Protein AF-0000000085080144 (afdb_homodimer)

Secondary structure (DSSP, 8-state):
----------------------------------GGGS--------------------S-HHHHHHHHHHHHHHHHTT-TT--EEEEEEEETTS-EEEEES-S-TTT--EE-GGGHHHHHHHHHHHHH-HHHHHTTB---PPPTTS-SS---TTS-BS-TTSHHHHHHHHHHSSTTS-HHHHHHHHHHHHHHHTTS---EE-HHHHHHHHHH-HHHHHHHHHHHHTT-SPTT--HHHHHHHHHHHHHEEE-HHHHHHHHHHHHTTTB-TTT--B-S-HHHHHHHHHHHHHHS-S-HHHHHHHHHH-EEEE-TTSEEEEEETTTEEEEEEEES--HHHHHHHHHHHHHHHHHHHHHHH-GGGGTSTTTS---------------------/----------------------------------GGGS--------------------S-HHHHHHHHHHHHHHHHTT-TT--EEEEEEEETTS-EEEEES-SSTTT--EE-GGGHHHHHHHHHHHHH-HHHHHTTB---PPPTTS-SS---TTS-BS-TTSHHHHHHHHHHSSTTS-HHHHHHHHHHHHHHHTTS---EE-HHHHHHHHHH-HHHHHHHHHHHHTT-SPTT--HHHHHHHHHHHHHEEE-HHHHHHHHHHHHTTTB-TTT--B-S-HHHHHHHHHHHHHHS-S-HHHHHHHHHH-EEEE-TTSEEEEEETTTEEEEEEEES--HHHHHHHHHHHHHHHHHHHHHHH-HHHHTTTTSS---------------------

Organism: Oikopleura dioica (NCBI:txid34765)

Radius of gyration: 38.63 Å; Cα contacts (8 Å, |Δi|>4): 1150; chains: 2; bounding box: 100×141×107 Å

Sequence (778 aa):
MKNLFSSRRQSLSIMRSPERRRSSTDTRSNGHLSEEDLPQPPRPPDQNQSEPPPRPLLNDMDEFAVSLEQSCRQILSRLESVSSWSLSVCTVDGKRVNVGELGDAQSNLFPLNELCYLLNYCLATETLGSEKIGKFFASKPIPRERDEFSLHADGRVWNPLCRSGGLMLTSLLFPDDSQEDKLANIHDFYTKMSGNSLVSCDNWSYNMKRLHSHGEIGLIHYLAFNDCFHKGANVQEILDLYFQMCSTAMSPEAASIVAAVFANNGKCPFTEDVIIPEDTSKVALKQILNACSADKVAQAECEKYGIWLANRSGAGLLIIPGVLGLSFSMDGVTNQQSARCLRLVVQKVRQLIKLADDPKNQRQSSSGGSSRRSSSKTRKLSRKTSSPTMKNLFSSRRQSLSIMRSPERRRSSTDTRSNGHLSEEDLPQPPRPPDQNQSEPPPRPLLNDMDEFAVSLEQSCRQILSRLESVSSWSLSVCTVDGKRVNVGELGDAQSNLFPLNELCYLLNYCLATETLGSEKIGKFFASKPIPRERDEFSLHADGRVWNPLCRSGGLMLTSLLFPDDSQEDKLANIHDFYTKMSGNSLVSCDNWSYNMKRLHSHGEIGLIHYLAFNDCFHKGANVQEILDLYFQMCSTAMSPEAASIVAAVFANNGKCPFTEDVIIPEDTSKVALKQILNACSADKVAQAECEKYGIWLANRSGAGLLIIPGVLGLSFSMDGVTNQQSARCLRLVVQKVRQLIKLADDPKNQRQSSSGGSSRRSSSKTRKLSRKTSSPT

Solvent-accessible surface area (backbone atoms only — not comparable to full-atom values): 43846 Å² total; per-residue (Å²): 142,87,78,76,87,80,81,77,86,83,79,86,76,81,80,80,79,82,80,82,79,78,77,77,76,78,77,75,69,77,75,69,74,70,82,65,73,58,73,66,67,71,69,71,70,81,67,74,70,62,68,75,69,83,67,70,64,74,79,53,55,66,59,51,41,52,52,49,39,52,49,47,51,60,62,47,67,71,38,82,52,50,78,44,39,36,37,12,37,17,28,42,86,46,51,75,42,78,35,60,73,40,64,55,48,81,61,57,57,39,57,39,39,63,55,42,28,61,56,48,49,45,51,41,34,72,74,64,31,64,72,61,50,54,72,48,36,65,59,32,35,74,53,88,91,50,61,86,71,61,57,38,94,87,67,20,35,32,20,54,81,42,72,63,15,36,53,50,50,42,57,64,50,58,73,86,52,52,70,68,55,41,51,48,54,50,48,50,51,52,14,57,44,21,62,66,40,86,65,49,65,36,62,67,55,32,54,50,43,75,74,62,40,31,57,61,54,10,41,55,22,44,38,52,58,67,64,65,56,63,89,83,65,53,67,67,59,36,48,51,52,44,41,44,52,24,12,24,26,40,21,36,52,32,44,2,32,36,23,8,12,52,13,37,45,14,27,26,42,78,72,67,43,72,76,43,55,46,68,53,34,53,52,51,55,48,48,51,60,33,46,38,54,89,40,64,62,55,53,50,43,31,74,71,64,29,47,64,50,70,31,72,70,22,34,37,36,34,24,32,73,73,48,27,4,27,12,38,38,33,39,68,41,50,51,70,51,34,54,55,49,48,51,53,51,44,53,47,52,47,51,50,49,52,52,56,51,35,68,73,66,64,61,64,74,74,66,6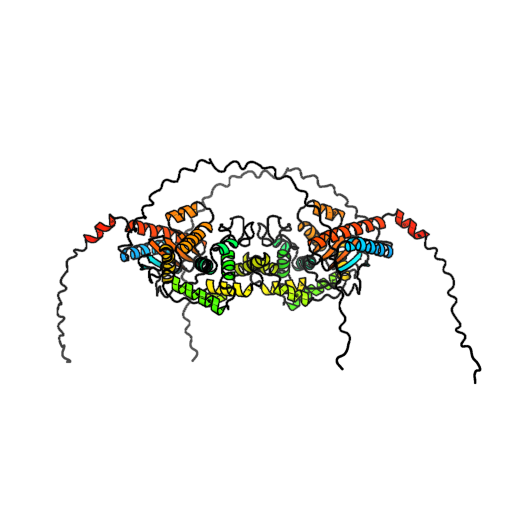7,78,71,72,79,81,74,75,80,72,78,79,79,80,76,74,81,68,78,67,85,122,143,82,86,75,93,68,88,83,83,82,73,86,72,85,81,81,78,81,76,82,82,76,77,73,78,79,75,74,70,75,75,70,73,67,80,68,70,58,78,67,72,74,71,74,73,81,70,74,72,67,71,76,71,83,70,75,67,73,80,54,57,65,61,50,41,53,53,50,39,53,51,47,50,61,60,48,67,71,38,81,53,50,79,45,41,37,38,12,37,16,29,41,85,45,52,74,44,75,36,60,73,37,68,56,49,82,61,59,57,41,59,38,39,64,55,42,24,60,56,48,49,46,53,40,35,72,74,64,29,62,71,59,50,53,70,49,35,65,60,32,34,75,51,88,91,49,62,87,70,59,56,39,95,84,66,21,34,32,20,54,80,43,72,62,17,38,52,52,48,42,56,65,49,58,73,86,52,54,72,68,54,40,52,50,54,50,49,50,50,51,14,58,45,22,62,65,39,86,64,48,66,36,64,67,54,30,54,51,44,74,74,62,40,32,54,60,54,9,41,55,22,44,39,51,57,67,63,64,56,63,90,84,66,54,66,67,59,36,49,51,52,42,42,43,53,24,13,25,26,40,20,37,52,32,44,2,31,36,24,8,12,52,12,38,45,14,27,28,42,77,72,68,43,73,77,44,55,45,67,52,34,53,53,52,54,47,47,53,59,32,46,39,56,89,40,66,61,54,53,50,42,32,72,71,64,28,48,64,50,70,31,72,70,20,34,34,37,35,25,32,74,74,48,27,4,27,13,36,38,33,38,66,41,51,51,69,52,34,53,53,50,48,51,54,50,43,55,46,52,48,51,51,50,53,54,56,54,36,67,77,60,62,61,62,66,73,69,63,71,77,69,82,75,82,82,84,82,83,77,84,81,77,78,86,78,80,72,80,136

Nearest PDB structures (foldseek):
  5hl1-assembly1_C  TM=8.966E-01  e=1.358E-20  Homo sapiens
  8jue-assembly1_D  TM=8.842E-01  e=2.325E-20  Homo sapiens
  8ec6-assembly1_E  TM=8.528E-01  e=4.415E-21  Mus musculus
  6uk6-assembly1_B  TM=8.944E-01  e=3.609E-20  Homo sapiens
  3uo9-assembly1_A  TM=8.592E-01  e=2.969E-20  Homo sapiens

Foldseek 3Di:
DPDDDPDDPDDPPPDDPDDPDPPPPDPPPPDPPDPPPPPPPPPPPPPPPPPPPLQDALPPVPVLQVLLQVLLCVLCVVPPQFPWKKKWKAWLLGDIHIHTPPPPLQPPKDFCALVCLLVLLQQLCVVPNPVVLCVAEPLAADDPVDDCLDDDPVLHRHFLSRLLNLLLSLLRQPVPDDLVVSLVVSQVLLCVLLLNDHKFFDPVQLVCCVVPVCVNLVNLVSSVVSVSHDPPGDSVSSVSSSSRNRRIIGRQSSVFQNLSCLLNQQARSNVRDRSGHSVSSVVSLSSQVRNPHVPPVSVVCCVVQNGKDDDQQQKIWGHDHSTMIMIMGTHRDGSVRSVVSVSSSSVSSVVSSVCSSPVVNVPPVPPPPPPDPPDPDDPDPDPPPPDDD/DDDDPPDDPDDPPPDDPDDPDPPPPDPPPPPPPPPPPPPPPPPPPPPPPPPPPLQDALPPVPVLQVLLQVLLCVLCVVPPQFPWKKKWKAWLLGDIHIYTPPPPLQPPKDFCALVCLLVLLLQLCVVPNPVVLCVAEPLAADDPVDDCLDDDPVLHRHFLSRLLNLLLSLLRQPVPDDLVVSLVVSQVLLCVLLLNDHKFFDPVQLVCCVVPVCVNLVNLVSSVVSVSHDPPGDSVSSVSSSSRNRRIIGRQSSVFQNLSCLLNQQARSNVRDRSGHSVSSVVSLSSQVRNPHPPPVSVVCCVVQNGKDDDQQQKIWGHDHSTMIMIMGTHRDGSVRSVVSVSSSSVSSVVSSVVSSPVVNVVPVVPPPPPDPDDPPDDDPPPDDDDDD

Structure (mmCIF, N/CA/C/O backbone):
data_AF-0000000085080144-model_v1
#
loop_
_entity.id
_entity.type
_entity.pdbx_description
1 polymer glutaminase
#
loop_
_atom_site.group_PDB
_atom_site.id
_atom_site.type_symbol
_atom_site.label_atom_id
_atom_site.label_alt_id
_atom_site.label_comp_id
_atom_site.label_asym_id
_atom_site.label_entity_id
_atom_site.label_seq_id
_atom_site.pdbx_PDB_ins_code
_atom_site.Cartn_x
_atom_site.Cartn_y
_atom_site.Cartn_z
_atom_site.occupancy
_atom_site.B_iso_or_equiv
_atom_site.auth_seq_id
_atom_site.auth_comp_id
_atom_site.auth_asym_id
_atom_site.auth_atom_id
_atom_site.pdbx_PDB_model_num
ATOM 1 N N . MET A 1 1 ? 42.281 -35.062 27.234 1 18.33 1 MET A N 1
ATOM 2 C CA . MET A 1 1 ? 42.719 -35.531 25.922 1 18.33 1 MET A CA 1
ATOM 3 C C . MET A 1 1 ? 41.938 -34.875 24.812 1 18.33 1 MET A C 1
ATOM 5 O O . MET A 1 1 ? 40.75 -35.156 24.625 1 18.33 1 MET A O 1
ATOM 9 N N . LYS A 1 2 ? 42.406 -33.531 24.469 1 20.94 2 LYS A N 1
ATOM 10 C CA . LYS A 1 2 ? 42.312 -32.219 23.859 1 20.94 2 LYS A CA 1
ATOM 11 C C . LYS A 1 2 ? 42.281 -32.312 22.344 1 20.94 2 LYS A C 1
ATOM 13 O O . LYS A 1 2 ? 42.5 -31.328 21.641 1 20.94 2 LYS A O 1
ATOM 18 N N . ASN A 1 3 ? 42.062 -33.5 21.812 1 16.89 3 ASN A N 1
ATOM 19 C CA . ASN A 1 3 ? 42.688 -33.875 20.531 1 16.89 3 ASN A CA 1
ATOM 20 C C . ASN A 1 3 ? 42.094 -33.062 19.391 1 16.89 3 ASN A C 1
ATOM 22 O O . ASN A 1 3 ? 41.094 -32.344 19.562 1 16.89 3 ASN A O 1
ATOM 26 N N . LEU A 1 4 ? 41.5 -33.625 18.344 1 18.36 4 LEU A N 1
ATOM 27 C CA . LEU A 1 4 ? 42 -33.875 17 1 18.36 4 LEU A CA 1
ATOM 28 C C . LEU A 1 4 ? 41.406 -32.844 16.016 1 18.36 4 LEU A C 1
ATOM 30 O O . LEU A 1 4 ? 42.125 -32.219 15.258 1 18.36 4 LEU A O 1
ATOM 34 N N . PHE A 1 5 ? 40.406 -33.125 15.133 1 19.47 5 PHE A N 1
ATOM 35 C CA . PHE A 1 5 ? 40.5 -33.125 13.68 1 19.47 5 PHE A CA 1
ATOM 36 C C . PHE A 1 5 ? 39.906 -31.844 13.094 1 19.47 5 PHE A C 1
ATOM 38 O O . PHE A 1 5 ? 38.688 -31.672 13.008 1 19.47 5 PHE A O 1
ATOM 45 N N . SER A 1 6 ? 40.469 -30.609 13.367 1 19.58 6 SER A N 1
ATOM 46 C CA . SER A 1 6 ? 39.969 -29.281 13.039 1 19.58 6 SER A CA 1
ATOM 47 C C . SER A 1 6 ? 40 -29.016 11.539 1 19.58 6 SER A C 1
ATOM 49 O O . SER A 1 6 ? 41.094 -28.781 10.977 1 19.58 6 SER A O 1
ATOM 51 N N . SER A 1 7 ? 39.312 -29.891 10.703 1 17.94 7 SER A N 1
ATOM 52 C CA . SER A 1 7 ? 39.438 -29.922 9.25 1 17.94 7 SER A CA 1
ATOM 53 C C . SER A 1 7 ? 39.25 -28.531 8.641 1 17.94 7 SER A C 1
ATOM 55 O O . SER A 1 7 ? 38.219 -27.875 8.906 1 17.94 7 SER A O 1
ATOM 57 N N . ARG A 1 8 ? 40.219 -27.812 8.023 1 18.02 8 ARG A N 1
ATOM 58 C CA . ARG A 1 8 ? 40.75 -26.594 7.418 1 18.02 8 ARG A CA 1
ATOM 59 C C . ARG A 1 8 ? 40.094 -26.328 6.07 1 18.02 8 ARG A C 1
ATOM 61 O O . ARG A 1 8 ? 40.375 -27.016 5.086 1 18.02 8 ARG A O 1
ATOM 68 N N . ARG A 1 9 ? 38.719 -26.078 5.996 1 18.28 9 ARG A N 1
ATOM 69 C CA . ARG A 1 9 ? 38.031 -25.938 4.719 1 18.28 9 ARG A CA 1
ATOM 70 C C . ARG A 1 9 ? 38.719 -24.922 3.824 1 18.28 9 ARG A C 1
ATOM 72 O O . ARG A 1 9 ? 39 -23.797 4.25 1 18.28 9 ARG A O 1
ATOM 79 N N . GLN A 1 10 ? 39.375 -25.281 2.672 1 16.91 10 GLN A N 1
ATOM 80 C CA . GLN A 1 10 ? 40.25 -24.812 1.603 1 16.91 10 GLN A CA 1
ATOM 81 C C . GLN A 1 10 ? 39.656 -23.609 0.871 1 16.91 10 GLN A C 1
ATOM 83 O O . GLN A 1 10 ? 38.438 -23.547 0.679 1 16.91 10 GLN A O 1
ATOM 88 N N . SER A 1 11 ? 40.375 -22.422 0.591 1 18.58 11 SER A N 1
ATOM 89 C CA . SER A 1 11 ? 40.5 -21.016 0.218 1 18.58 11 SER A CA 1
ATOM 90 C C . SER A 1 11 ? 40.344 -20.828 -1.286 1 18.58 11 SER A C 1
ATOM 92 O O . SER A 1 11 ? 40.781 -19.797 -1.833 1 18.58 11 SER A O 1
ATOM 94 N N . LEU A 1 12 ? 39.469 -21.641 -2.031 1 17.91 12 LEU A N 1
ATOM 95 C CA . LEU A 1 12 ? 39.719 -21.609 -3.465 1 17.91 12 LEU A CA 1
ATOM 96 C C . LEU A 1 12 ? 39.719 -20.172 -3.975 1 17.91 12 LEU A C 1
ATOM 98 O O . LEU A 1 12 ? 38.812 -19.406 -3.676 1 17.91 12 LEU A O 1
ATOM 102 N N . SER A 1 13 ? 40.844 -19.562 -4.578 1 18.31 13 SER A N 1
ATOM 103 C CA . SER A 1 13 ? 41.531 -18.375 -5.102 1 18.31 13 SER A CA 1
ATOM 104 C C . SER A 1 13 ? 40.906 -17.922 -6.418 1 18.31 13 SER A C 1
ATOM 106 O O . SER A 1 13 ? 41.062 -18.594 -7.445 1 18.31 13 SER A O 1
ATOM 108 N N . ILE A 1 14 ? 39.594 -17.578 -6.492 1 19 14 ILE A N 1
ATOM 109 C CA . ILE A 1 14 ? 38.938 -17.266 -7.754 1 19 14 ILE A CA 1
ATOM 110 C C . ILE A 1 14 ? 39.719 -16.203 -8.508 1 19 14 ILE A C 1
ATOM 112 O O . ILE A 1 14 ? 40.094 -15.172 -7.938 1 19 14 ILE A O 1
ATOM 116 N N . MET A 1 15 ? 40.281 -16.547 -9.695 1 18.5 15 MET A N 1
ATOM 117 C CA . MET A 1 15 ? 41.188 -15.977 -10.68 1 18.5 15 MET A CA 1
ATOM 118 C C . MET A 1 15 ? 40.719 -14.602 -11.133 1 18.5 15 MET A C 1
ATOM 120 O O . MET A 1 15 ? 39.531 -14.391 -11.328 1 18.5 15 MET A O 1
ATOM 124 N N . ARG A 1 16 ? 41.594 -13.578 -11.18 1 18.22 16 ARG A N 1
ATOM 125 C CA . ARG A 1 16 ? 41.812 -12.141 -11.305 1 18.22 16 ARG A CA 1
ATOM 126 C C . ARG A 1 16 ? 41.625 -11.688 -12.742 1 18.22 16 ARG A C 1
ATOM 128 O O . ARG A 1 16 ? 42.375 -12.086 -13.633 1 18.22 16 ARG A O 1
ATOM 135 N N . SER A 1 17 ? 40.375 -11.758 -13.312 1 18.81 17 SER A N 1
ATOM 136 C CA . SER A 1 17 ? 40.188 -11.453 -14.734 1 18.81 17 SER A CA 1
ATOM 137 C C . SER A 1 17 ? 40.906 -10.172 -15.109 1 18.81 17 SER A C 1
ATOM 139 O O . SER A 1 17 ? 41.031 -9.258 -14.297 1 18.81 17 SER A O 1
ATOM 141 N N . PRO A 1 18 ? 41.594 -10.133 -16.266 1 19 18 PRO A N 1
ATOM 142 C CA . PRO A 1 18 ? 42.625 -9.211 -16.766 1 19 18 PRO A CA 1
ATOM 143 C C . PRO A 1 18 ? 42.125 -7.777 -16.891 1 19 18 PRO A C 1
ATOM 145 O O . PRO A 1 18 ? 40.906 -7.551 -16.938 1 19 18 PRO A O 1
ATOM 148 N N . GLU A 1 19 ? 43.062 -6.766 -16.922 1 19.42 19 GLU A N 1
ATOM 149 C CA . GLU A 1 19 ? 43.312 -5.34 -16.766 1 19.42 19 GLU A CA 1
ATOM 150 C C . GLU A 1 19 ? 42.875 -4.555 -18 1 19.42 19 GLU A C 1
ATOM 152 O O . GLU A 1 19 ? 43.5 -4.664 -19.047 1 19.42 19 GLU A O 1
ATOM 157 N N . ARG A 1 20 ? 41.594 -4.664 -18.469 1 19.41 20 ARG A N 1
ATOM 158 C CA . ARG A 1 20 ? 41.375 -4.008 -19.766 1 19.41 20 ARG A CA 1
ATOM 159 C C . ARG A 1 20 ? 41.938 -2.596 -19.75 1 19.41 20 ARG A C 1
ATOM 161 O O . ARG A 1 20 ? 41.781 -1.858 -18.781 1 19.41 20 ARG A O 1
ATOM 168 N N . ARG A 1 21 ? 42.906 -2.293 -20.594 1 18.3 21 ARG A N 1
ATOM 169 C CA . ARG A 1 21 ? 43.75 -1.137 -20.906 1 18.3 21 ARG A CA 1
ATOM 170 C C . ARG A 1 21 ? 42.906 0.103 -21.156 1 18.3 21 ARG A C 1
ATOM 172 O O . ARG A 1 21 ? 41.875 0.029 -21.828 1 18.3 21 ARG A O 1
ATOM 179 N N . ARG A 1 22 ? 43.125 1.29 -20.422 1 20.81 22 ARG A N 1
ATOM 180 C CA . ARG A 1 22 ? 42.656 2.639 -20.125 1 20.81 22 ARG A CA 1
ATOM 181 C C . ARG A 1 22 ? 42.781 3.535 -21.359 1 20.81 22 ARG A C 1
ATOM 183 O O . ARG A 1 22 ? 43.875 4.02 -21.688 1 20.81 22 ARG A O 1
ATOM 190 N N . SER A 1 23 ? 42.344 2.973 -22.594 1 19.89 23 SER A N 1
ATOM 191 C CA . SER A 1 23 ? 42.812 3.885 -23.625 1 19.89 23 SER A CA 1
ATOM 192 C C . SER A 1 23 ? 42.438 5.328 -23.312 1 19.89 23 SER A C 1
ATOM 194 O O . SER A 1 23 ? 41.406 5.574 -22.672 1 19.89 23 SER A O 1
ATOM 196 N N . SER A 1 24 ? 43.375 6.289 -23.406 1 20.56 24 SER A N 1
ATOM 197 C CA . SER A 1 24 ? 43.625 7.695 -23.125 1 20.56 24 SER A CA 1
ATOM 198 C C . SER A 1 24 ? 42.719 8.602 -23.938 1 20.56 24 SER A C 1
ATOM 200 O O . SER A 1 24 ? 42.938 8.773 -25.141 1 20.56 24 SER A O 1
ATOM 202 N N . THR A 1 25 ? 41.406 8.297 -24.062 1 21.34 25 THR A N 1
ATOM 203 C CA . THR A 1 25 ? 40.75 9.148 -25.031 1 21.34 25 THR A CA 1
ATOM 204 C C . THR A 1 25 ? 41.031 10.625 -24.734 1 21.34 25 THR A C 1
ATOM 206 O O . THR A 1 25 ? 41 11.039 -23.578 1 21.34 25 THR A O 1
ATOM 209 N N . ASP A 1 26 ? 41.656 11.344 -25.672 1 20.67 26 ASP A N 1
ATOM 210 C CA . ASP A 1 26 ? 42.125 12.711 -25.891 1 20.67 26 ASP A CA 1
ATOM 211 C C . ASP A 1 26 ? 41.031 13.727 -25.547 1 20.67 26 ASP A C 1
ATOM 213 O O . ASP A 1 26 ? 39.844 13.531 -25.875 1 20.67 26 ASP A O 1
ATOM 217 N N . THR A 1 27 ? 41.25 14.602 -24.516 1 21.72 27 THR A N 1
ATOM 218 C CA . THR A 1 27 ? 40.625 15.641 -23.719 1 21.72 27 THR A CA 1
ATOM 219 C C . THR A 1 27 ? 40.188 16.797 -24.609 1 21.72 27 THR A C 1
ATOM 221 O O . THR A 1 27 ? 40.906 17.766 -24.781 1 21.72 27 THR A O 1
ATOM 224 N N . ARG A 1 28 ? 39.688 16.469 -25.938 1 20.97 28 ARG A N 1
ATOM 225 C CA . ARG A 1 28 ? 39.594 17.703 -26.688 1 20.97 28 ARG A CA 1
ATOM 226 C C . ARG A 1 28 ? 38.875 18.781 -25.875 1 20.97 28 ARG A C 1
ATOM 228 O O . ARG A 1 28 ? 37.906 18.5 -25.156 1 20.97 28 ARG A O 1
ATOM 235 N N . SER A 1 29 ? 39.5 19.969 -25.703 1 20.34 29 SER A N 1
ATOM 236 C CA . SER A 1 29 ? 39.375 21.203 -24.922 1 20.34 29 SER A CA 1
ATOM 237 C C . SER A 1 29 ? 38.062 21.891 -25.203 1 20.34 29 SER A C 1
ATOM 239 O O . SER A 1 29 ? 37.906 23.094 -24.938 1 20.34 29 SER A O 1
ATOM 241 N N . ASN A 1 30 ? 36.969 21.062 -25.453 1 22.94 30 ASN A N 1
ATOM 242 C CA . ASN A 1 30 ? 35.906 21.938 -26 1 22.94 30 ASN A CA 1
ATOM 243 C C . ASN A 1 30 ? 35.719 23.188 -25.141 1 22.94 30 ASN A C 1
ATOM 245 O O . ASN A 1 30 ? 35.75 23.109 -23.906 1 22.94 30 ASN A O 1
ATOM 249 N N . GLY A 1 31 ? 36.094 24.359 -25.656 1 21.62 31 GLY A N 1
ATOM 250 C CA . GLY A 1 31 ? 36.031 25.75 -25.25 1 21.62 31 GLY A CA 1
ATOM 251 C C . GLY A 1 31 ? 34.719 26.141 -24.578 1 21.62 31 GLY A C 1
ATOM 252 O O . GLY A 1 31 ? 33.656 25.844 -25.094 1 21.62 31 GLY A O 1
ATOM 253 N N . HIS A 1 32 ? 34.719 26.094 -23.297 1 23.89 32 HIS A N 1
ATOM 254 C CA . HIS A 1 32 ? 33.656 26.406 -22.359 1 23.89 32 HIS A CA 1
ATOM 255 C C . HIS A 1 32 ? 33.062 27.781 -22.625 1 23.89 32 HIS A C 1
ATOM 257 O O . HIS A 1 32 ? 33.75 28.797 -22.484 1 23.89 32 HIS A O 1
ATOM 263 N N . LEU A 1 33 ? 32.438 27.844 -23.859 1 23.23 33 LEU A N 1
ATOM 264 C CA . LEU A 1 33 ? 31.938 29.203 -24.016 1 23.23 33 LEU A CA 1
ATOM 265 C C . LEU A 1 33 ? 31.391 29.75 -22.703 1 23.23 33 LEU A C 1
ATOM 267 O O . LEU A 1 33 ? 30.812 28.984 -21.906 1 23.23 33 LEU A O 1
ATOM 271 N N . SER A 1 34 ? 32 30.75 -22.219 1 21.81 34 SER A N 1
ATOM 272 C CA . SER A 1 34 ? 31.859 31.516 -20.984 1 21.81 34 SER A CA 1
ATOM 273 C C . SER A 1 34 ? 30.391 31.906 -20.75 1 21.81 34 SER A C 1
ATOM 275 O O . SER A 1 34 ? 29.656 32.156 -21.703 1 21.81 34 SER A O 1
ATOM 277 N N . GLU A 1 35 ? 29.906 31.359 -19.703 1 27.14 35 GLU A N 1
ATOM 278 C CA . GLU A 1 35 ? 28.578 31.5 -19.141 1 27.14 35 GLU A CA 1
ATOM 279 C C . GLU A 1 35 ? 28.172 32.969 -19.047 1 27.14 35 GLU A C 1
ATOM 281 O O . GLU A 1 35 ? 27.172 33.312 -18.406 1 27.14 35 GLU A O 1
ATOM 286 N N . GLU A 1 36 ? 29.219 33.75 -19.641 1 25.88 36 GLU A N 1
ATOM 287 C CA . GLU A 1 36 ? 29.125 35.125 -19.172 1 25.88 36 GLU A CA 1
ATOM 288 C C . GLU A 1 36 ? 27.766 35.719 -19.5 1 25.88 36 GLU A C 1
ATOM 290 O O . GLU A 1 36 ? 27.188 36.438 -18.672 1 25.88 36 GLU A O 1
ATOM 295 N N . ASP A 1 37 ? 27.562 35.844 -20.875 1 26.31 37 ASP A N 1
ATOM 296 C CA . ASP A 1 37 ? 26.891 37.062 -21.297 1 26.31 37 ASP A CA 1
ATOM 297 C C . ASP A 1 37 ? 25.375 36.969 -21.094 1 26.31 37 ASP A C 1
ATOM 299 O O . ASP A 1 37 ? 24.594 37.281 -22 1 26.31 37 ASP A O 1
ATOM 303 N N . LEU A 1 38 ? 25.094 35.781 -20.703 1 25.14 38 LEU A N 1
ATOM 304 C CA . LEU A 1 38 ? 23.641 35.781 -20.797 1 25.14 38 LEU A CA 1
ATOM 305 C C . LEU A 1 38 ? 23.047 36.969 -20.078 1 25.14 38 LEU A C 1
ATOM 307 O O . LEU A 1 38 ? 23.5 37.344 -18.984 1 25.14 38 LEU A O 1
ATOM 311 N N . PRO A 1 39 ? 22.516 37.781 -20.891 1 25.09 39 PRO A N 1
ATOM 312 C CA . PRO A 1 39 ? 22.031 39 -20.281 1 25.09 39 PRO A CA 1
ATOM 313 C C . PRO A 1 39 ? 21.328 38.781 -18.938 1 25.09 39 PRO A C 1
ATOM 315 O O . PRO A 1 39 ? 20.656 37.75 -18.766 1 25.09 39 PRO A O 1
ATOM 318 N N . GLN A 1 40 ? 22.031 39.094 -17.906 1 26.67 40 GLN A N 1
ATOM 319 C CA . GLN A 1 40 ? 21.562 39 -16.516 1 26.67 40 GLN A CA 1
ATOM 320 C C . GLN A 1 40 ? 20.125 39.5 -16.391 1 26.67 40 GLN A C 1
ATOM 322 O O . GLN A 1 40 ? 19.797 40.594 -16.891 1 26.67 40 GLN A O 1
ATOM 327 N N . PRO A 1 41 ? 19.219 38.531 -16.625 1 28.62 41 PRO A N 1
ATOM 328 C CA . PRO A 1 41 ? 17.922 39.219 -16.594 1 28.62 41 PRO A CA 1
ATOM 329 C C . PRO A 1 41 ? 17.906 40.406 -15.609 1 28.62 41 PRO A C 1
ATOM 331 O O . PRO A 1 41 ? 18.672 40.438 -14.648 1 28.62 41 PRO A O 1
ATOM 334 N N . PRO A 1 42 ? 17.562 41.531 -16.094 1 27.11 42 PRO A N 1
ATOM 335 C CA . PRO A 1 42 ? 17.656 42.656 -15.203 1 27.11 42 PRO A CA 1
ATOM 336 C C . PRO A 1 42 ? 17.297 42.312 -13.758 1 27.11 42 PRO A C 1
ATOM 338 O O . PRO A 1 42 ? 16.531 41.375 -13.523 1 27.11 42 PRO A O 1
ATOM 341 N N . ARG A 1 43 ? 18.172 42.562 -12.898 1 28.09 43 ARG A N 1
ATOM 342 C CA . ARG A 1 43 ? 17.969 42.438 -11.461 1 28.09 43 ARG A CA 1
ATOM 343 C C . ARG A 1 43 ? 16.562 42.844 -11.055 1 28.09 43 ARG A C 1
ATOM 345 O O . ARG A 1 43 ? 16.094 43.938 -11.453 1 28.09 43 ARG A O 1
ATOM 352 N N . PRO A 1 44 ? 15.75 41.812 -10.984 1 28.91 44 PRO A N 1
ATOM 353 C CA . PRO A 1 44 ? 14.438 42.344 -10.633 1 28.91 44 PRO A CA 1
ATOM 354 C C . PRO A 1 44 ? 14.531 43.562 -9.703 1 28.91 44 PRO A C 1
ATOM 356 O O . PRO A 1 44 ? 15.492 43.688 -8.93 1 28.91 44 PRO A O 1
ATOM 359 N N . PRO A 1 45 ? 14.164 44.656 -10.156 1 28.27 45 PRO A N 1
ATOM 360 C CA . PRO A 1 45 ? 14.375 45.844 -9.32 1 28.27 45 PRO A CA 1
ATOM 361 C C . PRO A 1 45 ? 14.273 45.562 -7.828 1 28.27 45 PRO A C 1
ATOM 363 O O . PRO A 1 45 ? 13.656 44.562 -7.438 1 28.27 45 PRO A O 1
ATOM 366 N N . ASP A 1 46 ? 15.211 46.031 -7.066 1 31.02 46 ASP A N 1
ATOM 367 C CA . ASP A 1 46 ? 15.266 46.094 -5.609 1 31.02 46 ASP A CA 1
ATOM 368 C C . ASP A 1 46 ? 13.883 46.344 -5.016 1 31.02 46 ASP A C 1
ATOM 370 O O . ASP A 1 46 ? 13.453 47.469 -4.887 1 31.02 46 ASP A O 1
ATOM 374 N N . GLN A 1 47 ? 12.867 45.688 -5.641 1 29.86 47 GLN A N 1
ATOM 375 C CA . GLN A 1 47 ? 11.594 46.125 -5.059 1 29.86 47 GLN A CA 1
ATOM 376 C C . GLN A 1 47 ? 11.68 46.188 -3.537 1 29.86 47 GLN A C 1
ATOM 378 O O . GLN A 1 47 ? 12.047 45.188 -2.889 1 29.86 47 GLN A O 1
ATOM 383 N N . ASN A 1 48 ? 12.094 47.281 -3.025 1 30.19 48 ASN A N 1
ATOM 384 C CA . ASN A 1 48 ? 11.898 47.688 -1.642 1 30.19 48 ASN A CA 1
ATOM 385 C C . ASN A 1 48 ? 10.664 47.031 -1.026 1 30.19 48 ASN A C 1
ATOM 387 O O . ASN A 1 48 ? 9.531 47.438 -1.317 1 30.19 48 ASN A O 1
ATOM 391 N N . GLN A 1 49 ? 10.688 45.75 -1.08 1 31.58 49 GLN A N 1
ATOM 392 C CA . GLN A 1 49 ? 9.617 45 -0.409 1 31.58 49 GLN A CA 1
ATOM 393 C C . GLN A 1 49 ? 9.242 45.656 0.913 1 31.58 49 GLN A C 1
ATOM 395 O O . GLN A 1 49 ? 9.977 45.562 1.896 1 31.58 49 GLN A O 1
ATOM 400 N N . SER A 1 50 ? 8.797 46.938 0.82 1 33.12 50 SER A N 1
ATOM 401 C CA . SER A 1 50 ? 8.18 47.5 2.016 1 33.12 50 SER A CA 1
ATOM 402 C C . SER A 1 50 ? 7.52 46.438 2.861 1 33.12 50 SER A C 1
ATOM 404 O O . SER A 1 50 ? 6.918 45.5 2.326 1 33.12 50 SER A O 1
ATOM 406 N N . GLU A 1 51 ? 8.117 46.219 3.992 1 34.62 51 GLU A N 1
ATOM 407 C CA . GLU A 1 51 ? 7.566 45.312 4.984 1 34.62 51 GLU A CA 1
ATOM 408 C C . GLU A 1 51 ? 6.039 45.312 4.973 1 34.62 51 GLU A C 1
ATOM 410 O O . GLU A 1 51 ? 5.426 46.375 4.93 1 34.62 51 GLU A O 1
ATOM 415 N N . PRO A 1 52 ? 5.414 44.438 4.285 1 37.62 52 PRO A N 1
ATOM 416 C CA . PRO A 1 52 ? 3.953 44.562 4.332 1 37.62 52 PRO A CA 1
ATOM 417 C C . PRO A 1 52 ? 3.447 45.125 5.66 1 37.62 52 PRO A C 1
ATOM 419 O O . PRO A 1 52 ? 4.031 44.844 6.711 1 37.62 52 PRO A O 1
ATOM 422 N N . PRO A 1 53 ? 3.002 46.406 5.754 1 36.91 53 PRO A N 1
ATOM 423 C CA . PRO A 1 53 ? 2.516 47 7 1 36.91 53 PRO A CA 1
ATOM 424 C C . PRO A 1 53 ? 1.821 46 7.91 1 36.91 53 PRO A C 1
ATOM 426 O O . PRO A 1 53 ? 1.261 45 7.426 1 36.91 53 PRO A O 1
ATOM 429 N N . PRO A 1 54 ? 2.336 45.906 9.148 1 38.5 54 PRO A N 1
ATOM 430 C CA . PRO A 1 54 ? 1.647 45.062 10.117 1 38.5 54 PRO A CA 1
ATOM 431 C C . PRO A 1 54 ? 0.127 45.125 10 1 38.5 54 PRO A C 1
ATOM 433 O O . PRO A 1 54 ? -0.447 46.219 10.055 1 38.5 54 PRO A O 1
ATOM 436 N N . ARG A 1 55 ? -0.464 44.469 9.07 1 44.75 55 ARG A N 1
ATOM 437 C CA . ARG A 1 55 ? -1.893 44.531 8.773 1 44.75 55 ARG A CA 1
ATOM 438 C C . ARG A 1 55 ? -2.715 44.562 10.062 1 44.75 55 ARG A C 1
ATOM 440 O O . ARG A 1 55 ? -2.352 43.906 11.047 1 44.75 55 ARG A O 1
ATOM 447 N N . PRO A 1 56 ? -3.496 45.531 10.242 1 44.06 56 PRO A N 1
ATOM 448 C CA . PRO A 1 56 ? -4.363 45.719 11.406 1 44.06 56 PRO A CA 1
ATOM 449 C C . PRO A 1 56 ? -5.051 44.438 11.875 1 44.06 56 PRO A C 1
ATOM 451 O O . PRO A 1 56 ? -5.551 43.688 11.055 1 44.06 56 PRO A O 1
ATOM 454 N N . LEU A 1 57 ? -4.543 43.969 13.109 1 51.91 57 LEU A N 1
ATOM 455 C CA . LEU A 1 57 ? -5.184 43 14.008 1 51.91 57 LEU A CA 1
ATOM 456 C C . LEU A 1 57 ? -6.691 43.25 14.062 1 51.91 57 LEU A C 1
ATOM 458 O O . LEU A 1 57 ? -7.152 44.375 13.906 1 51.91 57 LEU A O 1
ATOM 462 N N . LEU A 1 58 ? -7.375 42.094 13.82 1 61.56 58 LEU A N 1
ATOM 463 C CA . LEU A 1 58 ? -8.812 42.094 14.086 1 61.56 58 LEU A CA 1
ATOM 464 C C . LEU A 1 58 ? -9.141 42.906 15.328 1 61.56 58 LEU A C 1
ATOM 466 O O . LEU A 1 58 ? -8.852 42.5 16.453 1 61.56 58 LEU A O 1
ATOM 470 N N . ASN A 1 59 ? -9.32 44.344 15.156 1 61.03 59 ASN A N 1
ATOM 471 C CA . ASN A 1 59 ? -9.555 45.25 16.266 1 61.03 59 ASN A CA 1
ATOM 472 C C . ASN A 1 59 ? -10.773 44.844 17.094 1 61.03 59 ASN A C 1
ATOM 474 O O . ASN A 1 59 ? -10.742 44.875 18.312 1 61.03 59 ASN A O 1
ATOM 478 N N . ASP A 1 60 ? -11.812 44.344 16.406 1 72.88 60 ASP A N 1
ATOM 479 C CA . ASP A 1 60 ? -13 43.938 17.141 1 72.88 60 ASP A CA 1
ATOM 480 C C . ASP A 1 60 ? -13.234 42.438 17 1 72.88 60 ASP A C 1
ATOM 482 O O . ASP A 1 60 ? -13.938 42 16.078 1 72.88 60 ASP A O 1
ATOM 486 N N . MET A 1 61 ? -12.703 41.719 17.906 1 77.44 61 MET A N 1
ATOM 487 C CA . MET A 1 61 ? -12.758 40.25 17.859 1 77.44 61 MET A CA 1
ATOM 488 C C . MET A 1 61 ? -14.18 39.75 18.078 1 77.44 61 MET A C 1
ATOM 490 O O . MET A 1 61 ? -14.57 38.719 17.547 1 77.44 61 MET A O 1
ATOM 494 N N . ASP A 1 62 ? -14.922 40.531 18.859 1 80.31 62 ASP A N 1
ATOM 495 C CA . ASP A 1 62 ? -16.297 40.125 19.125 1 80.31 62 ASP A CA 1
ATOM 496 C C . ASP A 1 62 ? -17.141 40.219 17.859 1 80.31 62 ASP A C 1
ATOM 498 O O . ASP A 1 62 ? -17.906 39.281 17.562 1 80.31 62 ASP A O 1
ATOM 502 N N . GLU A 1 63 ? -16.922 41.281 17.219 1 79.94 63 GLU A N 1
ATOM 503 C CA . GLU A 1 63 ? -17.672 41.438 15.984 1 79.94 63 GLU A CA 1
ATOM 504 C C . GLU A 1 63 ? -17.25 40.375 14.953 1 79.94 63 GLU A C 1
ATOM 506 O O . GLU A 1 63 ? -18.094 39.844 14.219 1 79.94 63 GLU A O 1
ATOM 511 N N . PHE A 1 64 ? -15.961 40.25 14.883 1 82.62 64 PHE A N 1
ATOM 512 C CA . PHE A 1 64 ? -15.445 39.219 13.984 1 82.62 64 PHE A CA 1
ATOM 513 C C . PHE A 1 64 ? -16.047 37.875 14.312 1 82.62 64 PHE A C 1
ATOM 515 O O . PHE A 1 64 ? -16.484 37.125 13.414 1 82.62 64 PHE A O 1
ATOM 522 N N . ALA A 1 65 ? -16.141 37.5 15.555 1 83.69 65 ALA A N 1
ATOM 523 C CA . ALA A 1 65 ? -16.672 36.219 16.016 1 83.69 65 ALA A CA 1
ATOM 524 C C . ALA A 1 65 ? -18.125 36.031 15.617 1 83.69 65 ALA A C 1
ATOM 526 O O . ALA A 1 65 ? -18.531 34.969 15.156 1 83.69 65 ALA A O 1
ATOM 527 N N . VAL A 1 66 ? -18.844 37.094 15.875 1 84.5 66 VAL A N 1
ATOM 528 C CA . VAL A 1 66 ? -20.266 37.062 15.57 1 84.5 66 VAL A CA 1
ATOM 529 C C . VAL A 1 66 ? -20.469 36.906 14.062 1 84.5 66 VAL A C 1
ATOM 531 O O . VAL A 1 66 ? -21.266 36.062 13.633 1 84.5 66 VAL A O 1
ATOM 534 N N . SER A 1 67 ? -19.719 37.656 13.32 1 83.19 67 SER A N 1
ATOM 535 C CA . SER A 1 67 ? -19.828 37.594 11.867 1 83.19 67 SER A CA 1
ATOM 536 C C . SER A 1 67 ? -19.406 36.219 11.344 1 83.19 67 SER A C 1
ATOM 538 O O . SER A 1 67 ? -20.031 35.688 10.43 1 83.19 67 SER A O 1
ATOM 540 N N . LEU A 1 68 ? -18.375 35.75 11.883 1 83.12 68 LEU A N 1
ATOM 541 C CA . LEU A 1 68 ? -17.875 34.438 11.484 1 83.12 68 LEU A CA 1
ATOM 542 C C . LEU A 1 68 ? -18.906 33.344 11.789 1 83.12 68 LEU A C 1
ATOM 544 O O . LEU A 1 68 ? -19.172 32.5 10.953 1 83.12 68 LEU A O 1
ATOM 548 N N . GLU A 1 69 ? -19.422 33.344 13 1 85.44 69 GLU A N 1
ATOM 549 C CA . GLU A 1 69 ? -20.406 32.344 13.414 1 85.44 69 GLU A CA 1
ATOM 550 C C . GLU A 1 69 ? -21.625 32.375 12.5 1 85.44 69 GLU A C 1
ATOM 552 O O . GLU A 1 69 ? -22.125 31.344 12.07 1 85.44 69 GLU A O 1
ATOM 557 N N . GLN A 1 70 ? -22.047 33.594 12.219 1 83.62 70 GLN A N 1
ATOM 558 C CA . GLN A 1 70 ? -23.219 33.781 11.359 1 83.62 70 GLN A CA 1
ATOM 559 C C . GLN A 1 70 ? -22.953 33.25 9.953 1 83.62 70 GLN A C 1
ATOM 561 O O . GLN A 1 70 ? -23.781 32.531 9.375 1 83.62 70 GLN A O 1
ATOM 566 N N . SER A 1 71 ? -21.875 33.562 9.547 1 79.75 71 SER A N 1
ATOM 567 C CA . SER A 1 71 ? -21.516 33.125 8.203 1 79.75 71 SER A CA 1
ATOM 568 C C . SER A 1 71 ? -21.391 31.609 8.141 1 79.75 71 SER A C 1
ATOM 570 O O . SER A 1 71 ? -21.891 30.984 7.199 1 79.75 71 SER A O 1
ATOM 572 N N . CYS A 1 72 ? -20.75 31.047 9.039 1 81 72 CYS A N 1
ATOM 573 C CA . CYS A 1 72 ? -20.562 29.594 9.078 1 81 72 CYS A CA 1
ATOM 574 C C . CYS A 1 72 ? -21.906 28.875 9.203 1 81 72 CYS A C 1
ATOM 576 O O . CYS A 1 72 ? -22.141 27.875 8.531 1 81 72 CYS A O 1
ATOM 578 N N . ARG A 1 73 ? -22.719 29.359 10.07 1 82.31 73 ARG A N 1
ATOM 579 C CA . ARG A 1 73 ? -24.031 28.766 10.227 1 82.31 73 ARG A CA 1
ATOM 580 C C . ARG A 1 73 ? -24.812 28.812 8.914 1 82.31 73 ARG A C 1
ATOM 582 O O . ARG A 1 73 ? -25.516 27.859 8.57 1 82.31 73 ARG A O 1
ATOM 589 N N . GLN A 1 74 ? -24.672 29.859 8.25 1 80 74 GLN A N 1
ATOM 590 C CA . GLN A 1 74 ? -25.375 30 6.973 1 80 74 GLN A CA 1
ATOM 591 C C . GLN A 1 74 ? -24.828 29.016 5.941 1 80 74 GLN A C 1
ATOM 593 O O . GLN A 1 74 ? -25.609 28.406 5.195 1 80 74 GLN A O 1
ATOM 598 N N . ILE A 1 75 ? -23.562 28.875 5.906 1 77.38 75 ILE A N 1
ATOM 599 C CA . ILE A 1 75 ? -22.906 28.016 4.93 1 77.38 75 ILE A CA 1
ATOM 600 C C . ILE A 1 75 ? -23.172 26.547 5.289 1 77.38 75 ILE A C 1
ATOM 602 O O . ILE A 1 75 ? -23.531 25.75 4.426 1 77.38 75 ILE A O 1
ATOM 606 N N . LEU A 1 76 ? -23.062 26.188 6.535 1 77.94 76 LEU A N 1
ATOM 607 C CA . LEU A 1 76 ? -23.047 24.797 6.965 1 77.94 76 LEU A CA 1
ATOM 608 C C . LEU A 1 76 ? -24.484 24.281 7.129 1 77.94 76 LEU A C 1
ATOM 610 O O . LEU A 1 76 ? -24.703 23.062 7.094 1 77.94 76 LEU A O 1
ATOM 614 N N . SER A 1 77 ? -25.422 25.203 7.398 1 76.25 77 SER A N 1
ATOM 615 C CA . SER A 1 77 ? -26.812 24.781 7.504 1 76.25 77 SER A CA 1
ATOM 616 C C . SER A 1 77 ? -27.328 24.219 6.188 1 76.25 77 SER A C 1
ATOM 618 O O . SER A 1 77 ? -28.297 23.453 6.164 1 76.25 77 SER A O 1
ATOM 620 N N . ARG A 1 78 ? -26.609 24.547 5.172 1 73.06 78 ARG A N 1
ATOM 621 C CA . ARG A 1 78 ? -27.016 24.078 3.85 1 73.06 78 ARG A CA 1
ATOM 622 C C . ARG A 1 78 ? -26.5 22.656 3.592 1 73.06 78 ARG A C 1
ATOM 624 O O . ARG A 1 78 ? -26.938 22 2.643 1 73.06 78 ARG A O 1
ATOM 631 N N . LEU A 1 79 ? -25.672 22.297 4.453 1 72.44 79 LEU A N 1
ATOM 632 C CA . LEU A 1 79 ? -25.109 20.953 4.312 1 72.44 79 LEU A CA 1
ATOM 633 C C . LEU A 1 79 ? -25.75 19.984 5.309 1 72.44 79 LEU A C 1
ATOM 635 O O . LEU A 1 79 ? -25.406 19.984 6.492 1 72.44 79 LEU A O 1
ATOM 639 N N . GLU A 1 80 ? -26.719 19.219 4.867 1 66.19 80 GLU A N 1
ATOM 640 C CA . GLU A 1 80 ? -27.516 18.344 5.715 1 66.19 80 GLU A CA 1
ATOM 641 C C . GLU A 1 80 ? -26.641 17.297 6.402 1 66.19 80 GLU A C 1
ATOM 643 O O . GLU A 1 80 ? -26.984 16.812 7.488 1 66.19 80 GLU A O 1
ATOM 648 N N . SER A 1 81 ? -25.578 17.031 5.879 1 71.81 81 SER A N 1
ATOM 649 C CA . SER A 1 81 ? -24.766 15.922 6.391 1 71.81 81 SER A CA 1
ATOM 650 C C . SER A 1 81 ? -23.938 16.344 7.598 1 71.81 81 SER A C 1
ATOM 652 O O . SER A 1 81 ? -23.484 15.508 8.375 1 71.81 81 SER A O 1
ATOM 654 N N . VAL A 1 82 ? -23.812 17.641 7.766 1 75.62 82 VAL A N 1
ATOM 655 C CA . VAL A 1 82 ? -22.969 18.109 8.852 1 75.62 82 VAL A CA 1
ATOM 656 C C . VAL A 1 82 ? -23.75 18.078 10.164 1 75.62 82 VAL A C 1
ATOM 658 O O . VAL A 1 82 ? -24.766 18.766 10.312 1 75.62 82 VAL A O 1
ATOM 661 N N . SER A 1 83 ? -23.312 17.266 11.109 1 76 83 SER A N 1
ATOM 662 C CA . SER A 1 83 ? -24 17.125 12.383 1 76 83 SER A CA 1
ATOM 663 C C . SER A 1 83 ? -23.453 18.109 13.422 1 76 83 SER A C 1
ATOM 665 O O . SER A 1 83 ? -24.188 18.562 14.289 1 76 83 SER A O 1
ATOM 667 N N . SER A 1 84 ? -22.188 18.344 13.305 1 81.06 84 SER A N 1
ATOM 668 C CA . SER A 1 84 ? -21.531 19.281 14.219 1 81.06 84 SER A CA 1
ATOM 669 C C . SER A 1 84 ? -20.312 19.906 13.57 1 81.06 84 SER A C 1
ATOM 671 O O . SER A 1 84 ? -19.719 19.344 12.641 1 81.06 84 SER A O 1
ATOM 673 N N . TRP A 1 85 ? -20.062 21.141 13.969 1 83.25 85 TRP A N 1
ATOM 674 C CA . TRP A 1 85 ? -18.891 21.828 13.422 1 83.25 85 TRP A CA 1
ATOM 675 C C . TRP A 1 85 ? -18.297 22.797 14.445 1 83.25 85 TRP A C 1
ATOM 677 O O . TRP A 1 85 ? -18.969 23.203 15.391 1 83.25 85 TRP A O 1
ATOM 687 N N . SER A 1 86 ? -17.016 23 14.297 1 86.44 86 SER A N 1
ATOM 688 C CA . SER A 1 86 ? -16.297 23.984 15.117 1 86.44 86 SER A CA 1
ATOM 689 C C . SER A 1 86 ? -15.25 24.719 14.297 1 86.44 86 SER A C 1
ATOM 691 O O . SER A 1 86 ? -14.625 24.141 13.406 1 86.44 86 SER A O 1
ATOM 693 N N . LEU A 1 87 ? -15.188 25.953 14.594 1 87.62 87 LEU A N 1
ATOM 694 C CA . LEU A 1 87 ? -14.156 26.797 14 1 87.62 87 LEU A CA 1
ATOM 695 C C . LEU A 1 87 ? -13.43 27.609 15.07 1 87.62 87 LEU A C 1
ATOM 697 O O . LEU A 1 87 ? -14.07 28.172 15.961 1 87.62 87 LEU A O 1
ATOM 701 N N . SER A 1 88 ? -12.148 27.547 14.992 1 90.38 88 SER A N 1
ATOM 702 C CA . SER A 1 88 ? -11.344 28.328 15.93 1 90.38 88 SER A CA 1
ATOM 703 C C . SER A 1 88 ? -10.328 29.188 15.188 1 90.38 88 SER A C 1
ATOM 705 O O . SER A 1 88 ? -9.734 28.75 14.203 1 90.38 88 SER A O 1
ATOM 707 N N . VAL A 1 89 ? -10.148 30.391 15.688 1 90.5 89 VAL A N 1
ATOM 708 C CA . VAL A 1 89 ? -9.219 31.344 15.102 1 90.5 89 VAL A CA 1
ATOM 709 C C . VAL A 1 89 ? -8.203 31.781 16.141 1 90.5 89 VAL A C 1
ATOM 711 O O . VAL A 1 89 ? -8.562 32.031 17.297 1 90.5 89 VAL A O 1
ATOM 714 N N . CYS A 1 90 ? -7.016 31.844 15.797 1 93.56 90 CYS A N 1
ATOM 715 C CA . CYS A 1 90 ? -5.941 32.406 16.594 1 93.56 90 CYS A CA 1
ATOM 716 C C . CYS A 1 90 ? -5.121 33.406 15.781 1 93.56 90 CYS A C 1
ATOM 718 O O . CYS A 1 90 ? -4.535 33.031 14.758 1 93.56 90 CYS A O 1
ATOM 720 N N . THR A 1 91 ? -5.098 34.625 16.188 1 92.31 91 THR A N 1
ATOM 721 C CA . THR A 1 91 ? -4.316 35.625 15.477 1 92.31 91 THR A CA 1
ATOM 722 C C . THR A 1 91 ? -2.855 35.594 15.914 1 92.31 91 THR A C 1
ATOM 724 O O . THR A 1 91 ? -2.529 35.031 16.953 1 92.31 91 THR A O 1
ATOM 727 N N . VAL A 1 92 ? -1.946 36.188 15.102 1 94.06 92 VAL A N 1
ATOM 728 C CA . VAL A 1 92 ? -0.515 36.156 15.375 1 94.06 92 VAL A CA 1
ATOM 729 C C . VAL A 1 92 ? -0.202 36.969 16.625 1 94.06 92 VAL A C 1
ATOM 731 O O . VAL A 1 92 ? 0.858 36.812 17.234 1 94.06 92 VAL A O 1
ATOM 734 N N . ASP A 1 93 ? -1.159 37.844 17.016 1 91.56 93 ASP A N 1
ATOM 735 C CA . ASP A 1 93 ? -0.952 38.625 18.234 1 91.56 93 ASP A CA 1
ATOM 736 C C . ASP A 1 93 ? -1.613 37.969 19.438 1 91.56 93 ASP A C 1
ATOM 738 O O . ASP A 1 93 ? -1.637 38.531 20.531 1 91.56 93 ASP A O 1
ATOM 742 N N . GLY A 1 94 ? -2.258 36.812 19.203 1 90.88 94 GLY A N 1
ATOM 743 C CA . GLY A 1 94 ? -2.654 35.969 20.344 1 90.88 94 GLY A CA 1
ATOM 744 C C . GLY A 1 94 ? -4.145 36.031 20.625 1 90.88 94 GLY A C 1
ATOM 745 O O . GLY A 1 94 ? -4.613 35.469 21.609 1 90.88 94 GLY A O 1
ATOM 746 N N . LYS A 1 95 ? -4.941 36.75 19.875 1 90.75 95 LYS A N 1
ATOM 747 C CA . LYS A 1 95 ? -6.391 36.781 20.047 1 90.75 95 LYS A CA 1
ATOM 748 C C . LYS A 1 95 ? -7.027 35.469 19.562 1 90.75 95 LYS A C 1
ATOM 750 O O . LYS A 1 95 ? -6.59 34.906 18.562 1 90.75 95 LYS A O 1
ATOM 755 N N . ARG A 1 96 ? -8.109 35.062 20.297 1 89.69 96 ARG A N 1
ATOM 756 C CA . ARG A 1 96 ? -8.742 33.781 19.984 1 89.69 96 ARG A CA 1
ATOM 757 C C . ARG A 1 96 ? -10.25 33.938 19.875 1 89.69 96 ARG A C 1
ATOM 759 O O . ARG A 1 96 ? -10.859 34.688 20.625 1 89.69 96 ARG A O 1
ATOM 766 N N . VAL A 1 97 ? -10.766 33.25 18.859 1 87.25 97 VAL A N 1
ATOM 767 C CA . VAL A 1 97 ? -12.211 33.188 18.656 1 87.25 97 VAL A CA 1
ATOM 768 C C . VAL A 1 97 ? -12.625 31.734 18.359 1 87.25 97 VAL A C 1
ATOM 770 O O . VAL A 1 97 ? -11.953 31.031 17.594 1 87.25 97 VAL A O 1
ATOM 773 N N . ASN A 1 98 ? -13.562 31.281 19.062 1 88.31 98 ASN A N 1
ATOM 774 C CA . ASN A 1 98 ? -14.148 29.953 18.828 1 88.31 98 ASN A CA 1
ATOM 775 C C . ASN A 1 98 ? -15.625 30.062 18.469 1 88.31 98 ASN A C 1
ATOM 777 O O . ASN A 1 98 ? -16.391 30.75 19.156 1 88.31 98 ASN A O 1
ATOM 781 N N . VAL A 1 99 ? -15.977 29.453 17.375 1 85.06 99 VAL A N 1
ATOM 782 C CA . VAL A 1 99 ? -17.375 29.453 16.984 1 85.06 99 VAL A CA 1
ATOM 783 C C . VAL A 1 99 ? -17.844 28.031 16.703 1 85.06 99 VAL A C 1
ATOM 785 O O . VAL A 1 99 ? -17.016 27.156 16.422 1 85.06 99 VAL A O 1
ATOM 788 N N . GLY A 1 100 ? -19.25 27.781 16.641 1 83.5 100 GLY A N 1
ATOM 789 C CA . GLY A 1 100 ? -19.844 26.469 16.422 1 83.5 100 GLY A CA 1
ATOM 790 C C . GLY A 1 100 ? -20.266 25.781 17.719 1 83.5 100 GLY A C 1
ATOM 791 O O . GLY A 1 100 ? -20.469 26.438 18.734 1 83.5 100 GLY A O 1
ATOM 792 N N . GLU A 1 101 ? -20.703 24.359 17.531 1 69.06 101 GLU A N 1
ATOM 793 C CA . GLU A 1 101 ? -21.219 23.625 18.672 1 69.06 101 GLU A CA 1
ATOM 794 C C . GLU A 1 101 ? -20.141 23.438 19.734 1 69.06 101 GLU A C 1
ATOM 796 O O . GLU A 1 101 ? -19.125 22.766 19.484 1 69.06 101 GLU A O 1
ATOM 801 N N . LEU A 1 102 ? -19.797 24.625 20.094 1 53.78 102 LEU A N 1
ATOM 802 C CA . LEU A 1 102 ? -18.734 24.703 21.094 1 53.78 102 LEU A CA 1
ATOM 803 C C . LEU A 1 102 ? -19.062 23.828 22.297 1 53.78 102 LEU A C 1
ATOM 805 O O . LEU A 1 102 ? -18.859 24.25 23.438 1 53.78 102 LEU A O 1
ATOM 809 N N . GLY A 1 103 ? -19.922 22.953 22.344 1 48.5 103 GLY A N 1
ATOM 810 C CA . GLY A 1 103 ? -19.672 22.719 23.75 1 48.5 103 GLY A CA 1
ATOM 811 C C . GLY A 1 103 ? -18.25 23.047 24.172 1 48.5 103 GLY A C 1
ATOM 812 O O . GLY A 1 103 ? -17.578 23.828 23.5 1 48.5 103 GLY A O 1
ATOM 813 N N . ASP A 1 104 ? -17.578 22.578 24.859 1 51.25 104 ASP A N 1
ATOM 814 C CA . ASP A 1 104 ? -16.25 22.875 25.406 1 51.25 104 ASP A CA 1
ATOM 815 C C . ASP A 1 104 ? -15.18 22.75 24.328 1 51.25 104 ASP A C 1
ATOM 817 O O . ASP A 1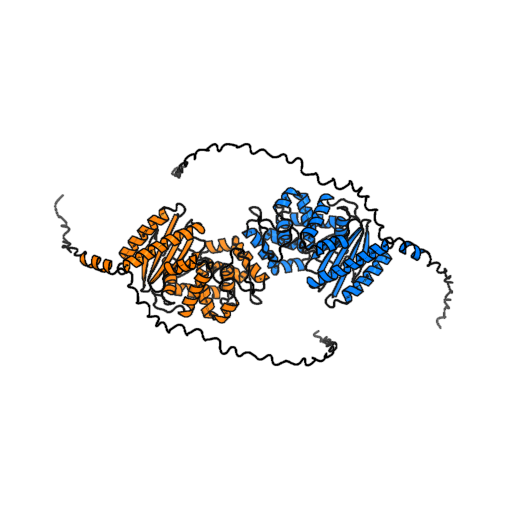 104 ? -14.836 21.641 23.922 1 51.25 104 ASP A O 1
ATOM 821 N N . ALA A 1 105 ? -15.18 23.875 23.312 1 50.72 105 ALA A N 1
ATOM 822 C CA . ALA A 1 105 ? -14.133 23.969 22.297 1 50.72 105 ALA A CA 1
ATOM 823 C C . ALA A 1 105 ? -12.883 23.203 22.75 1 50.72 105 ALA A C 1
ATOM 825 O O . ALA A 1 105 ? -12.109 22.719 21.906 1 50.72 105 ALA A O 1
ATOM 826 N N . GLN A 1 106 ? -12.734 23.203 23.953 1 53.47 106 GLN A N 1
ATOM 827 C CA . GLN A 1 106 ? -11.68 22.406 24.562 1 53.47 106 GLN A CA 1
ATOM 828 C C . GLN A 1 106 ? -12.031 20.922 24.562 1 53.47 106 GLN A C 1
ATOM 830 O O . GLN A 1 106 ? -11.148 20.062 24.672 1 53.47 106 GLN A O 1
ATOM 835 N N . SER A 1 107 ? -13.336 20.766 24.188 1 62.72 107 SER A N 1
ATOM 836 C CA . SER A 1 107 ? -13.75 19.406 24.484 1 62.72 107 SER A CA 1
ATOM 837 C C . SER A 1 107 ? -14.031 18.625 23.203 1 62.72 107 SER A C 1
ATOM 839 O O . SER A 1 107 ? -14.125 17.391 23.234 1 62.72 107 SER A O 1
ATOM 841 N N . ASN A 1 108 ? -14.07 19.359 22.078 1 79.38 108 ASN A N 1
ATOM 842 C CA . ASN A 1 108 ? -14.375 18.625 20.859 1 79.38 108 ASN A CA 1
ATOM 843 C C . ASN A 1 108 ? -13.109 18.188 20.141 1 79.38 108 ASN A C 1
ATOM 845 O O . ASN A 1 108 ? -12.82 18.656 19.031 1 79.38 108 ASN A O 1
ATOM 849 N N . LEU A 1 109 ? -12.539 17.281 20.75 1 88.69 109 LEU A N 1
ATOM 850 C CA . LEU A 1 109 ? -11.281 16.781 20.203 1 88.69 109 LEU A CA 1
ATOM 851 C C . LEU A 1 109 ? -11.508 16.016 18.906 1 88.69 109 LEU A C 1
ATOM 853 O O . LEU A 1 109 ? -12.531 15.352 18.75 1 88.69 109 LEU A O 1
ATOM 857 N N . PHE A 1 110 ? -10.672 16.266 17.984 1 89.38 110 PHE A N 1
ATOM 858 C CA . PHE A 1 110 ? -10.695 15.469 16.766 1 89.38 110 PHE A CA 1
ATOM 859 C C . PHE A 1 110 ? -9.305 14.906 16.453 1 89.38 110 PHE A C 1
ATOM 861 O O . PHE A 1 110 ? -8.297 15.562 16.719 1 89.38 110 PHE A O 1
ATOM 868 N N . PRO A 1 111 ? -9.242 13.719 15.914 1 93.69 111 PRO A N 1
ATOM 869 C CA . PRO A 1 111 ? -7.945 13.195 15.484 1 93.69 111 PRO A CA 1
ATOM 870 C C . PRO A 1 111 ? -7.32 14.016 14.359 1 93.69 111 PRO A C 1
ATOM 872 O O . PRO A 1 111 ? -8.031 14.484 13.469 1 93.69 111 PRO A O 1
ATOM 875 N N . LEU A 1 112 ? -6.062 14.18 14.414 1 95.69 112 LEU A N 1
ATOM 876 C CA . LEU A 1 112 ? -5.359 15.008 13.438 1 95.69 112 LEU A CA 1
ATOM 877 C C . LEU A 1 112 ? -5.363 14.352 12.062 1 95.69 112 LEU A C 1
ATOM 879 O O . LEU A 1 112 ? -5.391 15.039 11.039 1 95.69 112 LEU A O 1
ATOM 883 N N . ASN A 1 113 ? -5.277 12.992 12.07 1 94.44 113 ASN A N 1
ATOM 884 C CA . ASN A 1 113 ? -5.145 12.289 10.797 1 94.44 113 ASN A CA 1
ATOM 885 C C . ASN A 1 113 ? -4.035 12.891 9.938 1 94.44 113 ASN A C 1
ATOM 887 O O . ASN A 1 113 ? -2.906 13.062 10.406 1 94.44 113 ASN A O 1
ATOM 891 N N . GLU A 1 114 ? -4.27 13.297 8.727 1 94.06 114 GLU A N 1
ATOM 892 C CA . GLU A 1 114 ? -3.23 13.734 7.797 1 94.06 114 GLU A CA 1
ATOM 893 C C . GLU A 1 114 ? -2.688 15.109 8.188 1 94.06 114 GLU A C 1
ATOM 895 O O . GLU A 1 114 ? -1.632 15.523 7.703 1 94.06 114 GLU A O 1
ATOM 900 N N . LEU A 1 115 ? -3.307 15.805 9.023 1 94.88 115 LEU A N 1
ATOM 901 C CA . LEU A 1 115 ? -2.824 17.125 9.43 1 94.88 115 LEU A CA 1
ATOM 902 C C . LEU A 1 115 ? -1.497 17 10.172 1 94.88 115 LEU A C 1
ATOM 904 O O . LEU A 1 115 ? -0.697 17.938 10.172 1 94.88 115 LEU A O 1
ATOM 908 N N . CYS A 1 116 ? -1.298 15.859 10.781 1 97.88 116 CYS A N 1
ATOM 909 C CA . CYS A 1 116 ? -0.067 15.695 11.547 1 97.88 116 CYS A CA 1
ATOM 910 C C . CYS A 1 116 ? 1.145 15.633 10.625 1 97.88 116 CYS A C 1
ATOM 912 O O . CYS A 1 116 ? 2.279 15.812 11.07 1 97.88 116 CYS A O 1
ATOM 914 N N . TYR A 1 117 ? 0.896 15.375 9.305 1 97.94 117 TYR A N 1
ATOM 915 C CA . TYR A 1 117 ? 2.006 15.289 8.359 1 97.94 117 TYR A CA 1
ATOM 916 C C . TYR A 1 117 ? 2.818 16.578 8.359 1 97.94 117 TYR A C 1
ATOM 918 O O . TYR A 1 117 ? 4.051 16.547 8.281 1 97.94 117 TYR A O 1
ATOM 926 N N . LEU A 1 118 ? 2.098 17.656 8.43 1 97.44 118 LEU A N 1
ATOM 927 C CA . LEU A 1 118 ? 2.756 18.953 8.406 1 97.44 118 LEU A CA 1
ATOM 928 C C . LEU A 1 118 ? 3.672 19.125 9.609 1 97.44 118 LEU A C 1
ATOM 930 O O . LEU A 1 118 ? 4.816 19.562 9.469 1 97.44 118 LEU A O 1
ATOM 934 N N . LEU A 1 119 ? 3.174 18.75 10.719 1 98.31 119 LEU A N 1
ATOM 935 C CA . LEU A 1 119 ? 3.953 18.828 11.945 1 98.31 119 LEU A CA 1
ATOM 936 C C . LEU A 1 119 ? 5.141 17.875 11.906 1 98.31 119 LEU A C 1
ATOM 938 O O . LEU A 1 119 ? 6.258 18.25 12.266 1 98.31 119 LEU A O 1
ATOM 942 N N . ASN A 1 120 ? 4.879 16.734 11.43 1 98.44 120 ASN A N 1
ATOM 943 C CA . ASN A 1 120 ? 5.93 15.734 11.352 1 98.44 120 ASN A CA 1
ATOM 944 C C . ASN A 1 120 ? 7.027 16.141 10.375 1 98.44 120 ASN A C 1
ATOM 946 O O . ASN A 1 120 ? 8.203 15.852 10.602 1 98.44 120 ASN A O 1
ATOM 950 N N . TYR A 1 121 ? 6.598 16.75 9.32 1 98.25 121 TYR A N 1
ATOM 951 C CA . TYR A 1 121 ? 7.578 17.266 8.367 1 98.25 121 TYR A CA 1
ATOM 952 C C . TYR A 1 121 ? 8.5 18.281 9.023 1 98.25 121 TYR A C 1
ATOM 954 O O . TYR A 1 121 ? 9.719 18.234 8.828 1 98.25 121 TYR A O 1
ATOM 962 N N . CYS A 1 122 ? 7.984 19.188 9.773 1 98.12 122 CYS A N 1
ATOM 963 C CA . CYS A 1 122 ? 8.781 20.188 10.477 1 98.12 122 CYS A CA 1
ATOM 964 C C . CYS A 1 122 ? 9.75 19.516 11.445 1 98.12 122 CYS A C 1
ATOM 966 O O . CYS A 1 122 ? 10.938 19.844 11.469 1 98.12 122 CYS A O 1
ATOM 968 N N . LEU A 1 123 ? 9.195 18.609 12.203 1 98 123 LEU A N 1
ATOM 969 C CA . LEU A 1 123 ? 10.016 17.906 13.195 1 98 123 LEU A CA 1
ATOM 970 C C . LEU A 1 123 ? 11.156 17.156 12.523 1 98 123 LEU A C 1
ATOM 972 O O . LEU A 1 123 ? 12.297 17.203 12.984 1 98 123 LEU A O 1
ATOM 976 N N . ALA A 1 124 ? 10.859 16.469 11.461 1 97.44 124 ALA A N 1
ATOM 977 C CA . ALA A 1 124 ? 11.875 15.734 10.719 1 97.44 124 ALA A CA 1
ATOM 978 C C . ALA A 1 124 ? 12.93 16.672 10.141 1 97.44 124 ALA A C 1
ATOM 980 O O . ALA A 1 124 ? 14.125 16.375 10.164 1 97.44 124 ALA A O 1
ATOM 981 N N . THR A 1 125 ? 12.453 17.781 9.602 1 96.56 125 THR A N 1
ATOM 982 C CA . THR A 1 125 ? 13.359 18.766 9.031 1 96.56 125 THR A CA 1
ATOM 983 C C . THR A 1 125 ? 14.305 19.312 10.102 1 96.56 125 THR A C 1
ATOM 985 O O . THR A 1 125 ? 15.5 19.484 9.852 1 96.56 125 THR A O 1
ATOM 988 N N . GLU A 1 126 ? 13.805 19.516 11.227 1 95.06 126 GLU A N 1
ATOM 989 C CA . GLU A 1 126 ? 14.594 20.078 12.32 1 95.06 126 GLU A CA 1
ATOM 990 C C . GLU A 1 126 ? 15.562 19.031 12.883 1 95.06 126 GLU A C 1
ATOM 992 O O . GLU A 1 126 ? 16.656 19.359 13.312 1 95.06 126 GLU A O 1
ATOM 997 N N . THR A 1 127 ? 15.18 17.781 12.898 1 94.06 127 THR A N 1
ATOM 998 C CA . THR A 1 127 ? 15.984 16.719 13.516 1 94.06 127 THR A CA 1
ATOM 999 C C . THR A 1 127 ? 17.031 16.203 12.523 1 94.06 127 THR A C 1
ATOM 1001 O O . THR A 1 127 ? 18.156 15.891 12.914 1 94.06 127 THR A O 1
ATOM 1004 N N . LEU A 1 128 ? 16.703 16.156 11.25 1 94.5 128 LEU A N 1
ATOM 1005 C CA . LEU A 1 128 ? 17.562 15.492 10.281 1 94.5 128 LEU A CA 1
ATOM 1006 C C . LEU A 1 128 ? 18.234 16.516 9.359 1 94.5 128 LEU A C 1
ATOM 1008 O O . LEU A 1 128 ? 19.25 16.219 8.742 1 94.5 128 LEU A O 1
ATOM 1012 N N . GLY A 1 129 ? 17.625 17.656 9.227 1 93.5 129 GLY A N 1
ATOM 1013 C CA . GLY A 1 129 ? 18.109 18.656 8.297 1 93.5 129 GLY A CA 1
ATOM 1014 C C . GLY A 1 129 ? 17.422 18.609 6.945 1 93.5 129 GLY A C 1
ATOM 1015 O O . GLY A 1 129 ? 16.984 17.547 6.504 1 93.5 129 GLY A O 1
ATOM 1016 N N . SER A 1 130 ? 17.391 19.719 6.25 1 90.69 130 SER A N 1
ATOM 1017 C CA . SER A 1 130 ? 16.672 19.875 4.992 1 90.69 130 SER A CA 1
ATOM 1018 C C . SER A 1 130 ? 17.312 19.047 3.879 1 90.69 130 SER A C 1
ATOM 1020 O O . SER A 1 130 ? 16.609 18.516 3.02 1 90.69 130 SER A O 1
ATOM 1022 N N . GLU A 1 131 ? 18.578 18.891 3.889 1 91.5 131 GLU A N 1
ATOM 1023 C CA . GLU A 1 131 ? 19.297 18.156 2.852 1 91.5 131 GLU A CA 1
ATOM 1024 C C . GLU A 1 131 ? 18.938 16.672 2.895 1 91.5 131 GLU A C 1
ATOM 1026 O O . GLU A 1 131 ? 18.625 16.062 1.862 1 91.5 131 GLU A O 1
ATOM 1031 N N . LYS A 1 132 ? 18.906 16.172 4.051 1 93.62 132 LYS A N 1
ATOM 1032 C CA . LYS A 1 132 ? 18.578 14.758 4.199 1 93.62 132 LYS A CA 1
ATOM 1033 C C . LYS A 1 132 ? 17.109 14.492 3.842 1 93.62 132 LYS A C 1
ATOM 1035 O O . LYS A 1 132 ? 16.797 13.508 3.166 1 93.62 132 LYS A O 1
ATOM 1040 N N . ILE A 1 133 ? 16.297 15.352 4.227 1 94.25 133 ILE A N 1
ATOM 1041 C CA . ILE A 1 133 ? 14.867 15.211 3.961 1 94.25 133 ILE A CA 1
ATOM 1042 C C . ILE A 1 133 ? 14.617 15.266 2.455 1 94.25 133 ILE A C 1
ATOM 1044 O O . ILE A 1 133 ? 13.766 14.531 1.936 1 94.25 133 ILE A O 1
ATOM 1048 N N . GLY A 1 134 ? 15.312 16.094 1.789 1 93.12 134 GLY A N 1
ATOM 1049 C CA . GLY A 1 134 ? 15.156 16.266 0.354 1 93.12 134 GLY A CA 1
ATOM 1050 C C . GLY A 1 134 ? 15.453 15.016 -0.442 1 93.12 134 GLY A C 1
ATOM 1051 O O . GLY A 1 134 ? 15.031 14.891 -1.594 1 93.12 134 GLY A O 1
ATOM 1052 N N . LYS A 1 135 ? 16.125 14.016 0.13 1 95.06 135 LYS A N 1
ATOM 1053 C CA . LYS A 1 135 ? 16.484 12.766 -0.538 1 95.06 135 LYS A CA 1
ATOM 1054 C C . LYS A 1 135 ? 15.297 11.82 -0.621 1 95.06 135 LYS A C 1
ATOM 1056 O O . LYS A 1 135 ? 15.312 10.859 -1.396 1 95.06 135 LYS A O 1
ATOM 1061 N N . PHE A 1 136 ? 14.273 12.172 0.153 1 96.62 136 PHE A N 1
ATOM 1062 C CA . PHE A 1 136 ? 13.18 11.203 0.258 1 96.62 136 PHE A CA 1
ATOM 1063 C C . PHE A 1 136 ? 11.93 11.719 -0.447 1 96.62 136 PHE A C 1
ATOM 1065 O O . PHE A 1 136 ? 11.016 10.953 -0.738 1 96.62 136 PHE A O 1
ATOM 1072 N N . PHE A 1 137 ? 11.891 13.016 -0.73 1 96.94 137 PHE A N 1
ATOM 1073 C CA . PHE A 1 137 ? 10.672 13.609 -1.265 1 96.94 137 PHE A CA 1
ATOM 1074 C C . PHE A 1 137 ? 10.961 14.391 -2.541 1 96.94 137 PHE A C 1
ATOM 1076 O O . PHE A 1 137 ? 11.914 15.18 -2.59 1 96.94 137 PHE A O 1
ATOM 1083 N N . ALA A 1 138 ? 10.109 14.242 -3.545 1 95.19 138 ALA A N 1
ATOM 1084 C CA . ALA A 1 138 ? 10.266 14.945 -4.816 1 95.19 138 ALA A CA 1
ATOM 1085 C C . ALA A 1 138 ? 9.609 16.328 -4.766 1 95.19 138 ALA A C 1
ATOM 1087 O O . ALA A 1 138 ? 9.859 17.172 -5.625 1 95.19 138 ALA A O 1
ATOM 1088 N N . SER A 1 139 ? 8.742 16.547 -3.777 1 92.88 139 SER A N 1
ATOM 1089 C CA . SER A 1 139 ? 8.031 17.812 -3.592 1 92.88 139 SER A CA 1
ATOM 1090 C C . SER A 1 139 ? 7.172 18.156 -4.805 1 92.88 139 SER A C 1
ATOM 1092 O O . SER A 1 139 ? 7.215 19.281 -5.312 1 92.88 139 SER A O 1
ATOM 1094 N N . LYS A 1 140 ? 6.414 17.188 -5.281 1 92.25 140 LYS A N 1
ATOM 1095 C CA . LYS A 1 140 ? 5.488 17.312 -6.406 1 92.25 140 LYS A CA 1
ATOM 1096 C C . LYS A 1 140 ? 4.16 16.625 -6.094 1 92.25 140 LYS A C 1
ATOM 1098 O O . LYS A 1 140 ? 4.105 15.695 -5.285 1 92.25 140 LYS A O 1
ATOM 1103 N N . PRO A 1 141 ? 3.139 17.141 -6.703 1 90.69 141 PRO A N 1
ATOM 1104 C CA . PRO A 1 141 ? 1.861 16.453 -6.523 1 90.69 141 PRO A CA 1
ATOM 1105 C C . PRO A 1 141 ? 1.823 15.086 -7.219 1 90.69 141 PRO A C 1
ATOM 1107 O O . PRO A 1 141 ? 2.576 14.852 -8.164 1 90.69 141 PRO A O 1
ATOM 1110 N N . ILE A 1 142 ? 1.055 14.242 -6.664 1 90.31 142 ILE A N 1
ATOM 1111 C CA . ILE A 1 142 ? 0.809 12.992 -7.371 1 90.31 142 ILE A CA 1
ATOM 1112 C C . ILE A 1 142 ? 0.045 13.266 -8.664 1 90.31 142 ILE A C 1
ATOM 1114 O O . ILE A 1 142 ? -1.041 13.852 -8.641 1 90.31 142 ILE A O 1
ATOM 1118 N N . PRO A 1 143 ? 0.609 12.859 -9.789 1 87 143 PRO A N 1
ATOM 1119 C CA . PRO A 1 143 ? -0.095 13.102 -11.055 1 87 143 PRO A CA 1
ATOM 1120 C C . PRO A 1 143 ? -1.474 12.445 -11.094 1 87 143 PRO A C 1
ATOM 1122 O O . PRO A 1 143 ? -1.666 11.367 -10.531 1 87 143 PRO A O 1
ATOM 1125 N N . ARG A 1 144 ? -2.395 13.047 -11.781 1 81.38 144 ARG A N 1
ATOM 1126 C CA . ARG A 1 144 ? -3.779 12.594 -11.852 1 81.38 144 ARG A CA 1
ATOM 1127 C C . ARG A 1 144 ? -3.867 11.188 -12.445 1 81.38 144 ARG A C 1
ATOM 1129 O O . ARG A 1 144 ? -4.762 10.422 -12.102 1 81.38 144 ARG A O 1
ATOM 1136 N N . GLU A 1 145 ? -2.879 10.891 -13.305 1 80.88 145 GLU A N 1
ATOM 1137 C CA . GLU A 1 145 ? -2.916 9.617 -14.008 1 80.88 145 GLU A CA 1
ATOM 1138 C C . GLU A 1 145 ? -2.318 8.5 -13.148 1 80.88 145 GLU A C 1
ATOM 1140 O O . GLU A 1 145 ? -2.35 7.328 -13.539 1 80.88 145 GLU A O 1
ATOM 1145 N N . ARG A 1 146 ? -1.782 8.922 -12.062 1 82.94 146 ARG A N 1
ATOM 1146 C CA . ARG A 1 146 ? -1.149 7.938 -11.188 1 82.94 146 ARG A CA 1
ATOM 1147 C C . ARG A 1 146 ? -1.964 7.73 -9.914 1 82.94 146 ARG A C 1
ATOM 1149 O O . ARG A 1 146 ? -2.732 8.602 -9.516 1 82.94 146 ARG A O 1
ATOM 1156 N N . ASP A 1 147 ? -1.738 6.57 -9.469 1 85.06 147 ASP A N 1
ATOM 1157 C CA . ASP A 1 147 ? -2.402 6.242 -8.211 1 85.06 147 ASP A CA 1
ATOM 1158 C C . ASP A 1 147 ? -1.476 6.484 -7.02 1 85.06 147 ASP A C 1
ATOM 1160 O O . ASP A 1 147 ? -0.291 6.773 -7.199 1 85.06 147 ASP A O 1
ATOM 1164 N N . GLU A 1 148 ? -2.049 6.449 -5.832 1 90.69 148 GLU A N 1
ATOM 1165 C CA . GLU A 1 148 ? -1.278 6.684 -4.613 1 90.69 148 GLU A CA 1
ATOM 1166 C C . GLU A 1 148 ? -0.165 5.652 -4.461 1 90.69 148 GLU A C 1
ATOM 1168 O O . GLU A 1 148 ? 0.835 5.906 -3.785 1 90.69 148 GLU A O 1
ATOM 1173 N N . PHE A 1 149 ? -0.364 4.531 -5.105 1 93.88 149 PHE A N 1
ATOM 1174 C CA . PHE A 1 149 ? 0.652 3.488 -5.066 1 93.88 149 PHE A CA 1
ATOM 1175 C C . PHE A 1 149 ? 1.664 3.674 -6.191 1 93.88 149 PHE A C 1
ATOM 1177 O O . PHE A 1 149 ? 1.764 2.834 -7.09 1 93.88 149 PHE A O 1
ATOM 1184 N N . SER A 1 150 ? 2.365 4.766 -6.176 1 93.44 150 SER A N 1
ATOM 1185 C CA . SER A 1 150 ? 3.379 5.105 -7.172 1 93.44 150 SER A CA 1
ATOM 1186 C C . SER A 1 150 ? 4.473 5.98 -6.566 1 93.44 150 SER A C 1
ATOM 1188 O O . SER A 1 150 ? 4.277 6.582 -5.508 1 93.44 150 SER A O 1
ATOM 1190 N N . LEU A 1 151 ? 5.582 5.977 -7.199 1 94.75 151 LEU A N 1
ATOM 1191 C CA . LEU A 1 151 ? 6.734 6.793 -6.82 1 94.75 151 LEU A CA 1
ATOM 1192 C C . LEU A 1 151 ? 7.133 7.73 -7.953 1 94.75 151 LEU A C 1
ATOM 1194 O O . LEU A 1 151 ? 6.785 7.496 -9.117 1 94.75 151 LEU A O 1
ATOM 1198 N N . HIS A 1 152 ? 7.715 8.766 -7.59 1 94.19 152 HIS A N 1
ATOM 1199 C CA . HIS A 1 152 ? 8.352 9.594 -8.602 1 94.19 152 HIS A CA 1
ATOM 1200 C C . HIS A 1 152 ? 9.391 8.805 -9.391 1 94.19 152 HIS A C 1
ATOM 1202 O O . HIS A 1 152 ? 9.891 7.781 -8.914 1 94.19 152 HIS A O 1
ATOM 1208 N N . ALA A 1 153 ? 9.688 9.234 -10.547 1 90.81 153 ALA A N 1
ATOM 1209 C CA . ALA A 1 153 ? 10.57 8.531 -11.477 1 90.81 153 ALA A CA 1
ATOM 1210 C C . ALA A 1 153 ? 11.938 8.281 -10.844 1 90.81 153 ALA A C 1
ATOM 1212 O O . ALA A 1 153 ? 12.602 7.293 -11.156 1 90.81 153 ALA A O 1
ATOM 1213 N N . ASP A 1 154 ? 12.312 9.133 -9.914 1 93.06 154 ASP A N 1
ATOM 1214 C CA . ASP A 1 154 ? 13.625 9 -9.297 1 93.06 154 ASP A CA 1
ATOM 1215 C C . ASP A 1 154 ? 13.57 8.102 -8.062 1 93.06 154 ASP A C 1
ATOM 1217 O O . ASP A 1 154 ? 14.547 8 -7.316 1 93.06 154 ASP A O 1
ATOM 1221 N N . GLY A 1 155 ? 12.469 7.543 -7.797 1 93.19 155 GLY A N 1
ATOM 1222 C CA . GLY A 1 155 ? 12.336 6.582 -6.715 1 93.19 155 GLY A CA 1
ATOM 1223 C C . GLY A 1 155 ? 11.875 7.207 -5.41 1 93.19 155 GLY A C 1
ATOM 1224 O O . GLY A 1 155 ? 11.586 6.496 -4.445 1 93.19 155 GLY A O 1
ATOM 1225 N N . ARG A 1 156 ? 11.773 8.562 -5.398 1 95.75 156 ARG A N 1
ATOM 1226 C CA . ARG A 1 156 ? 11.344 9.266 -4.195 1 95.75 156 ARG A CA 1
ATOM 1227 C C . ARG A 1 156 ? 9.82 9.297 -4.09 1 95.75 156 ARG A C 1
ATOM 1229 O O . ARG A 1 156 ? 9.125 9.172 -5.094 1 95.75 156 ARG A O 1
ATOM 1236 N N . VAL A 1 157 ? 9.336 9.43 -2.828 1 97 157 VAL A N 1
ATOM 1237 C CA . VAL A 1 157 ? 7.914 9.672 -2.609 1 97 157 VAL A CA 1
ATOM 1238 C C . VAL A 1 157 ? 7.535 11.047 -3.172 1 97 157 VAL A C 1
ATOM 1240 O O . VAL A 1 157 ? 8.359 11.961 -3.201 1 97 157 VAL A O 1
ATOM 1243 N N . TRP A 1 158 ? 6.332 11.266 -3.635 1 95.38 158 TRP A N 1
ATOM 1244 C CA . TRP A 1 158 ? 5.91 12.461 -4.348 1 95.38 158 TRP A CA 1
ATOM 1245 C C . TRP A 1 158 ? 6.051 13.695 -3.463 1 95.38 158 TRP A C 1
ATOM 1247 O O . TRP A 1 158 ? 6.574 14.727 -3.898 1 95.38 158 TRP A O 1
ATOM 1257 N N . ASN A 1 159 ? 5.559 13.68 -2.279 1 95.25 159 ASN A N 1
ATOM 1258 C CA . ASN A 1 159 ? 5.633 14.789 -1.331 1 95.25 159 ASN A CA 1
ATOM 1259 C C . ASN A 1 159 ? 5.305 14.336 0.088 1 95.25 159 ASN A C 1
ATOM 1261 O O . ASN A 1 159 ? 4.773 13.242 0.287 1 95.25 159 ASN A O 1
ATOM 1265 N N . PRO A 1 160 ? 5.672 15.086 1.069 1 96.88 160 PRO A N 1
ATOM 1266 C CA . PRO A 1 160 ? 5.523 14.648 2.459 1 96.88 160 PRO A CA 1
ATOM 1267 C C . PRO A 1 160 ? 4.082 14.734 2.953 1 96.88 160 PRO A C 1
ATOM 1269 O O . PRO A 1 160 ? 3.773 14.273 4.055 1 96.88 160 PRO A O 1
ATOM 1272 N N . LEU A 1 161 ? 3.166 15.266 2.191 1 95.19 161 LEU A N 1
ATOM 1273 C CA . LEU A 1 161 ? 1.818 15.516 2.689 1 95.19 161 LEU A CA 1
ATOM 1274 C C . LEU A 1 161 ? 0.822 14.547 2.066 1 95.19 161 LEU A C 1
ATOM 1276 O O . LEU A 1 161 ? -0.39 14.688 2.246 1 95.19 161 LEU A O 1
ATOM 1280 N N . CYS A 1 162 ? 1.332 13.602 1.276 1 94.31 162 CYS A N 1
ATOM 1281 C CA . CYS A 1 162 ? 0.498 12.492 0.829 1 94.31 162 CYS A CA 1
ATOM 1282 C C . CYS A 1 162 ? 0.645 11.289 1.757 1 94.31 162 CYS A C 1
ATOM 1284 O O . CYS A 1 162 ? 1.462 11.305 2.68 1 94.31 162 CYS A O 1
ATOM 1286 N N . ARG A 1 163 ? -0.119 10.266 1.564 1 94.94 163 ARG A N 1
ATOM 1287 C CA . ARG A 1 163 ? -0.134 9.125 2.473 1 94.94 163 ARG A CA 1
ATOM 1288 C C . ARG A 1 163 ? 1.233 8.445 2.527 1 94.94 163 ARG A C 1
ATOM 1290 O O . ARG A 1 163 ? 1.75 8.172 3.611 1 94.94 163 ARG A O 1
ATOM 1297 N N . SER A 1 164 ? 1.816 8.195 1.319 1 97.19 164 SER A N 1
ATOM 1298 C CA . SER A 1 164 ? 3.156 7.613 1.287 1 97.19 164 SER A CA 1
ATOM 1299 C C . SER A 1 164 ? 4.172 8.531 1.961 1 97.19 164 SER A C 1
ATOM 1301 O O . SER A 1 164 ? 5.117 8.062 2.594 1 97.19 164 SER A O 1
ATOM 1303 N N . GLY A 1 165 ? 3.955 9.812 1.817 1 97.44 165 GLY A N 1
ATOM 1304 C CA . GLY A 1 165 ? 4.82 10.773 2.482 1 97.44 165 GLY A CA 1
ATOM 1305 C C . GLY A 1 165 ? 4.75 10.695 3.996 1 97.44 165 GLY A C 1
ATOM 1306 O O . GLY A 1 165 ? 5.777 10.727 4.672 1 97.44 165 GLY A O 1
ATOM 1307 N N . GLY A 1 166 ? 3.484 10.625 4.5 1 97.75 166 GLY A N 1
ATOM 1308 C CA . GLY A 1 166 ? 3.311 10.469 5.938 1 97.75 166 GLY A CA 1
ATOM 1309 C C . GLY A 1 166 ? 4.016 9.242 6.488 1 97.75 166 GLY A C 1
ATOM 1310 O O . GLY A 1 166 ? 4.641 9.305 7.547 1 97.75 166 GLY A O 1
ATOM 1311 N N . LEU A 1 167 ? 3.902 8.148 5.785 1 98.19 167 LEU A N 1
ATOM 1312 C CA . LEU A 1 167 ? 4.559 6.902 6.18 1 98.19 167 LEU A CA 1
ATOM 1313 C C . LEU A 1 167 ? 6.074 7.051 6.137 1 98.19 167 LEU A C 1
ATOM 1315 O O . LEU A 1 167 ? 6.77 6.617 7.055 1 98.19 167 LEU A O 1
ATOM 1319 N N . MET A 1 168 ? 6.602 7.664 5.133 1 97.81 168 MET A N 1
ATOM 1320 C CA . MET A 1 168 ? 8.039 7.887 4.992 1 97.81 168 MET A CA 1
ATOM 1321 C C . MET A 1 168 ? 8.562 8.781 6.109 1 97.81 168 MET A C 1
ATOM 1323 O O . MET A 1 168 ? 9.586 8.477 6.723 1 97.81 168 MET A O 1
ATOM 1327 N N . LEU A 1 169 ? 7.816 9.859 6.367 1 97.69 169 LEU A N 1
ATOM 1328 C CA . LEU A 1 169 ? 8.203 10.742 7.465 1 97.69 169 LEU A CA 1
ATOM 1329 C C . LEU A 1 169 ? 8.305 9.969 8.773 1 97.69 169 LEU A C 1
ATOM 1331 O O . LEU A 1 169 ? 9.266 10.141 9.523 1 97.69 169 LEU A O 1
ATOM 1335 N N . THR A 1 170 ? 7.312 9.156 9.023 1 97.75 170 THR A N 1
ATOM 1336 C CA . THR A 1 170 ? 7.281 8.359 10.25 1 97.75 170 THR A CA 1
ATOM 1337 C C . THR A 1 170 ? 8.531 7.492 10.367 1 97.75 170 THR A C 1
ATOM 1339 O O . THR A 1 170 ? 9.102 7.363 11.453 1 97.75 170 THR A O 1
ATOM 1342 N N . SER A 1 171 ? 8.953 6.914 9.242 1 96.88 171 SER A N 1
ATOM 1343 C CA . SER A 1 171 ? 10.125 6.039 9.234 1 96.88 171 SER A CA 1
ATOM 1344 C C . SER A 1 171 ? 11.398 6.816 9.547 1 96.88 171 SER A C 1
ATOM 1346 O O . SER A 1 171 ? 12.391 6.238 9.992 1 96.88 171 SER A O 1
ATOM 1348 N N . LEU A 1 172 ? 11.398 8.117 9.352 1 96.12 172 LEU A N 1
ATOM 1349 C CA . LEU A 1 172 ? 12.594 8.945 9.484 1 96.12 172 LEU A CA 1
ATOM 1350 C C . LEU A 1 172 ? 12.703 9.531 10.883 1 96.12 172 LEU A C 1
ATOM 1352 O O . LEU A 1 172 ? 13.781 9.969 11.297 1 96.12 172 LEU A O 1
ATOM 1356 N N . LEU A 1 173 ? 11.609 9.562 11.602 1 96 173 LEU A N 1
ATOM 1357 C CA . LEU A 1 173 ? 11.586 10.234 12.898 1 96 173 LEU A CA 1
ATOM 1358 C C . LEU A 1 173 ? 12.164 9.328 13.977 1 96 173 LEU A C 1
ATOM 1360 O O . LEU A 1 173 ? 11.648 8.234 14.219 1 96 173 LEU A O 1
ATOM 1364 N N . PHE A 1 174 ? 13.266 9.648 14.602 1 93.19 174 PHE A N 1
ATOM 1365 C CA . PHE A 1 174 ? 13.914 9.039 15.758 1 93.19 174 PHE A CA 1
ATOM 1366 C C . PHE A 1 174 ? 14.125 7.543 15.531 1 93.19 174 PHE A C 1
ATOM 1368 O O . PHE A 1 174 ? 13.758 6.723 16.375 1 93.19 174 PHE A O 1
ATOM 1375 N N . PRO A 1 175 ? 14.758 7.137 14.461 1 86.44 175 PRO A N 1
ATOM 1376 C CA . PRO A 1 175 ? 14.844 5.723 14.086 1 86.44 175 PRO A CA 1
ATOM 1377 C C . PRO A 1 175 ? 15.5 4.867 15.164 1 86.44 175 PRO A C 1
ATOM 1379 O O . PRO A 1 175 ? 15.227 3.664 15.25 1 86.44 175 PRO A O 1
ATOM 1382 N N . ASP A 1 176 ? 16.234 5.473 16.062 1 88.62 176 ASP A N 1
ATOM 1383 C CA . ASP A 1 176 ? 17 4.691 17.016 1 88.62 176 ASP A CA 1
ATOM 1384 C C . ASP A 1 176 ? 16.312 4.66 18.391 1 88.62 176 ASP A C 1
ATOM 1386 O O . ASP A 1 176 ? 16.75 3.945 19.297 1 88.62 176 ASP A O 1
ATOM 1390 N N . ASP A 1 177 ? 15.242 5.355 18.547 1 92.56 177 ASP A N 1
ATOM 1391 C CA . ASP A 1 177 ? 14.539 5.422 19.812 1 92.56 177 ASP A CA 1
ATOM 1392 C C . ASP A 1 177 ? 13.523 4.289 19.953 1 92.56 177 ASP A C 1
ATOM 1394 O O . ASP A 1 177 ? 13.148 3.672 18.953 1 92.56 177 ASP A O 1
ATOM 1398 N N . SER A 1 178 ? 13.156 4.027 21.188 1 93.44 178 SER A N 1
ATOM 1399 C CA . SER A 1 178 ? 12.047 3.111 21.406 1 93.44 178 SER A CA 1
ATOM 1400 C C . SER A 1 178 ? 10.727 3.713 20.938 1 93.44 178 SER A C 1
ATOM 1402 O O . SER A 1 178 ? 10.609 4.934 20.797 1 93.44 178 SER A O 1
ATOM 1404 N N . GLN A 1 179 ? 9.781 2.896 20.688 1 92.75 179 GLN A N 1
ATOM 1405 C CA . GLN A 1 179 ? 8.477 3.359 20.234 1 92.75 179 GLN A CA 1
ATOM 1406 C C . GLN A 1 179 ? 7.867 4.348 21.219 1 92.75 179 GLN A C 1
ATOM 1408 O O . GLN A 1 179 ? 7.285 5.355 20.812 1 92.75 179 GLN A O 1
ATOM 1413 N N . GLU A 1 180 ? 8.023 4.008 22.484 1 92.56 180 GLU A N 1
ATOM 1414 C CA . GLU A 1 180 ? 7.48 4.867 23.531 1 92.56 180 GLU A CA 1
ATOM 1415 C C . GLU A 1 180 ? 8.156 6.234 23.531 1 92.56 180 GLU A C 1
ATOM 1417 O O . GLU A 1 180 ? 7.492 7.262 23.656 1 92.56 180 GLU A O 1
ATOM 1422 N N . ASP A 1 181 ? 9.422 6.223 23.359 1 95.75 181 ASP A N 1
ATOM 1423 C CA . ASP A 1 181 ? 10.18 7.473 23.344 1 95.75 181 ASP A CA 1
ATOM 1424 C C . ASP A 1 181 ? 9.852 8.297 22.094 1 95.75 181 ASP A C 1
ATOM 1426 O O . ASP A 1 181 ? 9.773 9.523 22.156 1 95.75 181 ASP A O 1
ATOM 1430 N N . LYS A 1 182 ? 9.68 7.617 20.969 1 96.38 182 LYS A N 1
ATOM 1431 C CA . LYS A 1 182 ? 9.305 8.297 19.734 1 96.38 182 LYS A CA 1
ATOM 1432 C C . LYS A 1 182 ? 8 9.078 19.906 1 96.38 182 LYS A C 1
ATOM 1434 O O . LYS A 1 182 ? 7.949 10.273 19.625 1 96.38 182 LYS A O 1
ATOM 1439 N N . LEU A 1 183 ? 7.027 8.375 20.422 1 95.94 183 LEU A N 1
ATOM 1440 C CA . LEU A 1 183 ? 5.715 8.992 20.578 1 95.94 183 LEU A CA 1
ATOM 1441 C C . LEU A 1 183 ? 5.77 10.141 21.578 1 95.94 183 LEU A C 1
ATOM 1443 O O . LEU A 1 183 ? 5.152 11.188 21.359 1 95.94 183 LEU A O 1
ATOM 1447 N N . ALA A 1 184 ? 6.516 9.938 22.625 1 96 184 ALA A N 1
ATOM 1448 C CA . ALA A 1 184 ? 6.652 10.984 23.625 1 96 184 ALA A CA 1
ATOM 1449 C C . ALA A 1 184 ? 7.281 12.242 23.031 1 96 184 ALA A C 1
ATOM 1451 O O . ALA A 1 184 ? 6.805 13.352 23.266 1 96 184 ALA A O 1
ATOM 1452 N N . ASN A 1 185 ? 8.328 12.055 22.281 1 96.69 185 ASN A N 1
ATOM 1453 C CA . ASN A 1 185 ? 9 13.172 21.641 1 96.69 185 ASN A CA 1
ATOM 1454 C C . ASN A 1 185 ? 8.086 13.891 20.656 1 96.69 185 ASN A C 1
ATOM 1456 O O . ASN A 1 185 ? 8.07 15.117 20.578 1 96.69 185 ASN A O 1
ATOM 1460 N N . ILE A 1 186 ? 7.348 13.156 19.953 1 97.75 186 ILE A N 1
ATOM 1461 C CA . ILE A 1 186 ? 6.43 13.711 18.953 1 97.75 186 ILE A CA 1
ATOM 1462 C C . ILE A 1 186 ? 5.305 14.469 19.656 1 97.75 186 ILE A C 1
ATOM 1464 O O . ILE A 1 186 ? 4.973 15.594 19.281 1 97.75 186 ILE A O 1
ATOM 1468 N N . HIS A 1 187 ? 4.758 13.906 20.734 1 97.62 187 HIS A N 1
ATOM 1469 C CA . HIS A 1 187 ? 3.699 14.555 21.5 1 97.62 187 HIS A CA 1
ATOM 1470 C C . HIS A 1 187 ? 4.207 15.828 22.172 1 97.62 187 HIS A C 1
ATOM 1472 O O . HIS A 1 187 ? 3.469 16.812 22.281 1 97.62 187 HIS A O 1
ATOM 1478 N N . ASP A 1 188 ? 5.43 15.75 22.562 1 97 188 ASP A N 1
ATOM 1479 C CA . ASP A 1 188 ? 6.031 16.953 23.125 1 97 188 ASP A CA 1
ATOM 1480 C C . ASP A 1 188 ? 6.066 18.078 22.094 1 97 188 ASP A C 1
ATOM 1482 O O . ASP A 1 188 ? 5.723 19.234 22.406 1 97 188 ASP A O 1
ATOM 1486 N N . PHE A 1 189 ? 6.438 17.766 20.969 1 97.81 189 PHE A N 1
ATOM 1487 C CA . PHE A 1 189 ? 6.48 18.75 19.891 1 97.81 189 PHE A CA 1
ATOM 1488 C C . PHE A 1 189 ? 5.082 19.266 19.578 1 97.81 189 PHE A C 1
ATOM 1490 O O . PHE A 1 189 ? 4.887 20.469 19.422 1 97.81 189 PHE A O 1
ATOM 1497 N N . TYR A 1 190 ? 4.078 18.328 19.484 1 98.25 190 TYR A N 1
ATOM 1498 C CA . TYR A 1 190 ? 2.695 18.734 19.234 1 98.25 190 TYR A CA 1
ATOM 1499 C C . TYR A 1 190 ? 2.201 19.672 20.328 1 98.25 190 TYR A C 1
ATOM 1501 O O . TYR A 1 190 ? 1.518 20.656 20.047 1 98.25 190 TYR A O 1
ATOM 1509 N N . THR A 1 191 ? 2.58 19.375 21.5 1 97.31 191 THR A N 1
ATOM 1510 C CA . THR A 1 191 ? 2.172 20.172 22.641 1 97.31 191 THR A CA 1
ATOM 1511 C C . THR A 1 191 ? 2.758 21.578 22.562 1 97.31 191 THR A C 1
ATOM 1513 O O . THR A 1 191 ? 2.047 22.562 22.766 1 97.31 191 THR A O 1
ATOM 1516 N N . LYS A 1 192 ? 3.955 21.688 22.203 1 97.25 192 LYS A N 1
ATOM 1517 C CA . LYS A 1 192 ? 4.594 22.984 22.047 1 97.25 192 LYS A CA 1
ATOM 1518 C C . LYS A 1 192 ? 3.953 23.781 20.906 1 97.25 192 LYS A C 1
ATOM 1520 O O . LYS A 1 192 ? 3.68 24.969 21.047 1 97.25 192 LYS A O 1
ATOM 1525 N N . MET A 1 193 ? 3.648 23.062 19.844 1 97.69 193 MET A N 1
ATOM 1526 C CA . MET A 1 193 ? 3.059 23.688 18.672 1 97.69 193 MET A CA 1
ATOM 1527 C C . MET A 1 193 ? 1.655 24.203 18.969 1 97.69 193 MET A C 1
ATOM 1529 O O . MET A 1 193 ? 1.205 25.172 18.375 1 97.69 193 MET A O 1
ATOM 1533 N N . SER A 1 194 ? 0.981 23.594 19.906 1 96.31 194 SER A N 1
ATOM 1534 C CA . SER A 1 194 ? -0.412 23.906 20.203 1 96.31 194 SER A CA 1
ATOM 1535 C C . SER A 1 194 ? -0.522 24.844 21.391 1 96.31 194 SER A C 1
ATOM 1537 O O . SER A 1 194 ? -1.594 24.984 22 1 96.31 194 SER A O 1
ATOM 1539 N N . GLY A 1 195 ? 0.565 25.516 21.781 1 94.81 195 GLY A N 1
ATOM 1540 C CA . GLY A 1 195 ? 0.538 26.438 22.906 1 94.81 195 GLY A CA 1
ATOM 1541 C C . GLY A 1 195 ? 0.452 25.734 24.25 1 94.81 195 GLY A C 1
ATOM 1542 O O . GLY A 1 195 ? -0.231 26.219 25.156 1 94.81 195 GLY A O 1
ATOM 1543 N N . ASN A 1 196 ? 1.006 24.562 24.312 1 93.38 196 ASN A N 1
ATOM 1544 C CA . ASN A 1 196 ? 1.128 23.734 25.516 1 93.38 196 ASN A CA 1
ATOM 1545 C C . ASN A 1 196 ? -0.208 23.109 25.906 1 93.38 196 ASN A C 1
ATOM 1547 O O . ASN A 1 196 ? -0.495 22.938 27.094 1 93.38 196 ASN A O 1
ATOM 1551 N N . SER A 1 197 ? -1.045 22.922 24.875 1 89.5 197 SER A N 1
ATOM 1552 C CA . SER A 1 197 ? -2.234 22.109 25.094 1 89.5 197 SER A CA 1
ATOM 1553 C C . SER A 1 197 ? -1.896 20.609 25.078 1 89.5 197 SER A C 1
ATOM 1555 O O . SER A 1 197 ? -1.161 20.156 24.203 1 89.5 197 SER A O 1
ATOM 1557 N N . LEU A 1 198 ? -2.346 19.953 26.016 1 83.12 198 LEU A N 1
ATOM 1558 C CA . LEU A 1 198 ? -2.031 18.531 26.078 1 83.12 198 LEU A CA 1
ATOM 1559 C C . LEU A 1 198 ? -2.727 17.766 24.969 1 83.12 198 LEU A C 1
ATOM 1561 O O . LEU A 1 198 ? -3.891 18.031 24.656 1 83.12 198 LEU A O 1
ATOM 1565 N N . VAL A 1 199 ? -1.922 16.875 24.344 1 92.19 199 VAL A N 1
ATOM 1566 C CA . VAL A 1 199 ? -2.439 16.031 23.281 1 92.19 199 VAL A CA 1
ATOM 1567 C C . VAL A 1 199 ? -2.412 14.57 23.703 1 92.19 199 VAL A C 1
ATOM 1569 O O . VAL A 1 199 ? -1.585 14.172 24.531 1 92.19 199 VAL A O 1
ATOM 1572 N N . SER A 1 200 ? -3.357 13.789 23.25 1 91.25 200 SER A N 1
ATOM 1573 C CA . SER A 1 200 ? -3.406 12.352 23.516 1 91.25 200 SER A CA 1
ATOM 1574 C C . SER A 1 200 ? -3.959 11.586 22.328 1 91.25 200 SER A C 1
ATOM 1576 O O . SER A 1 200 ? -4.645 12.156 21.469 1 91.25 200 SER A O 1
ATOM 1578 N N . CYS A 1 201 ? -3.586 10.367 22.328 1 93.81 201 CYS A N 1
ATOM 1579 C CA . CYS A 1 201 ? -4.051 9.492 21.25 1 93.81 201 CYS A CA 1
ATOM 1580 C C . CYS A 1 201 ? -5.504 9.094 21.469 1 93.81 201 CYS A C 1
ATOM 1582 O O . CYS A 1 201 ? -5.887 8.688 22.562 1 93.81 201 CYS A O 1
ATOM 1584 N N . ASP A 1 202 ? -6.254 9.312 20.5 1 92.94 202 ASP A N 1
ATOM 1585 C CA . ASP A 1 202 ? -7.621 8.797 20.5 1 92.94 202 ASP A CA 1
ATOM 1586 C C . ASP A 1 202 ? -7.641 7.293 20.25 1 92.94 202 ASP A C 1
ATOM 1588 O O . ASP A 1 202 ? -7.371 6.836 19.141 1 92.94 202 ASP A O 1
ATOM 1592 N N . ASN A 1 203 ? -8.039 6.465 21.266 1 92.19 203 ASN A N 1
ATOM 1593 C CA . ASN A 1 203 ? -7.945 5.008 21.234 1 92.19 203 ASN A CA 1
ATOM 1594 C C . ASN A 1 203 ? -8.883 4.414 20.188 1 92.19 203 ASN A C 1
ATOM 1596 O O . ASN A 1 203 ? -8.531 3.449 19.5 1 92.19 203 ASN A O 1
ATOM 1600 N N . TRP A 1 204 ? -10.031 4.953 20.156 1 92.06 204 TRP A N 1
ATOM 1601 C CA . TRP A 1 204 ? -10.977 4.449 19.172 1 92.06 204 TRP A CA 1
ATOM 1602 C C . TRP A 1 204 ? -10.445 4.641 17.75 1 92.06 204 TRP A C 1
ATOM 1604 O O . TRP A 1 204 ? -10.453 3.709 16.938 1 92.06 204 TRP A O 1
ATOM 1614 N N . SER A 1 205 ? -9.977 5.867 17.5 1 92.75 205 SER A N 1
ATOM 1615 C CA . SER A 1 205 ? -9.406 6.172 16.188 1 92.75 205 SER A CA 1
ATOM 1616 C C . SER A 1 205 ? -8.234 5.25 15.875 1 92.75 205 SER A C 1
ATOM 1618 O O . SER A 1 205 ? -8.133 4.73 14.758 1 92.75 205 SER A O 1
ATOM 1620 N N . TYR A 1 206 ? -7.441 5.023 16.812 1 95.69 206 TYR A N 1
ATOM 1621 C CA . TYR A 1 206 ? -6.277 4.164 16.641 1 95.69 206 TYR A CA 1
ATOM 1622 C C . TYR A 1 206 ? -6.699 2.74 16.297 1 95.69 206 TYR A C 1
ATOM 1624 O O . TYR A 1 206 ? -6.176 2.141 15.352 1 95.69 206 TYR A O 1
ATOM 1632 N N . ASN A 1 207 ? -7.598 2.186 17 1 93.44 207 ASN A N 1
ATOM 1633 C CA . ASN A 1 207 ? -8.055 0.814 16.781 1 93.44 207 ASN A CA 1
ATOM 1634 C C . ASN A 1 207 ? -8.75 0.654 15.438 1 93.44 207 ASN A C 1
ATOM 1636 O O . ASN A 1 207 ? -8.562 -0.353 14.75 1 93.44 207 ASN A O 1
ATOM 1640 N N . MET A 1 208 ? -9.469 1.632 15.07 1 91.25 208 MET A N 1
ATOM 1641 C CA . MET A 1 208 ? -10.156 1.608 13.781 1 91.25 208 MET A CA 1
ATOM 1642 C C . MET A 1 208 ? -9.164 1.615 12.633 1 91.25 208 MET A C 1
ATOM 1644 O O . MET A 1 208 ? -9.328 0.876 11.656 1 91.25 208 MET A O 1
ATOM 1648 N N . LYS A 1 209 ? -8.156 2.344 12.805 1 93.44 209 LYS A N 1
ATOM 1649 C CA . LYS A 1 209 ? -7.141 2.43 11.758 1 93.44 209 LYS A CA 1
ATOM 1650 C C . LYS A 1 209 ? -6.355 1.127 11.641 1 93.44 209 LYS A C 1
ATOM 1652 O O . LYS A 1 209 ? -6.09 0.653 10.531 1 93.44 209 LYS A O 1
ATOM 1657 N N . ARG A 1 210 ? -6.055 0.544 12.688 1 91.38 210 ARG A N 1
ATOM 1658 C CA . ARG A 1 210 ? -5.293 -0.7 12.695 1 91.38 210 ARG A CA 1
ATOM 1659 C C . ARG A 1 210 ? -6.039 -1.807 11.961 1 91.38 210 ARG A C 1
ATOM 1661 O O . ARG A 1 210 ? -5.422 -2.645 11.297 1 91.38 210 ARG A O 1
ATOM 1668 N N . LEU A 1 211 ? -7.277 -1.729 11.969 1 85.5 211 LEU A N 1
ATOM 1669 C CA . LEU A 1 211 ? -8.078 -2.832 11.453 1 85.5 211 LEU A CA 1
ATOM 1670 C C . LEU A 1 211 ? -8.547 -2.545 10.031 1 85.5 211 LEU A C 1
ATOM 1672 O O . LEU A 1 211 ? -8.734 -3.471 9.234 1 85.5 211 LEU A O 1
ATOM 1676 N N . HIS A 1 212 ? -8.625 -1.256 9.664 1 87.62 212 HIS A N 1
ATOM 1677 C CA . HIS A 1 212 ? -9.375 -0.975 8.445 1 87.62 212 HIS A CA 1
ATOM 1678 C C . HIS A 1 212 ? -8.547 -0.144 7.465 1 87.62 212 HIS A C 1
ATOM 1680 O O . HIS A 1 212 ? -9 0.131 6.348 1 87.62 212 HIS A O 1
ATOM 1686 N N . SER A 1 213 ? -7.383 0.193 7.82 1 93.88 213 SER A N 1
ATOM 1687 C CA . SER A 1 213 ? -6.609 1.107 6.984 1 93.88 213 SER A CA 1
ATOM 1688 C C . SER A 1 213 ? -5.812 0.35 5.93 1 93.88 213 SER A C 1
ATOM 1690 O O . SER A 1 213 ? -4.582 0.425 5.902 1 93.88 213 SER A O 1
ATOM 1692 N N . HIS A 1 214 ? -6.516 -0.266 4.957 1 93.88 214 HIS A N 1
ATOM 1693 C CA . HIS A 1 214 ? -5.902 -1.065 3.9 1 93.88 214 HIS A CA 1
ATOM 1694 C C . HIS A 1 214 ? -4.984 -0.216 3.029 1 93.88 214 HIS A C 1
ATOM 1696 O O . HIS A 1 214 ? -3.959 -0.701 2.543 1 93.88 214 HIS A O 1
ATOM 1702 N N . GLY A 1 215 ? -5.367 1.032 2.863 1 95.12 215 GLY A N 1
ATOM 1703 C CA . GLY A 1 215 ? -4.539 1.925 2.068 1 95.12 215 GLY A CA 1
ATOM 1704 C C . GLY A 1 215 ? -3.154 2.129 2.65 1 95.12 215 GLY A C 1
ATOM 1705 O O . GLY A 1 215 ? -2.152 1.94 1.958 1 95.12 215 GLY A O 1
ATOM 1706 N N . GLU A 1 216 ? -3.115 2.434 3.914 1 96.88 216 GLU A N 1
ATOM 1707 C CA . GLU A 1 216 ? -1.846 2.688 4.59 1 96.88 216 GLU A CA 1
ATOM 1708 C C . GLU A 1 216 ? -1.025 1.407 4.723 1 96.88 216 GLU A C 1
ATOM 1710 O O . GLU A 1 216 ? 0.191 1.42 4.52 1 96.88 216 GLU A O 1
ATOM 1715 N N . ILE A 1 217 ? -1.72 0.315 5.023 1 96.56 217 ILE A N 1
ATOM 1716 C CA . ILE A 1 217 ? -1.023 -0.959 5.16 1 96.56 217 ILE A CA 1
ATOM 1717 C C . ILE A 1 217 ? -0.438 -1.375 3.812 1 96.56 217 ILE A C 1
ATOM 1719 O O . ILE A 1 217 ? 0.727 -1.771 3.73 1 96.56 217 ILE A O 1
ATOM 1723 N N . GLY A 1 218 ? -1.229 -1.259 2.76 1 96.88 218 GLY A N 1
ATOM 1724 C CA . GLY A 1 218 ? -0.731 -1.556 1.426 1 96.88 218 GLY A CA 1
ATOM 1725 C C . GLY A 1 218 ? 0.432 -0.673 1.014 1 96.88 218 GLY A C 1
ATOM 1726 O O . GLY A 1 218 ? 1.412 -1.155 0.442 1 96.88 218 GLY A O 1
ATOM 1727 N N . LEU A 1 219 ? 0.342 0.559 1.342 1 97.38 219 LEU A N 1
ATOM 1728 C CA . LEU A 1 219 ? 1.333 1.539 0.912 1 97.38 219 LEU A CA 1
ATOM 1729 C C . LEU A 1 219 ? 2.668 1.304 1.61 1 97.38 219 LEU A C 1
ATOM 1731 O O . LEU A 1 219 ? 3.729 1.461 1.001 1 97.38 219 LEU A O 1
ATOM 1735 N N . ILE A 1 220 ? 2.654 1.028 2.9 1 97.56 220 ILE A N 1
ATOM 1736 C CA . ILE A 1 220 ? 3.926 0.875 3.598 1 97.56 220 ILE A CA 1
ATOM 1737 C C . ILE A 1 220 ? 4.66 -0.357 3.072 1 97.56 220 ILE A C 1
ATOM 1739 O O . ILE A 1 220 ? 5.887 -0.356 2.961 1 97.56 220 ILE A O 1
ATOM 1743 N N . HIS A 1 221 ? 3.912 -1.372 2.748 1 96.44 221 HIS A N 1
ATOM 1744 C CA . HIS A 1 221 ? 4.535 -2.551 2.156 1 96.44 221 HIS A CA 1
ATOM 1745 C C . HIS A 1 221 ? 4.973 -2.281 0.72 1 96.44 221 HIS A C 1
ATOM 1747 O O . HIS A 1 221 ? 5.98 -2.82 0.261 1 96.44 221 HIS A O 1
ATOM 1753 N N . TYR A 1 222 ? 4.219 -1.498 -0.004 1 97 222 TYR A N 1
ATOM 1754 C CA . TYR A 1 222 ? 4.625 -1.031 -1.324 1 97 222 TYR A CA 1
ATOM 1755 C C . TYR A 1 222 ? 5.957 -0.294 -1.255 1 97 222 TYR A C 1
ATOM 1757 O O . TYR A 1 222 ? 6.848 -0.531 -2.072 1 97 222 TYR A O 1
ATOM 1765 N N . LEU A 1 223 ? 6.082 0.556 -0.295 1 97.19 223 LEU A N 1
ATOM 1766 C CA . LEU A 1 223 ? 7.324 1.299 -0.114 1 97.19 223 LEU A CA 1
ATOM 1767 C C . LEU A 1 223 ? 8.469 0.361 0.242 1 97.19 223 LEU A C 1
ATOM 1769 O O . LEU A 1 223 ? 9.586 0.523 -0.254 1 97.19 223 LEU A O 1
ATOM 1773 N N . ALA A 1 224 ? 8.188 -0.551 1.131 1 95.81 224 ALA A N 1
ATOM 1774 C CA . ALA A 1 224 ? 9.195 -1.538 1.501 1 95.81 224 ALA A CA 1
ATOM 1775 C C . ALA A 1 224 ? 9.609 -2.377 0.296 1 95.81 224 ALA A C 1
ATOM 1777 O O . ALA A 1 224 ? 10.797 -2.652 0.103 1 95.81 224 ALA A O 1
ATOM 1778 N N . PHE A 1 225 ? 8.625 -2.764 -0.497 1 93.69 225 PHE A N 1
ATOM 1779 C CA . PHE A 1 225 ? 8.844 -3.557 -1.701 1 93.69 225 PHE A CA 1
ATOM 1780 C C . PHE A 1 225 ? 9.758 -2.82 -2.674 1 93.69 225 PHE A C 1
ATOM 1782 O O . PHE A 1 225 ? 10.555 -3.443 -3.377 1 93.69 225 PHE A O 1
ATOM 1789 N N . ASN A 1 226 ? 9.703 -1.506 -2.66 1 93.62 226 ASN A N 1
ATOM 1790 C CA . ASN A 1 226 ? 10.5 -0.678 -3.559 1 93.62 226 ASN A CA 1
ATOM 1791 C C . ASN A 1 226 ? 11.758 -0.158 -2.873 1 93.62 226 ASN A C 1
ATOM 1793 O O . ASN A 1 226 ? 12.383 0.793 -3.348 1 93.62 226 ASN A O 1
ATOM 1797 N N . ASP A 1 227 ? 12.109 -0.691 -1.703 1 93.06 227 ASP A N 1
ATOM 1798 C CA . ASP A 1 227 ? 13.344 -0.433 -0.973 1 93.06 227 ASP A CA 1
ATOM 1799 C C . ASP A 1 227 ? 13.461 1.043 -0.604 1 93.06 227 ASP A C 1
ATOM 1801 O O . ASP A 1 227 ? 14.539 1.632 -0.721 1 93.06 227 ASP A O 1
ATOM 1805 N N . CYS A 1 228 ? 12.328 1.613 -0.205 1 94.38 228 CYS A N 1
ATOM 1806 C CA . CYS A 1 228 ? 12.32 3.035 0.119 1 94.38 228 CYS A CA 1
ATOM 1807 C C . CYS A 1 228 ? 12.852 3.277 1.528 1 94.38 228 CYS A C 1
ATOM 1809 O O . CYS A 1 228 ? 13.242 4.395 1.865 1 94.38 228 CYS A O 1
ATOM 1811 N N . PHE A 1 229 ? 12.805 2.318 2.377 1 93.62 229 PHE A N 1
ATOM 1812 C CA . PHE A 1 229 ? 13.188 2.498 3.771 1 93.62 229 PHE A CA 1
ATOM 1813 C C . PHE A 1 229 ? 14.648 2.119 3.982 1 93.62 229 PHE A C 1
ATOM 1815 O O . PHE A 1 229 ? 15.242 1.433 3.15 1 93.62 229 PHE A O 1
ATOM 1822 N N . HIS A 1 230 ? 15.18 2.611 5.012 1 86.69 230 HIS A N 1
ATOM 1823 C CA . HIS A 1 230 ? 16.531 2.207 5.387 1 86.69 230 HIS A CA 1
ATOM 1824 C C . HIS A 1 230 ? 16.578 0.722 5.73 1 86.69 230 HIS A C 1
ATOM 1826 O O . HIS A 1 230 ? 15.562 0.12 6.07 1 86.69 230 HIS A O 1
ATOM 1832 N N . LYS A 1 231 ? 17.75 0.234 5.613 1 83.94 231 LYS A N 1
ATOM 1833 C CA . LYS A 1 231 ? 17.938 -1.182 5.918 1 83.94 231 LYS A CA 1
ATOM 1834 C C . LYS A 1 231 ? 17.594 -1.483 7.371 1 83.94 231 LYS A C 1
ATOM 1836 O O . LYS A 1 231 ? 17.984 -0.748 8.281 1 83.94 231 LYS A O 1
ATOM 1841 N N . GLY A 1 232 ? 16.766 -2.424 7.562 1 82.38 232 GLY A N 1
ATOM 1842 C CA . GLY A 1 232 ? 16.406 -2.854 8.898 1 82.38 232 GLY A CA 1
ATOM 1843 C C . GLY A 1 232 ? 15.141 -2.191 9.422 1 82.38 232 GLY A C 1
ATOM 1844 O O . GLY A 1 232 ? 14.727 -2.438 10.555 1 82.38 232 GLY A O 1
ATOM 1845 N N . ALA A 1 233 ? 14.586 -1.381 8.602 1 89.25 233 ALA A N 1
ATOM 1846 C CA . ALA A 1 233 ? 13.344 -0.734 9.023 1 89.25 233 ALA A CA 1
ATOM 1847 C C . ALA A 1 233 ? 12.258 -1.767 9.312 1 89.25 233 ALA A C 1
ATOM 1849 O O . ALA A 1 233 ? 12.086 -2.729 8.562 1 89.25 233 ALA A O 1
ATOM 1850 N N . ASN A 1 234 ? 11.648 -1.627 10.438 1 92.69 234 ASN A N 1
ATOM 1851 C CA . ASN A 1 234 ? 10.531 -2.477 10.82 1 92.69 234 ASN A CA 1
ATOM 1852 C C . ASN A 1 234 ? 9.195 -1.87 10.398 1 92.69 234 ASN A C 1
ATOM 1854 O O . ASN A 1 234 ? 8.703 -0.938 11.031 1 92.69 234 ASN A O 1
ATOM 1858 N N . VAL A 1 235 ? 8.602 -2.42 9.398 1 94.31 235 VAL A N 1
ATOM 1859 C CA . VAL A 1 235 ? 7.406 -1.878 8.758 1 94.31 235 VAL A CA 1
ATOM 1860 C C . VAL A 1 235 ? 6.262 -1.804 9.758 1 94.31 235 VAL A C 1
ATOM 1862 O O . VAL A 1 235 ? 5.508 -0.83 9.781 1 94.31 235 VAL A O 1
ATOM 1865 N N . GLN A 1 236 ? 6.164 -2.824 10.594 1 93.88 236 GLN A N 1
ATOM 1866 C CA . GLN A 1 236 ? 5.078 -2.865 11.57 1 93.88 236 GLN A CA 1
ATOM 1867 C C . GLN A 1 236 ? 5.23 -1.757 12.609 1 93.88 236 GLN A C 1
ATOM 1869 O O . GLN A 1 236 ? 4.246 -1.109 12.977 1 93.88 236 GLN A O 1
ATOM 1874 N N . GLU A 1 237 ? 6.402 -1.539 13.039 1 95.19 237 GLU A N 1
ATOM 1875 C CA . GLU A 1 237 ? 6.656 -0.48 14.008 1 95.19 237 GLU A CA 1
ATOM 1876 C C . GLU A 1 237 ? 6.352 0.894 13.422 1 95.19 237 GLU A C 1
ATOM 1878 O O . GLU A 1 237 ? 5.777 1.751 14.094 1 95.19 237 GLU A O 1
ATOM 1883 N N . ILE A 1 238 ? 6.777 1.08 12.211 1 96.75 238 ILE A N 1
ATOM 1884 C CA . ILE A 1 238 ? 6.512 2.344 11.539 1 96.75 238 ILE A CA 1
ATOM 1885 C C . ILE A 1 238 ? 5.004 2.561 11.422 1 96.75 238 ILE A C 1
ATOM 1887 O O . ILE A 1 238 ? 4.504 3.65 11.703 1 96.75 238 ILE A O 1
ATOM 1891 N N . LEU A 1 239 ? 4.328 1.541 11.055 1 97.12 239 LEU A N 1
ATOM 1892 C CA . LEU A 1 239 ? 2.881 1.612 10.875 1 97.12 239 LEU A CA 1
ATOM 1893 C C . LEU A 1 239 ? 2.184 1.933 12.195 1 97.12 239 LEU A C 1
ATOM 1895 O O . LEU A 1 239 ? 1.274 2.766 12.234 1 97.12 239 LEU A O 1
ATOM 1899 N N . ASP A 1 240 ? 2.611 1.313 13.234 1 96.69 240 ASP A N 1
ATOM 1900 C CA . ASP A 1 240 ? 2.016 1.553 14.547 1 96.69 240 ASP A CA 1
ATOM 1901 C C . ASP A 1 240 ? 2.205 3.006 14.977 1 96.69 240 ASP A C 1
ATOM 1903 O O . ASP A 1 240 ? 1.259 3.65 15.438 1 96.69 240 ASP A O 1
ATOM 1907 N N . LEU A 1 241 ? 3.379 3.473 14.875 1 97.62 241 LEU A N 1
ATOM 1908 C CA . LEU A 1 241 ? 3.656 4.859 15.219 1 97.62 241 LEU A CA 1
ATOM 1909 C C . LEU A 1 241 ? 2.848 5.812 14.344 1 97.62 241 LEU A C 1
ATOM 1911 O O . LEU A 1 241 ? 2.299 6.801 14.836 1 97.62 241 LEU A O 1
ATOM 1915 N N . TYR A 1 242 ? 2.771 5.469 13.039 1 98.31 242 TYR A N 1
ATOM 1916 C CA . TYR A 1 242 ? 1.99 6.25 12.086 1 98.31 242 TYR A CA 1
ATOM 1917 C C . TYR A 1 242 ? 0.538 6.363 12.539 1 98.31 242 TYR A C 1
ATOM 1919 O O . TYR A 1 242 ? -0.028 7.461 12.562 1 98.31 242 TYR A O 1
ATOM 1927 N N . PHE A 1 243 ? -0.024 5.27 12.93 1 98.06 243 PHE A N 1
ATOM 1928 C CA . PHE A 1 243 ? -1.421 5.27 13.344 1 98.06 243 PHE A CA 1
ATOM 1929 C C . PHE A 1 243 ? -1.593 6.02 14.656 1 98.06 243 PHE A C 1
ATOM 1931 O O . PHE A 1 243 ? -2.615 6.676 14.875 1 98.06 243 PHE A O 1
ATOM 1938 N N . GLN A 1 244 ? -0.619 5.902 15.477 1 97.38 244 GLN A N 1
ATOM 1939 C CA . GLN A 1 244 ? -0.678 6.645 16.734 1 97.38 244 GLN A CA 1
ATOM 1940 C C . GLN A 1 244 ? -0.641 8.148 16.484 1 97.38 244 GLN A C 1
ATOM 1942 O O . GLN A 1 244 ? -1.441 8.898 17.047 1 97.38 244 GLN A O 1
ATOM 1947 N N . MET A 1 245 ? 0.203 8.586 15.633 1 97.69 245 MET A N 1
ATOM 1948 C CA . MET A 1 245 ? 0.316 10.008 15.32 1 97.69 245 MET A CA 1
ATOM 1949 C C . MET A 1 245 ? -0.964 10.523 14.672 1 97.69 245 MET A C 1
ATOM 1951 O O . MET A 1 245 ? -1.486 11.57 15.062 1 97.69 245 MET A O 1
ATOM 1955 N N . CYS A 1 246 ? -1.434 9.742 13.719 1 97.5 246 CYS A N 1
ATOM 1956 C CA . CYS A 1 246 ? -2.65 10.141 13.023 1 97.5 246 CYS A CA 1
ATOM 1957 C C . CYS A 1 246 ? -3.836 10.195 13.984 1 97.5 246 CYS A C 1
ATOM 1959 O O . CYS A 1 246 ? -4.746 11.008 13.812 1 97.5 246 CYS A O 1
ATOM 1961 N N . SER A 1 247 ? -3.787 9.398 15.008 1 96.88 247 SER A N 1
ATOM 1962 C CA . SER A 1 247 ? -4.898 9.281 15.945 1 96.88 247 SER A CA 1
ATOM 1963 C C . SER A 1 247 ? -4.758 10.281 17.094 1 96.88 247 SER A C 1
ATOM 1965 O O . SER A 1 247 ? -5.633 10.375 17.953 1 96.88 247 SER A O 1
ATOM 1967 N N . THR A 1 248 ? -3.715 10.984 17.156 1 97.19 248 THR A N 1
ATOM 1968 C CA . THR A 1 248 ? -3.57 12.016 18.188 1 97.19 248 THR A CA 1
ATOM 1969 C C . THR A 1 248 ? -4.617 13.109 18 1 97.19 248 THR A C 1
ATOM 1971 O O . THR A 1 248 ? -4.832 13.594 16.891 1 97.19 248 THR A O 1
ATOM 1974 N N . ALA A 1 249 ? -5.242 13.5 19.094 1 94.62 249 ALA A N 1
ATOM 1975 C CA . ALA A 1 249 ? -6.371 14.422 19.016 1 94.62 249 ALA A CA 1
ATOM 1976 C C . ALA A 1 249 ? -5.988 15.805 19.531 1 94.62 249 ALA A C 1
ATOM 1978 O O . ALA A 1 249 ? -5.152 15.93 20.422 1 94.62 249 ALA A O 1
ATOM 1979 N N . MET A 1 250 ? -6.609 16.766 18.891 1 93.31 250 MET A N 1
ATOM 1980 C CA . MET A 1 250 ? -6.488 18.156 19.312 1 93.31 250 MET A CA 1
ATOM 1981 C C . MET A 1 250 ? -7.852 18.844 19.328 1 93.31 250 MET A C 1
ATOM 1983 O O . MET A 1 250 ? -8.766 18.438 18.594 1 93.31 250 MET A O 1
ATOM 1987 N N . SER A 1 251 ? -7.895 19.781 20.188 1 90.94 251 SER A N 1
ATOM 1988 C CA . SER A 1 251 ? -9.07 20.656 20.109 1 90.94 251 SER A CA 1
ATOM 1989 C C . SER A 1 251 ? -8.953 21.641 18.953 1 90.94 251 SER A C 1
ATOM 1991 O O . SER A 1 251 ? -7.852 21.938 18.5 1 90.94 251 SER A O 1
ATOM 1993 N N . PRO A 1 252 ? -10.148 22.078 18.469 1 90.31 252 PRO A N 1
ATOM 1994 C CA . PRO A 1 252 ? -10.094 23.109 17.422 1 90.31 252 PRO A CA 1
ATOM 1995 C C . PRO A 1 252 ? -9.25 24.312 17.828 1 90.31 252 PRO A C 1
ATOM 1997 O O . PRO A 1 252 ? -8.547 24.891 17 1 90.31 252 PRO A O 1
ATOM 2000 N N . GLU A 1 253 ? -9.305 24.656 19.094 1 91.56 253 GLU A N 1
ATOM 2001 C CA . GLU A 1 253 ? -8.508 25.766 19.578 1 91.56 253 GLU A CA 1
ATOM 2002 C C . GLU A 1 253 ? -7.016 25.469 19.484 1 91.56 253 GLU A C 1
ATOM 2004 O O . GLU A 1 253 ? -6.246 26.297 19 1 91.56 253 GLU A O 1
ATOM 2009 N N . ALA A 1 254 ? -6.672 24.344 19.984 1 94.38 254 ALA A N 1
ATOM 2010 C CA . ALA A 1 254 ? -5.266 23.938 19.906 1 94.38 254 ALA A CA 1
ATOM 2011 C C . ALA A 1 254 ? -4.773 23.906 18.469 1 94.38 254 ALA A C 1
ATOM 2013 O O . ALA A 1 254 ? -3.678 24.391 18.172 1 94.38 254 ALA A O 1
ATOM 2014 N N . ALA A 1 255 ? -5.59 23.406 17.609 1 95.19 255 ALA A N 1
ATOM 2015 C CA . ALA A 1 255 ? -5.238 23.312 16.203 1 95.19 255 ALA A CA 1
ATOM 2016 C C . ALA A 1 255 ? -5.102 24.703 15.578 1 95.19 255 ALA A C 1
ATOM 2018 O O . ALA A 1 255 ? -4.254 24.922 14.703 1 95.19 255 ALA A O 1
ATOM 2019 N N . SER A 1 256 ? -5.918 25.625 15.992 1 94.19 256 SER A N 1
ATOM 2020 C CA . SER A 1 256 ? -5.82 26.984 15.484 1 94.19 256 SER A CA 1
ATOM 2021 C C . SER A 1 256 ? -4.52 27.656 15.922 1 94.19 256 SER A C 1
ATOM 2023 O O . SER A 1 256 ? -3.951 28.469 15.18 1 94.19 256 SER A O 1
ATOM 2025 N N . ILE A 1 257 ? -4.125 27.281 17.078 1 96.56 257 ILE A N 1
ATOM 2026 C CA . ILE A 1 257 ? -2.848 27.797 17.578 1 96.56 257 ILE A CA 1
ATOM 2027 C C . ILE A 1 257 ? -1.709 27.25 16.719 1 96.56 257 ILE A C 1
ATOM 2029 O O . ILE A 1 257 ? -0.789 27.984 16.344 1 96.56 257 ILE A O 1
ATOM 2033 N N . VAL A 1 258 ? -1.759 25.984 16.375 1 97.75 258 VAL A N 1
ATOM 2034 C CA . VAL A 1 258 ? -0.776 25.375 15.484 1 97.75 258 VAL A CA 1
ATOM 2035 C C . VAL A 1 258 ? -0.722 26.156 14.172 1 97.75 258 VAL A C 1
ATOM 2037 O O . VAL A 1 258 ? 0.36 26.516 13.703 1 97.75 258 VAL A O 1
ATOM 2040 N N . ALA A 1 259 ? -1.882 26.406 13.641 1 96.5 259 ALA A N 1
ATOM 2041 C CA . ALA A 1 259 ? -1.958 27.172 12.398 1 96.5 259 A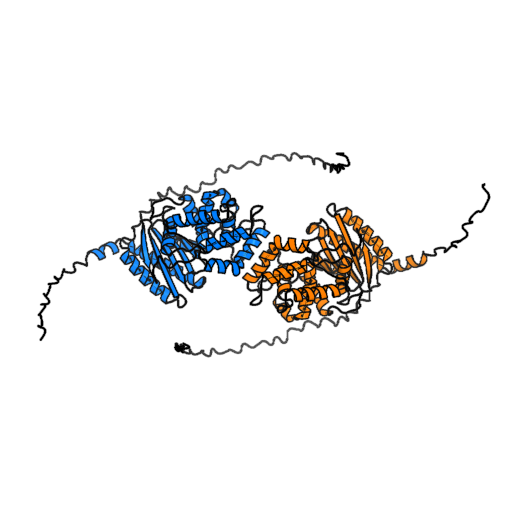LA A CA 1
ATOM 2042 C C . ALA A 1 259 ? -1.348 28.562 12.578 1 96.5 259 ALA A C 1
ATOM 2044 O O . ALA A 1 259 ? -0.654 29.062 11.688 1 96.5 259 ALA A O 1
ATOM 2045 N N . ALA A 1 260 ? -1.558 29.156 13.672 1 97 260 ALA A N 1
ATOM 2046 C CA . ALA A 1 260 ? -1.062 30.516 13.953 1 97 260 ALA A CA 1
ATOM 2047 C C . ALA A 1 260 ? 0.458 30.516 14.094 1 97 260 ALA A C 1
ATOM 2049 O O . ALA A 1 260 ? 1.113 31.5 13.766 1 97 260 ALA A O 1
ATOM 2050 N N . VAL A 1 261 ? 0.982 29.438 14.602 1 98.12 261 VAL A N 1
ATOM 2051 C CA . VAL A 1 261 ? 2.434 29.328 14.68 1 98.12 261 VAL A CA 1
ATOM 2052 C C . VAL A 1 261 ? 3.037 29.422 13.281 1 98.12 261 VAL A C 1
ATOM 2054 O O . VAL A 1 261 ? 4.027 30.141 13.078 1 98.12 261 VAL A O 1
ATOM 2057 N N . PHE A 1 262 ? 2.439 28.781 12.328 1 97.44 262 PHE A N 1
ATOM 2058 C CA . PHE A 1 262 ? 2.904 28.875 10.953 1 97.44 262 PHE A CA 1
ATOM 2059 C C . PHE A 1 262 ? 2.691 30.281 10.398 1 97.44 262 PHE A C 1
ATOM 2061 O O . PHE A 1 262 ? 3.545 30.797 9.68 1 97.44 262 PHE A O 1
ATOM 2068 N N . ALA A 1 263 ? 1.542 30.859 10.758 1 95 263 ALA A N 1
ATOM 2069 C CA . ALA A 1 263 ? 1.247 32.219 10.312 1 95 263 ALA A CA 1
ATOM 2070 C C . ALA A 1 263 ? 2.25 33.219 10.883 1 95 263 ALA A C 1
ATOM 2072 O O . ALA A 1 263 ? 2.508 34.25 10.281 1 95 263 ALA A O 1
ATOM 2073 N N . ASN A 1 264 ? 2.797 32.844 11.984 1 96.94 264 ASN A N 1
ATOM 2074 C CA . ASN A 1 264 ? 3.709 33.719 12.719 1 96.94 264 ASN A CA 1
ATOM 2075 C C . ASN A 1 264 ? 5.16 33.281 12.562 1 96.94 264 ASN A C 1
ATOM 2077 O O . ASN A 1 264 ? 5.957 33.406 13.492 1 96.94 264 ASN A O 1
ATOM 2081 N N . ASN A 1 265 ? 5.453 32.656 11.531 1 96.44 265 ASN A N 1
ATOM 2082 C CA . ASN A 1 265 ? 6.812 32.281 11.133 1 96.44 265 ASN A CA 1
ATOM 2083 C C . ASN A 1 265 ? 7.484 31.406 12.164 1 96.44 265 ASN A C 1
ATOM 2085 O O . ASN A 1 265 ? 8.672 31.547 12.445 1 96.44 265 ASN A O 1
ATOM 2089 N N . GLY A 1 266 ? 6.703 30.609 12.852 1 98 266 GLY A N 1
ATOM 2090 C CA . GLY A 1 266 ? 7.262 29.578 13.727 1 98 266 GLY A CA 1
ATOM 2091 C C . GLY A 1 266 ? 7.188 29.938 15.195 1 98 266 GLY A C 1
ATOM 2092 O O . GLY A 1 266 ? 7.543 29.141 16.062 1 98 266 GLY A O 1
ATOM 2093 N N . LYS A 1 267 ? 6.668 31.188 15.492 1 97.69 267 LYS A N 1
ATOM 2094 C CA . LYS A 1 267 ? 6.531 31.656 16.875 1 97.69 267 LYS A CA 1
ATOM 2095 C C . LYS A 1 267 ? 5.105 31.469 17.375 1 97.69 267 LYS A C 1
ATOM 2097 O O . LYS A 1 267 ? 4.145 31.859 16.719 1 97.69 267 LYS A O 1
ATOM 2102 N N . CYS A 1 268 ? 5.008 30.812 18.562 1 97.44 268 CYS A N 1
ATOM 2103 C CA . CYS A 1 268 ? 3.691 30.609 19.156 1 97.44 268 CYS A CA 1
ATOM 2104 C C . CYS A 1 268 ? 3.146 31.922 19.719 1 97.44 268 CYS A C 1
ATOM 2106 O O . CYS A 1 268 ? 3.779 32.531 20.594 1 97.44 268 CYS A O 1
ATOM 2108 N N . PRO A 1 269 ? 2.039 32.344 19.203 1 94.75 269 PRO A N 1
ATOM 2109 C CA . PRO A 1 269 ? 1.488 33.625 19.688 1 94.75 269 PRO A CA 1
ATOM 2110 C C . PRO A 1 269 ? 1.133 33.562 21.172 1 94.75 269 PRO A C 1
ATOM 2112 O O . PRO A 1 269 ? 1.114 34.625 21.844 1 94.75 269 PRO A O 1
ATOM 2115 N N . PHE A 1 270 ? 0.861 32.406 21.703 1 87.69 270 PHE A N 1
ATOM 2116 C CA . PHE A 1 270 ? 0.392 32.25 23.078 1 87.69 270 PHE A CA 1
ATOM 2117 C C . PHE A 1 270 ? 1.564 32.219 24.047 1 87.69 270 PHE A C 1
ATOM 2119 O O . PHE A 1 270 ? 1.545 32.875 25.078 1 87.69 270 PHE A O 1
ATOM 2126 N N . THR A 1 271 ? 2.596 31.531 23.672 1 91.62 271 THR A N 1
ATOM 2127 C CA . THR A 1 271 ? 3.727 31.344 24.578 1 91.62 271 THR A CA 1
ATOM 2128 C C . THR A 1 271 ? 4.863 32.312 24.203 1 91.62 271 THR A C 1
ATOM 2130 O O . THR A 1 271 ? 5.781 32.531 25 1 91.62 271 THR A O 1
ATOM 2133 N N . GLU A 1 272 ? 4.906 32.781 23.078 1 92.62 272 GLU A N 1
ATOM 2134 C CA . GLU A 1 272 ? 5.918 33.688 22.516 1 92.62 272 GLU A CA 1
ATOM 2135 C C . GLU A 1 272 ? 7.242 32.938 22.297 1 92.62 272 GLU A C 1
ATOM 2137 O O . GLU A 1 272 ? 8.258 33.594 22.016 1 92.62 272 GLU A O 1
ATOM 2142 N N . ASP A 1 273 ? 7.199 31.656 22.328 1 95.81 273 ASP A N 1
ATOM 2143 C CA . ASP A 1 273 ? 8.375 30.844 22.031 1 95.81 273 ASP A CA 1
ATOM 2144 C C . ASP A 1 273 ? 8.5 30.578 20.531 1 95.81 273 ASP A C 1
ATOM 2146 O O . ASP A 1 273 ? 7.5 30.375 19.844 1 95.81 273 ASP A O 1
ATOM 2150 N N . VAL A 1 274 ? 9.703 30.625 20.125 1 97.56 274 VAL A N 1
ATOM 2151 C CA . VAL A 1 274 ? 9.961 30.141 18.766 1 97.56 274 VAL A CA 1
ATOM 2152 C C . VAL A 1 274 ? 10.008 28.609 18.766 1 97.56 274 VAL A C 1
ATOM 2154 O O . VAL A 1 274 ? 10.953 28 19.281 1 97.56 274 VAL A O 1
ATOM 2157 N N . ILE A 1 275 ? 9.031 28 18.266 1 97.56 275 ILE A N 1
ATOM 2158 C CA . ILE A 1 275 ? 8.914 26.547 18.297 1 97.56 275 ILE A CA 1
ATOM 2159 C C . ILE A 1 275 ? 9.695 25.938 17.141 1 97.56 275 ILE A C 1
ATOM 2161 O O . ILE A 1 275 ? 10.352 24.906 17.281 1 97.56 275 ILE A O 1
ATOM 2165 N N . ILE A 1 276 ? 9.547 26.5 15.898 1 97.44 276 ILE A N 1
ATOM 2166 C CA . ILE A 1 276 ? 10.32 26.094 14.727 1 97.44 276 ILE A CA 1
ATOM 2167 C C . ILE A 1 276 ? 10.961 27.312 14.078 1 97.44 276 ILE A C 1
ATOM 2169 O O . ILE A 1 276 ? 10.414 28.422 14.141 1 97.44 276 ILE A O 1
ATOM 2173 N N . PRO A 1 277 ? 12.109 27.141 13.5 1 97.44 277 PRO A N 1
ATOM 2174 C CA . PRO A 1 277 ? 12.734 28.25 12.781 1 97.44 277 PRO A CA 1
ATOM 2175 C C . PRO A 1 277 ? 11.875 28.766 11.633 1 97.44 277 PRO A C 1
ATOM 2177 O O . PRO A 1 277 ? 11.086 28.016 11.055 1 97.44 277 PRO A O 1
ATOM 2180 N N . GLU A 1 278 ? 12.062 29.984 11.352 1 96.88 278 GLU A N 1
ATOM 2181 C CA . GLU A 1 278 ? 11.312 30.641 10.281 1 96.88 278 GLU A CA 1
ATOM 2182 C C . GLU A 1 278 ? 11.477 29.906 8.953 1 96.88 278 GLU A C 1
ATOM 2184 O O . GLU A 1 278 ? 10.5 29.703 8.234 1 96.88 278 GLU A O 1
ATOM 2189 N N . ASP A 1 279 ? 12.672 29.5 8.625 1 95.62 279 ASP A N 1
ATOM 2190 C CA . ASP A 1 279 ? 12.945 28.812 7.371 1 95.62 279 ASP A CA 1
ATOM 2191 C C . ASP A 1 279 ? 12.18 27.5 7.281 1 95.62 279 ASP A C 1
ATOM 2193 O O . ASP A 1 279 ? 11.641 27.156 6.227 1 95.62 279 ASP A O 1
ATOM 2197 N N . THR A 1 280 ? 12.141 26.766 8.375 1 96.69 280 THR A N 1
ATOM 2198 C CA . THR A 1 280 ? 11.398 25.516 8.414 1 96.69 280 THR A CA 1
ATOM 2199 C C . THR A 1 280 ? 9.914 25.766 8.195 1 96.69 280 THR A C 1
ATOM 2201 O O . THR A 1 280 ? 9.258 25.016 7.453 1 96.69 280 THR A O 1
ATOM 2204 N N . SER A 1 281 ? 9.391 26.781 8.828 1 96.25 281 SER A N 1
ATOM 2205 C CA . SER A 1 281 ? 7.992 27.156 8.664 1 96.25 281 SER A CA 1
ATOM 2206 C C . SER A 1 281 ? 7.672 27.469 7.207 1 96.25 281 SER A C 1
ATOM 2208 O O . SER A 1 281 ? 6.691 26.969 6.652 1 96.25 281 SER A O 1
ATOM 2210 N N . LYS A 1 282 ? 8.516 28.203 6.578 1 93.12 282 LYS A N 1
ATOM 2211 C CA . LYS A 1 282 ? 8.305 28.609 5.191 1 93.12 282 LYS A CA 1
ATOM 2212 C C . LYS A 1 282 ? 8.359 27.406 4.246 1 93.12 282 LYS A C 1
ATOM 2214 O O . LYS A 1 282 ? 7.523 27.281 3.352 1 93.12 282 LYS A O 1
ATOM 2219 N N . VAL A 1 283 ? 9.297 26.594 4.465 1 93.81 283 VAL A N 1
ATOM 2220 C CA . VAL A 1 283 ? 9.445 25.438 3.598 1 93.81 283 VAL A CA 1
ATOM 2221 C C . VAL A 1 283 ? 8.266 24.484 3.793 1 93.81 283 VAL A C 1
ATOM 2223 O O . VAL A 1 283 ? 7.781 23.875 2.832 1 93.81 283 VAL A O 1
ATOM 2226 N N . ALA A 1 284 ? 7.836 24.312 5.004 1 95.38 284 ALA A N 1
ATOM 2227 C CA . ALA A 1 284 ? 6.672 23.484 5.285 1 95.38 284 ALA A CA 1
ATOM 2228 C C . ALA A 1 284 ? 5.438 24 4.551 1 95.38 284 ALA A C 1
ATOM 2230 O O . ALA A 1 284 ? 4.691 23.219 3.955 1 95.38 284 ALA A O 1
ATOM 2231 N N . LEU A 1 285 ? 5.211 25.281 4.578 1 91.94 285 LEU A N 1
ATOM 2232 C CA . LEU A 1 285 ? 4.074 25.891 3.887 1 91.94 285 LEU A CA 1
ATOM 2233 C C . LEU A 1 285 ? 4.195 25.688 2.379 1 91.94 285 LEU A C 1
ATOM 2235 O O . LEU A 1 285 ? 3.197 25.453 1.697 1 91.94 285 LEU A O 1
ATOM 2239 N N . LYS A 1 286 ? 5.418 25.75 1.903 1 89.81 286 LYS A N 1
ATOM 2240 C CA . LYS A 1 286 ? 5.664 25.516 0.483 1 89.81 286 LYS A CA 1
ATOM 2241 C C . LYS A 1 286 ? 5.285 24.094 0.088 1 89.81 286 LYS A C 1
ATOM 2243 O O . LYS A 1 286 ? 4.812 23.859 -1.026 1 89.81 286 LYS A O 1
ATOM 2248 N N . GLN A 1 287 ? 5.441 23.172 1.053 1 92.31 287 GLN A N 1
ATOM 2249 C CA . GLN A 1 287 ? 5.082 21.781 0.77 1 92.31 287 GLN A CA 1
ATOM 2250 C C . GLN A 1 287 ? 3.576 21.641 0.563 1 92.31 287 GLN A C 1
ATOM 2252 O O . GLN A 1 287 ? 3.131 20.812 -0.234 1 92.31 287 GLN A O 1
ATOM 2257 N N . ILE A 1 288 ? 2.826 22.391 1.251 1 90.31 288 ILE A N 1
ATOM 2258 C CA . ILE A 1 288 ? 1.381 22.375 1.056 1 90.31 288 ILE A CA 1
ATOM 2259 C C . ILE A 1 288 ? 1.046 22.797 -0.372 1 90.31 288 ILE A C 1
ATOM 2261 O O . ILE A 1 288 ? 0.254 22.141 -1.053 1 90.31 288 ILE A O 1
ATOM 2265 N N . LEU A 1 289 ? 1.655 23.828 -0.745 1 84.19 289 LEU A N 1
ATOM 2266 C CA . LEU A 1 289 ? 1.41 24.359 -2.076 1 84.19 289 LEU A CA 1
ATOM 2267 C C . LEU A 1 289 ? 1.884 23.406 -3.154 1 84.19 289 LEU A C 1
ATOM 2269 O O . LEU A 1 289 ? 1.214 23.219 -4.176 1 84.19 289 LEU A O 1
ATOM 2273 N N . ASN A 1 290 ? 3.002 22.734 -2.941 1 85.75 290 ASN A N 1
ATOM 2274 C CA . ASN A 1 290 ? 3.566 21.797 -3.9 1 85.75 290 ASN A CA 1
ATOM 2275 C C . ASN A 1 290 ? 2.715 20.531 -4.016 1 85.75 290 ASN A C 1
ATOM 2277 O O . ASN A 1 290 ? 2.695 19.891 -5.062 1 85.75 290 ASN A O 1
ATOM 2281 N N . ALA A 1 291 ? 2.111 20.125 -2.898 1 86.31 291 ALA A N 1
ATOM 2282 C CA . ALA A 1 291 ? 1.324 18.891 -2.867 1 86.31 291 ALA A CA 1
ATOM 2283 C C . ALA A 1 291 ? 0.019 19.062 -3.641 1 86.31 291 ALA A C 1
ATOM 2285 O O . ALA A 1 291 ? -0.618 18.062 -4.012 1 86.31 291 ALA A O 1
ATOM 2286 N N . CYS A 1 292 ? -0.384 20.203 -3.766 1 73.56 292 CYS A N 1
ATOM 2287 C CA . CYS A 1 292 ? -1.62 20.484 -4.488 1 73.56 292 CYS A CA 1
ATOM 2288 C C . CYS A 1 292 ? -1.363 20.594 -5.988 1 73.56 292 CYS A C 1
ATOM 2290 O O . CYS A 1 292 ? -0.276 20.984 -6.41 1 73.56 292 CYS A O 1
ATOM 2292 N N . SER A 1 293 ? -1.996 19.656 -6.762 1 58.25 293 SER A N 1
ATOM 2293 C CA . SER A 1 293 ? -1.804 19.625 -8.203 1 58.25 293 SER A CA 1
ATOM 2294 C C . SER A 1 293 ? -1.552 21.031 -8.766 1 58.25 293 SER A C 1
ATOM 2296 O O . SER A 1 293 ? -2.053 22.016 -8.219 1 58.25 293 SER A O 1
ATOM 2298 N N . ALA A 1 294 ? -0.357 21.078 -9.445 1 51.47 294 ALA A N 1
ATOM 2299 C CA . ALA A 1 294 ? 0.093 22.281 -10.148 1 51.47 294 ALA A CA 1
ATOM 2300 C C . ALA A 1 294 ? -1.089 23.062 -10.719 1 51.47 294 ALA A C 1
ATOM 2302 O O . ALA A 1 294 ? -1.093 23.422 -11.898 1 51.47 294 ALA A O 1
ATOM 2303 N N . ASP A 1 295 ? -2.156 22.719 -10.133 1 50.44 295 ASP A N 1
ATOM 2304 C CA . ASP A 1 295 ? -3.27 23.469 -10.703 1 50.44 295 ASP A CA 1
ATOM 2305 C C . ASP A 1 295 ? -3.164 24.953 -10.352 1 50.44 295 ASP A C 1
ATOM 2307 O O . ASP A 1 295 ? -3.139 25.312 -9.18 1 50.44 295 ASP A O 1
ATOM 2311 N N . LYS A 1 296 ? -2.689 25.609 -11.266 1 52.94 296 LYS A N 1
ATOM 2312 C CA . LYS A 1 296 ? -2.652 27.062 -11.242 1 52.94 296 LYS A CA 1
ATOM 2313 C C . LYS A 1 296 ? -3.793 27.625 -10.406 1 52.94 296 LYS A C 1
ATOM 2315 O O . LYS A 1 296 ? -3.619 28.625 -9.711 1 52.94 296 LYS A O 1
ATOM 2320 N N . VAL A 1 297 ? -4.793 26.875 -10.383 1 52.38 297 VAL A N 1
ATOM 2321 C CA . VAL A 1 297 ? -5.973 27.375 -9.688 1 52.38 297 VAL A CA 1
ATOM 2322 C C . VAL A 1 297 ? -5.762 27.266 -8.18 1 52.38 297 VAL A C 1
ATOM 2324 O O . VAL A 1 297 ? -6.066 28.203 -7.434 1 52.38 297 VAL A O 1
ATOM 2327 N N . ALA A 1 298 ? -5.152 26.172 -7.758 1 56.34 298 ALA A N 1
ATOM 2328 C CA . ALA A 1 298 ? -4.922 26 -6.328 1 56.34 298 ALA A CA 1
ATOM 2329 C C . ALA A 1 298 ? -3.926 27.031 -5.809 1 56.34 298 ALA A C 1
ATOM 2331 O O . ALA A 1 298 ? -4.113 27.594 -4.727 1 56.34 298 ALA A O 1
ATOM 2332 N N . GLN A 1 299 ? -2.977 27.219 -6.672 1 57.47 299 GLN A N 1
ATOM 2333 C CA . GLN A 1 299 ? -1.981 28.234 -6.312 1 57.47 299 GLN A CA 1
ATOM 2334 C C . GLN A 1 299 ? -2.605 29.625 -6.234 1 57.47 299 GLN A C 1
ATOM 2336 O O . GLN A 1 299 ? -2.311 30.391 -5.316 1 57.47 299 GLN A O 1
ATOM 2341 N N . ALA A 1 300 ? -3.404 29.844 -7.199 1 58.22 300 ALA A N 1
ATOM 2342 C CA . ALA A 1 300 ? -4.066 31.141 -7.234 1 58.22 300 ALA A CA 1
ATOM 2343 C C . ALA A 1 300 ? -4.984 31.312 -6.031 1 58.22 300 ALA A C 1
ATOM 2345 O O . ALA A 1 300 ? -5.062 32.406 -5.457 1 58.22 300 ALA A O 1
ATOM 2346 N N . GLU A 1 301 ? -5.504 30.281 -5.637 1 59.62 301 GLU A N 1
ATOM 2347 C CA . GLU A 1 301 ? -6.402 30.344 -4.484 1 59.62 301 GLU A CA 1
ATOM 2348 C C . GLU A 1 301 ? -5.621 30.531 -3.186 1 59.62 301 GLU A C 1
ATOM 2350 O O . GLU A 1 301 ? -6.059 31.266 -2.299 1 59.62 301 GLU A O 1
ATOM 2355 N N . CYS A 1 302 ? -4.461 29.875 -3.227 1 59.5 302 CYS A N 1
ATOM 2356 C CA . CYS A 1 302 ? -3.615 30.031 -2.049 1 59.5 302 CYS A CA 1
ATOM 2357 C C . CYS A 1 302 ? -3.094 31.453 -1.933 1 59.5 302 CYS A C 1
ATOM 2359 O O . CYS A 1 302 ? -3.018 32 -0.833 1 59.5 302 CYS A O 1
ATOM 2361 N N . GLU A 1 303 ? -2.748 31.969 -3.027 1 58.62 303 GLU A N 1
ATOM 2362 C CA . GLU A 1 303 ? -2.268 33.344 -3.037 1 58.62 303 GLU A CA 1
ATOM 2363 C C . GLU A 1 303 ? -3.365 34.312 -2.607 1 58.62 303 GLU A C 1
ATOM 2365 O O . GLU A 1 303 ? -3.1 35.281 -1.892 1 58.62 303 GLU A O 1
ATOM 2370 N N . LYS A 1 304 ? -4.512 33.875 -2.998 1 60.88 304 LYS A N 1
ATOM 2371 C CA . LYS A 1 304 ? -5.633 34.781 -2.752 1 60.88 304 LYS A CA 1
ATOM 2372 C C . LYS A 1 304 ? -6.219 34.562 -1.36 1 60.88 304 LYS A C 1
ATOM 2374 O O . LYS A 1 304 ? -6.574 35.531 -0.674 1 60.88 304 LYS A O 1
ATOM 2379 N N . TYR A 1 305 ? -6.223 33.375 -0.901 1 61.78 305 TYR A N 1
ATOM 2380 C CA . TYR A 1 305 ? -7.051 33.062 0.259 1 61.78 305 TYR A CA 1
ATOM 2381 C C . TYR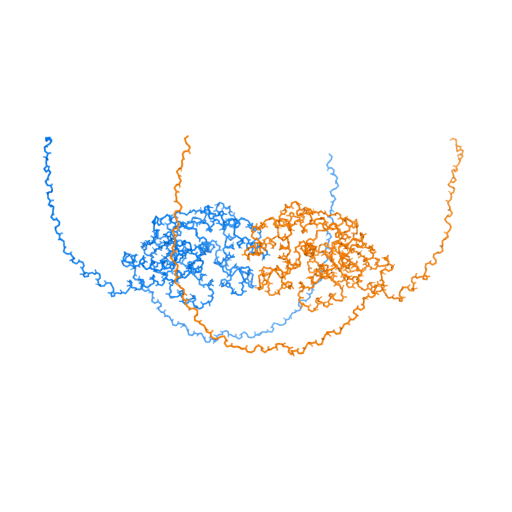 A 1 305 ? -6.203 32.531 1.41 1 61.78 305 TYR A C 1
ATOM 2383 O O . TYR A 1 305 ? -6.656 32.5 2.557 1 61.78 305 TYR A O 1
ATOM 2391 N N . GLY A 1 306 ? -5.055 32.344 1.334 1 77.25 306 GLY A N 1
ATOM 2392 C CA . GLY A 1 306 ? -4.215 31.719 2.332 1 77.25 306 GLY A CA 1
ATOM 2393 C C . GLY A 1 306 ? -3.891 30.266 1.994 1 77.25 306 GLY A C 1
ATOM 2394 O O . GLY A 1 306 ? -4.273 29.781 0.933 1 77.25 306 GLY A O 1
ATOM 2395 N N . ILE A 1 307 ? -3.053 29.75 2.91 1 83.88 307 ILE A N 1
ATOM 2396 C CA . ILE A 1 307 ? -2.623 28.359 2.703 1 83.88 307 ILE A CA 1
ATOM 2397 C C . ILE A 1 307 ? -3.471 27.422 3.559 1 83.88 307 ILE A C 1
ATOM 2399 O O . ILE A 1 307 ? -3.645 27.656 4.758 1 83.88 307 ILE A O 1
ATOM 2403 N N . TRP A 1 308 ? -4.055 26.516 2.945 1 82.38 308 TRP A N 1
ATOM 2404 C CA . TRP A 1 308 ? -4.922 25.641 3.721 1 82.38 308 TRP A CA 1
ATOM 2405 C C . TRP A 1 308 ? -4.531 24.172 3.527 1 82.38 308 TRP A C 1
ATOM 2407 O O . TRP A 1 308 ? -3.963 23.812 2.496 1 82.38 308 TRP A O 1
ATOM 2417 N N . LEU A 1 309 ? -4.805 23.406 4.473 1 84.62 309 LEU A N 1
ATOM 2418 C CA . LEU A 1 309 ? -4.605 21.969 4.527 1 84.62 309 LEU A CA 1
ATOM 2419 C C . LEU A 1 309 ? -5.797 21.281 5.184 1 84.62 309 LEU A C 1
ATOM 2421 O O . LEU A 1 309 ? -6.277 21.719 6.23 1 84.62 309 LEU A O 1
ATOM 2425 N N . ALA A 1 310 ? -6.328 20.266 4.539 1 83.69 310 ALA A N 1
ATOM 2426 C CA . ALA A 1 310 ? -7.477 19.547 5.078 1 83.69 310 ALA A CA 1
ATOM 2427 C C . ALA A 1 310 ? -7.211 18.031 5.113 1 83.69 310 ALA A C 1
ATOM 2429 O O . ALA A 1 310 ? -6.477 17.516 4.273 1 83.69 310 ALA A O 1
ATOM 2430 N N . ASN A 1 311 ? -7.754 17.406 6.098 1 85.25 311 ASN A N 1
ATOM 2431 C CA . ASN A 1 311 ? -7.715 15.953 6.113 1 85.25 311 ASN A CA 1
ATOM 2432 C C . ASN A 1 311 ? -8.984 15.352 5.527 1 85.25 311 ASN A C 1
ATOM 2434 O O . ASN A 1 311 ? -9.891 16.078 5.109 1 85.25 311 ASN A O 1
ATOM 2438 N N . ARG A 1 312 ? -9.016 14.062 5.426 1 78.06 312 ARG A N 1
ATOM 2439 C CA . ARG A 1 312 ? -10.125 13.375 4.785 1 78.06 312 ARG A CA 1
ATOM 2440 C C . ARG A 1 312 ? -11.266 13.133 5.773 1 78.06 312 ARG A C 1
ATOM 2442 O O . ARG A 1 312 ? -12.289 12.539 5.418 1 78.06 312 ARG A O 1
ATOM 2449 N N . SER A 1 313 ? -11.102 13.633 7.02 1 81.69 313 SER A N 1
ATOM 2450 C CA . SER A 1 313 ? -12.078 13.328 8.055 1 81.69 313 SER A CA 1
ATOM 2451 C C . SER A 1 313 ? -12.859 14.578 8.461 1 81.69 313 SER A C 1
ATOM 2453 O O . SER A 1 313 ? -13.586 14.57 9.453 1 81.69 313 SER A O 1
ATOM 2455 N N . GLY A 1 314 ? -12.641 15.68 7.805 1 80.44 314 GLY A N 1
ATOM 2456 C CA . GLY A 1 314 ? -13.492 16.844 8.008 1 80.44 314 GLY A CA 1
ATOM 2457 C C . GLY A 1 314 ? -12.82 17.938 8.812 1 80.44 314 GLY A C 1
ATOM 2458 O O . GLY A 1 314 ? -13.477 18.891 9.234 1 80.44 314 GLY A O 1
ATOM 2459 N N . ALA A 1 315 ? -11.578 17.781 9.047 1 86.62 315 ALA A N 1
ATOM 2460 C CA . ALA A 1 315 ? -10.836 18.828 9.75 1 86.62 315 ALA A CA 1
ATOM 2461 C C . ALA A 1 315 ? -9.797 19.469 8.836 1 86.62 315 ALA A C 1
ATOM 2463 O O . ALA A 1 315 ? -9.391 18.891 7.836 1 86.62 315 ALA A O 1
ATOM 2464 N N . GLY A 1 316 ? -9.438 20.719 9.211 1 87.5 316 GLY A N 1
ATOM 2465 C CA . GLY A 1 316 ? -8.461 21.406 8.391 1 87.5 316 GLY A CA 1
ATOM 2466 C C . GLY A 1 316 ? -7.871 22.641 9.07 1 87.5 316 GLY A C 1
ATOM 2467 O O . GLY A 1 316 ? -8.32 23.031 10.148 1 87.5 316 GLY A O 1
ATOM 2468 N N . LEU A 1 317 ? -6.852 23.156 8.445 1 90.69 317 LEU A N 1
ATOM 2469 C CA . LEU A 1 317 ? -6.156 24.359 8.883 1 90.69 317 LEU A CA 1
ATOM 2470 C C . LEU A 1 317 ? -6.121 25.406 7.766 1 90.69 317 LEU A C 1
ATOM 2472 O O . LEU A 1 317 ? -5.945 25.047 6.598 1 90.69 317 LEU A O 1
ATOM 2476 N N . LEU A 1 318 ? -6.32 26.609 8.148 1 88.19 318 LEU A N 1
ATOM 2477 C CA . LEU A 1 318 ? -6.094 27.766 7.285 1 88.19 318 LEU A CA 1
ATOM 2478 C C . LEU A 1 318 ? -5.031 28.672 7.879 1 88.19 318 LEU A C 1
ATOM 2480 O O . LEU A 1 318 ? -5.117 29.062 9.047 1 88.19 318 LEU A O 1
ATOM 2484 N N . ILE A 1 319 ? -4.062 28.953 7.043 1 91.81 319 ILE A N 1
ATOM 2485 C CA . ILE A 1 319 ? -2.947 29.781 7.48 1 91.81 319 ILE A CA 1
ATOM 2486 C C . ILE A 1 319 ? -2.889 31.047 6.633 1 91.81 319 ILE A C 1
ATOM 2488 O O . ILE A 1 319 ? -2.701 30.984 5.414 1 91.81 319 ILE A O 1
ATOM 2492 N N . ILE A 1 320 ? -3.137 32.125 7.254 1 87.5 320 ILE A N 1
ATOM 2493 C CA . ILE A 1 320 ? -2.926 33.438 6.625 1 87.5 320 ILE A CA 1
ATOM 2494 C C . ILE A 1 320 ? -1.666 34.062 7.191 1 87.5 320 ILE A C 1
ATOM 2496 O O . ILE A 1 320 ? -1.695 34.656 8.281 1 87.5 320 ILE A O 1
ATOM 2500 N N . PRO A 1 321 ? -0.599 34 6.449 1 88.81 321 PRO A N 1
ATOM 2501 C CA . PRO A 1 321 ? 0.696 34.469 6.969 1 88.81 321 PRO A CA 1
ATOM 2502 C C . PRO A 1 321 ? 0.651 35.875 7.512 1 88.81 321 PRO A C 1
ATOM 2504 O O . PRO A 1 321 ? 0.121 36.781 6.852 1 88.81 321 PRO A O 1
ATOM 2507 N N . GLY A 1 322 ? 1.167 36.062 8.664 1 90 322 GLY A N 1
ATOM 2508 C CA . GLY A 1 322 ? 1.276 37.375 9.289 1 90 322 GLY A CA 1
ATOM 2509 C C . GLY A 1 322 ? -0.019 37.844 9.922 1 90 322 GLY A C 1
ATOM 2510 O O . GLY A 1 322 ? -0.059 38.875 10.555 1 90 322 GLY A O 1
ATOM 2511 N N . VAL A 1 323 ? -1.071 37 9.852 1 88.69 323 VAL A N 1
ATOM 2512 C CA . VAL A 1 323 ? -2.363 37.5 10.305 1 88.69 323 VAL A CA 1
ATOM 2513 C C . VAL A 1 323 ? -2.967 36.531 11.32 1 88.69 323 VAL A C 1
ATOM 2515 O O . VAL A 1 323 ? -3.104 36.875 12.5 1 88.69 323 VAL A O 1
ATOM 2518 N N . LEU A 1 324 ? -3.324 35.312 10.859 1 91.38 324 LEU A N 1
ATOM 2519 C CA . LEU A 1 324 ? -4.02 34.438 11.781 1 91.38 324 LEU A CA 1
ATOM 2520 C C . LEU A 1 324 ? -3.928 32.969 11.305 1 91.38 324 LEU A C 1
ATOM 2522 O O . LEU A 1 324 ? -3.545 32.719 10.156 1 91.38 324 LEU A O 1
ATOM 2526 N N . GLY A 1 325 ? -4.16 32.062 12.234 1 93.5 325 GLY A N 1
ATOM 2527 C CA . GLY A 1 325 ? -4.445 30.656 11.984 1 93.5 325 GLY A CA 1
ATOM 2528 C C . GLY A 1 325 ? -5.867 30.266 12.336 1 93.5 325 GLY A C 1
ATOM 2529 O O . GLY A 1 325 ? -6.41 30.719 13.352 1 93.5 325 GLY A O 1
ATOM 2530 N N . LEU A 1 326 ? -6.484 29.438 11.461 1 90.69 326 LEU A N 1
ATOM 2531 C CA . LEU A 1 326 ? -7.844 28.953 11.672 1 90.69 326 LEU A CA 1
ATOM 2532 C C . LEU A 1 326 ? -7.898 27.438 11.555 1 90.69 326 LEU A C 1
ATOM 2534 O O . LEU A 1 326 ? -7.242 26.844 10.695 1 90.69 326 LEU A O 1
ATOM 2538 N N . SER A 1 327 ? -8.602 26.859 12.43 1 91.5 327 SER A N 1
ATOM 2539 C CA . SER A 1 327 ? -8.914 25.438 12.32 1 91.5 327 SER A CA 1
ATOM 2540 C C . SER A 1 327 ? -10.414 25.203 12.203 1 91.5 327 SER A C 1
ATOM 2542 O O . SER A 1 327 ? -11.211 25.984 12.734 1 91.5 327 SER A O 1
ATOM 2544 N N . PHE A 1 328 ? -10.758 24.25 11.539 1 85.31 328 PHE A N 1
ATOM 2545 C CA . PHE A 1 328 ? -12.156 23.859 11.422 1 85.31 328 PHE A CA 1
ATOM 2546 C C . PHE A 1 328 ? -12.312 22.359 11.578 1 85.31 328 PHE A C 1
ATOM 2548 O O . PHE A 1 328 ? -11.406 21.594 11.234 1 85.31 328 PHE A O 1
ATOM 2555 N N . SER A 1 329 ? -13.336 21.891 12.094 1 86.06 329 SER A N 1
ATOM 2556 C CA . SER A 1 329 ? -13.719 20.484 12.195 1 86.06 329 SER A CA 1
ATOM 2557 C C . SER A 1 329 ? -15.219 20.297 11.984 1 86.06 329 SER A C 1
ATOM 2559 O O . SER A 1 329 ? -16.031 21.047 12.539 1 86.06 329 SER A O 1
ATOM 2561 N N . MET A 1 330 ? -15.531 19.406 11.086 1 82.75 330 MET A N 1
ATOM 2562 C CA . MET A 1 330 ? -16.922 19.078 10.766 1 82.75 330 MET A CA 1
ATOM 2563 C C . MET A 1 330 ? -17.141 17.578 10.836 1 82.75 330 MET A C 1
ATOM 2565 O O . MET A 1 330 ? -16.312 16.797 10.359 1 82.75 330 MET A O 1
ATOM 2569 N N . ASP A 1 331 ? -18.188 17.203 11.445 1 79.88 331 ASP A N 1
ATOM 2570 C CA . ASP A 1 331 ? -18.531 15.781 11.5 1 79.88 331 ASP A CA 1
ATOM 2571 C C . ASP A 1 331 ? -19.562 15.43 10.43 1 79.88 331 ASP A C 1
ATOM 2573 O O . ASP A 1 331 ? -20.438 16.234 10.109 1 79.88 331 ASP A O 1
ATOM 2577 N N . GLY A 1 332 ? -19.438 14.258 9.875 1 73.5 332 GLY A N 1
ATOM 2578 C CA . GLY A 1 332 ? -20.453 13.727 8.969 1 73.5 332 GLY A CA 1
ATOM 2579 C C . GLY A 1 332 ? -20.25 14.18 7.535 1 73.5 332 GLY A C 1
ATOM 2580 O O . GLY A 1 332 ? -21.203 14.148 6.738 1 73.5 332 GLY A O 1
ATOM 2581 N N . VAL A 1 333 ? -19.109 14.742 7.227 1 70.69 333 VAL A N 1
ATOM 2582 C CA . VAL A 1 333 ? -18.922 15.227 5.863 1 70.69 333 VAL A CA 1
ATOM 2583 C C . VAL A 1 333 ? -17.984 14.289 5.113 1 70.69 333 VAL A C 1
ATOM 2585 O O . VAL A 1 333 ? -17.094 13.664 5.715 1 70.69 333 VAL A O 1
ATOM 2588 N N . THR A 1 334 ? -18.328 14.172 3.82 1 66.69 334 THR A N 1
ATOM 2589 C CA . THR A 1 334 ? -17.406 13.477 2.928 1 66.69 334 THR A CA 1
ATOM 2590 C C . THR A 1 334 ? -16.203 14.359 2.602 1 66.69 334 THR A C 1
ATOM 2592 O O . THR A 1 334 ? -16.203 15.555 2.893 1 66.69 334 THR A O 1
ATOM 2595 N N . ASN A 1 335 ? -15.188 13.75 2.023 1 64.69 335 ASN A N 1
ATOM 2596 C CA . ASN A 1 335 ? -14 14.484 1.614 1 64.69 335 ASN A CA 1
ATOM 2597 C C . ASN A 1 335 ? -14.352 15.641 0.673 1 64.69 335 ASN A C 1
ATOM 2599 O O . ASN A 1 335 ? -13.844 16.75 0.823 1 64.69 335 ASN A O 1
ATOM 2603 N N . GLN A 1 336 ? -15.172 15.328 -0.193 1 64.25 336 GLN A N 1
ATOM 2604 C CA . GLN A 1 336 ? -15.555 16.328 -1.18 1 64.25 336 GLN A CA 1
ATOM 2605 C C . GLN A 1 336 ? -16.328 17.484 -0.528 1 64.25 336 GLN A C 1
ATOM 2607 O O . GLN A 1 336 ? -16.109 18.641 -0.856 1 64.25 336 GLN A O 1
ATOM 2612 N N . GLN A 1 337 ? -17.141 17.172 0.441 1 65.06 337 GLN A N 1
ATOM 2613 C CA . GLN A 1 337 ? -17.938 18.188 1.137 1 65.06 337 GLN A CA 1
ATOM 2614 C C . GLN A 1 337 ? -17.062 19.047 2.045 1 65.06 337 GLN A C 1
ATOM 2616 O O . GLN A 1 337 ? -17.25 20.266 2.111 1 65.06 337 GLN A O 1
ATOM 2621 N N . SER A 1 338 ? -16.109 18.344 2.566 1 64.94 338 SER A N 1
ATOM 2622 C CA . SER A 1 338 ? -15.203 19.062 3.457 1 64.94 338 SER A CA 1
ATOM 2623 C C . SER A 1 338 ? -14.406 20.125 2.697 1 64.94 338 SER A C 1
ATOM 2625 O O . SER A 1 338 ? -14.258 21.25 3.164 1 64.94 338 SER A O 1
ATOM 2627 N N . ALA A 1 339 ? -14.016 19.719 1.56 1 64.69 339 ALA A N 1
ATOM 2628 C CA . ALA A 1 339 ? -13.234 20.656 0.746 1 64.69 339 ALA A CA 1
ATOM 2629 C C . ALA A 1 339 ? -14.078 21.844 0.315 1 64.69 339 ALA A C 1
ATOM 2631 O O . ALA A 1 339 ? -13.602 22.984 0.324 1 64.69 339 ALA A O 1
ATOM 2632 N N . ARG A 1 340 ? -15.273 21.625 -0.081 1 65.56 340 ARG A N 1
ATOM 2633 C CA . ARG A 1 340 ? -16.172 22.688 -0.496 1 65.56 340 ARG A CA 1
ATOM 2634 C C . ARG A 1 340 ? -16.484 23.625 0.667 1 65.56 340 ARG A C 1
ATOM 2636 O O . ARG A 1 340 ? -16.453 24.859 0.511 1 65.56 340 ARG A O 1
ATOM 2643 N N . CYS A 1 341 ? -16.734 23.078 1.765 1 67.38 341 CYS A N 1
ATOM 2644 C CA . CYS A 1 341 ? -17.047 23.875 2.953 1 67.38 341 CYS A CA 1
ATOM 2645 C C . CYS A 1 341 ? -15.852 24.719 3.361 1 67.38 341 CYS A C 1
ATOM 2647 O O . CYS A 1 341 ? -16 25.906 3.672 1 67.38 341 CYS A O 1
ATOM 2649 N N . LEU A 1 342 ? -14.812 24.094 3.234 1 66.94 342 LEU A N 1
ATOM 2650 C CA . LEU A 1 342 ? -13.594 24.812 3.607 1 66.94 342 LEU A CA 1
ATOM 2651 C C . LEU A 1 342 ? -13.359 26 2.693 1 66.94 342 LEU A C 1
ATOM 2653 O O . LEU A 1 342 ? -12.977 27.078 3.16 1 66.94 342 LEU A O 1
ATOM 2657 N N . ARG A 1 343 ? -13.656 25.812 1.52 1 69.44 343 ARG A N 1
ATOM 2658 C CA . ARG A 1 343 ? -13.5 26.891 0.565 1 69.44 343 ARG A CA 1
ATOM 2659 C C . ARG A 1 343 ? -14.414 28.062 0.914 1 69.44 343 ARG A C 1
ATOM 2661 O O . ARG A 1 343 ? -13.992 29.234 0.859 1 69.44 343 ARG A O 1
ATOM 2668 N N . LEU A 1 344 ? -15.586 27.766 1.311 1 69.75 344 LEU A N 1
ATOM 2669 C CA . LEU A 1 344 ? -16.562 28.797 1.623 1 69.75 344 LEU A CA 1
ATOM 2670 C C . LEU A 1 344 ? -16.188 29.516 2.918 1 69.75 344 LEU A C 1
ATOM 2672 O O . LEU A 1 344 ? -16.312 30.734 3.008 1 69.75 344 LEU A O 1
ATOM 2676 N N . VAL A 1 345 ? -15.711 28.75 3.791 1 70.69 345 VAL A N 1
ATOM 2677 C CA . VAL A 1 345 ? -15.32 29.328 5.074 1 70.69 345 VAL A CA 1
ATOM 2678 C C . VAL A 1 345 ? -14.109 30.234 4.887 1 70.69 345 VAL A C 1
ATOM 2680 O O . VAL A 1 345 ? -14.062 31.344 5.434 1 70.69 345 VAL A O 1
ATOM 2683 N N . VAL A 1 346 ? -13.297 29.781 4.094 1 70.62 346 VAL A N 1
ATOM 2684 C CA . VAL A 1 346 ? -12.07 30.547 3.838 1 70.62 346 VAL A CA 1
ATOM 2685 C C . VAL A 1 346 ? -12.414 31.859 3.158 1 70.62 346 VAL A C 1
ATOM 2687 O O . VAL A 1 346 ? -11.875 32.906 3.516 1 70.62 346 VAL A O 1
ATOM 2690 N N . GLN A 1 347 ? -13.25 31.797 2.234 1 71.88 347 GLN A N 1
ATOM 2691 C CA . GLN A 1 347 ? -13.68 33 1.541 1 71.88 347 GLN A CA 1
ATOM 2692 C C . GLN A 1 347 ? -14.312 34 2.512 1 71.88 347 GLN A C 1
ATOM 2694 O O . GLN A 1 347 ? -14.031 35.219 2.447 1 71.88 347 GLN A O 1
ATOM 2699 N N . LYS A 1 348 ? -15.008 33.469 3.332 1 73.12 348 LYS A N 1
ATOM 2700 C CA . LYS A 1 348 ? -15.703 34.344 4.281 1 73.12 348 LYS A CA 1
ATOM 2701 C C . LYS A 1 348 ? -14.727 34.938 5.285 1 73.12 348 LYS A C 1
ATOM 2703 O O . LYS A 1 348 ? -14.812 36.125 5.609 1 73.12 348 LYS A O 1
ATOM 2708 N N . VAL A 1 349 ? -13.922 34.188 5.758 1 74.12 349 VAL A N 1
ATOM 2709 C CA . VAL A 1 349 ? -12.93 34.656 6.719 1 74.12 349 VAL A CA 1
ATOM 2710 C C . VAL A 1 349 ? -12.094 35.781 6.09 1 74.12 349 VAL A C 1
ATOM 2712 O O . VAL A 1 349 ? -11.828 36.781 6.727 1 74.12 349 VAL A O 1
ATOM 2715 N N . ARG A 1 350 ? -11.828 35.688 4.969 1 72.12 350 ARG A N 1
ATOM 2716 C CA . ARG A 1 350 ? -11.047 36.688 4.27 1 72.12 350 ARG A CA 1
ATOM 2717 C C . ARG A 1 350 ? -11.836 37.969 4.113 1 72.12 350 ARG A C 1
ATOM 2719 O O . ARG A 1 350 ? -11.273 39.062 4.246 1 72.12 350 ARG A O 1
ATOM 2726 N N . GLN A 1 351 ? -12.977 37.75 3.717 1 74.19 351 GLN A N 1
ATOM 2727 C CA . GLN A 1 351 ? -13.836 38.906 3.602 1 74.19 351 GLN A CA 1
ATOM 2728 C C . GLN A 1 351 ? -13.922 39.656 4.93 1 74.19 351 GLN A C 1
ATOM 2730 O O . GLN A 1 351 ? -13.883 40.906 4.953 1 74.19 351 GLN A O 1
ATOM 2735 N N . LEU A 1 352 ? -13.938 38.875 5.906 1 72.31 352 LEU A N 1
ATOM 2736 C CA . LEU A 1 352 ? -14.07 39.469 7.227 1 72.31 352 LEU A CA 1
ATOM 2737 C C . LEU A 1 352 ? -12.781 40.188 7.633 1 72.31 352 LEU A C 1
ATOM 2739 O O . LEU A 1 352 ? -12.82 41.25 8.258 1 72.31 352 LEU A O 1
ATOM 2743 N N . ILE A 1 353 ? -11.781 39.656 7.18 1 71.69 353 ILE A N 1
ATOM 2744 C CA . ILE A 1 353 ? -10.492 40.25 7.488 1 71.69 353 ILE A CA 1
ATOM 2745 C C . ILE A 1 353 ? -10.328 41.562 6.715 1 71.69 353 ILE A C 1
ATOM 2747 O O . ILE A 1 353 ? -9.867 42.562 7.262 1 71.69 353 ILE A O 1
ATOM 2751 N N . LYS A 1 354 ? -10.68 41.5 5.523 1 69.94 354 LYS A N 1
ATOM 2752 C CA . LYS A 1 354 ? -10.617 42.719 4.699 1 69.94 354 LYS A CA 1
ATOM 2753 C C . LYS A 1 354 ? -11.492 43.812 5.273 1 69.94 354 LYS A C 1
ATOM 2755 O O . LYS A 1 354 ? -11.102 44.969 5.273 1 69.94 354 LYS A O 1
ATOM 2760 N N . LEU A 1 355 ? -12.594 43.406 5.645 1 60.56 355 LEU A N 1
ATOM 2761 C CA . LEU A 1 355 ? -13.531 44.344 6.219 1 60.56 355 LEU A CA 1
ATOM 2762 C C . LEU A 1 355 ? -12.984 44.938 7.516 1 60.56 355 LEU A C 1
ATOM 2764 O O . LEU A 1 355 ? -13.188 46.125 7.797 1 60.56 355 LEU A O 1
ATOM 2768 N N . ALA A 1 356 ? -12.359 44.062 8.188 1 59.22 356 ALA A N 1
ATOM 2769 C CA . ALA A 1 356 ? -11.797 44.531 9.461 1 59.22 356 ALA A CA 1
ATOM 2770 C C . ALA A 1 356 ? -10.625 45.469 9.234 1 59.22 356 ALA A C 1
ATOM 2772 O O . ALA A 1 356 ? -10.375 46.344 10.055 1 59.22 356 ALA A O 1
ATOM 2773 N N . ASP A 1 357 ? -10.008 45.375 8.133 1 58.28 357 ASP A N 1
ATOM 2774 C CA . ASP A 1 357 ? -8.852 46.219 7.812 1 58.28 357 ASP A CA 1
ATOM 2775 C C . ASP A 1 357 ? -9.273 47.5 7.105 1 58.28 357 ASP A C 1
ATOM 2777 O O . ASP A 1 357 ? -8.461 48.406 6.945 1 58.28 357 ASP A O 1
ATOM 2781 N N . ASP A 1 358 ? -10.477 47.5 6.652 1 52.84 358 ASP A N 1
ATOM 2782 C CA . ASP A 1 358 ? -10.953 48.719 5.988 1 52.84 358 ASP A CA 1
ATOM 2783 C C . ASP A 1 358 ? -11.094 49.844 6.977 1 52.84 358 ASP A C 1
ATOM 2785 O O . ASP A 1 358 ? -11.828 49.75 7.961 1 52.84 358 ASP A O 1
ATOM 2789 N N . PRO A 1 359 ? -10.234 50.812 6.887 1 49 359 PRO A N 1
ATOM 2790 C CA . PRO A 1 359 ? -10.273 51.969 7.766 1 49 359 PRO A CA 1
ATOM 2791 C C . PRO A 1 359 ? -11.664 52.594 7.863 1 49 359 PRO A C 1
ATOM 2793 O O . PRO A 1 359 ? -11.961 53.312 8.82 1 49 359 PRO A O 1
ATOM 2796 N N . LYS A 1 360 ? -12.461 52.625 6.867 1 49.62 360 LYS A N 1
ATOM 2797 C CA . LYS A 1 360 ? -13.766 53.281 6.906 1 49.62 360 LYS A CA 1
ATOM 2798 C C . LYS A 1 360 ? -14.68 52.656 7.941 1 49.62 360 LYS A C 1
ATOM 2800 O O . LYS A 1 360 ? -15.523 53.312 8.539 1 49.62 360 LYS A O 1
ATOM 2805 N N . ASN A 1 361 ? -14.68 51.375 8.07 1 43.16 361 ASN A N 1
ATOM 2806 C CA . ASN A 1 361 ? -15.477 50.656 9.055 1 43.16 361 ASN A CA 1
ATOM 2807 C C . ASN A 1 361 ? -14.961 50.906 10.477 1 43.16 361 ASN A C 1
ATOM 2809 O O . ASN A 1 361 ? -15.586 50.5 11.445 1 43.16 361 ASN A O 1
ATOM 2813 N N . GLN A 1 362 ? -13.781 51.375 10.602 1 40.5 362 GLN A N 1
ATOM 2814 C CA . GLN A 1 362 ? -13.273 51.75 11.906 1 40.5 362 GLN A CA 1
ATOM 2815 C C . GLN A 1 362 ? -14.023 52.969 12.445 1 40.5 362 GLN A C 1
ATOM 2817 O O . GLN A 1 362 ? -13.984 53.25 13.648 1 40.5 362 GLN A O 1
ATOM 2822 N N . ARG A 1 363 ? -14.578 53.938 11.758 1 38.59 363 ARG A N 1
ATOM 2823 C CA . ARG A 1 363 ? -15.188 55.188 12.211 1 38.59 363 ARG A CA 1
ATOM 2824 C C . ARG A 1 363 ? -16.625 54.969 12.68 1 38.59 363 ARG A C 1
ATOM 2826 O O . ARG A 1 363 ? -17.172 55.781 13.406 1 38.59 363 ARG A O 1
ATOM 2833 N N . GLN A 1 364 ? -17.484 54.062 12.133 1 34.94 364 GLN A N 1
ATOM 2834 C CA . GLN A 1 364 ? -18.906 54.031 12.453 1 34.94 364 GLN A CA 1
ATOM 2835 C C . GLN A 1 364 ? -19.141 53.531 13.883 1 34.94 364 GLN A C 1
ATOM 2837 O O . GLN A 1 364 ? -20.203 53.75 14.461 1 34.94 364 GLN A O 1
ATOM 2842 N N . SER A 1 365 ? -18.359 52.625 14.445 1 34.09 365 SER A N 1
ATOM 2843 C CA . SER A 1 365 ? -18.75 52.062 15.734 1 34.09 365 SER A CA 1
ATOM 2844 C C . SER A 1 365 ? -18.547 53.094 16.859 1 34.09 365 SER A C 1
ATOM 2846 O O . SER A 1 365 ? -18.984 52.875 17.984 1 34.09 365 SER A O 1
ATOM 2848 N N . SER A 1 366 ? -17.781 54.156 16.734 1 31.22 366 SER A N 1
ATOM 2849 C CA . SER A 1 366 ? -17.656 55.062 17.859 1 31.22 366 SER A CA 1
ATOM 2850 C C . SER A 1 366 ? -18.844 56.031 17.938 1 31.22 366 SER A C 1
ATOM 2852 O O . SER A 1 366 ? -18.969 56.812 18.875 1 31.22 366 SER A O 1
ATOM 2854 N N . SER A 1 367 ? -19.672 56.25 16.891 1 28.52 367 SER A N 1
ATOM 2855 C CA . SER A 1 367 ? -20.562 57.375 17.188 1 28.52 367 SER A CA 1
ATOM 2856 C C . SER A 1 367 ? -21.766 56.906 18 1 28.52 367 SER A C 1
ATOM 2858 O O . SER A 1 367 ? -22.531 57.75 18.516 1 28.52 367 SER A O 1
ATOM 2860 N N . GLY A 1 368 ? -22.297 55.625 17.812 1 27.94 368 GLY A N 1
ATOM 2861 C CA . GLY A 1 368 ? -23.703 55.531 18.172 1 27.94 368 GLY A CA 1
ATOM 2862 C C . GLY A 1 368 ? -23.922 55.406 19.672 1 27.94 368 GLY A C 1
ATOM 2863 O O . GLY A 1 368 ? -25.078 55.375 20.125 1 27.94 368 GLY A O 1
ATOM 2864 N N . GLY A 1 369 ? -23.062 54.656 20.469 1 28.12 369 GLY A N 1
ATOM 2865 C CA . GLY A 1 369 ? -23.656 54.312 21.75 1 28.12 369 GLY A CA 1
ATOM 2866 C C . GLY A 1 369 ? -23.672 55.469 22.734 1 28.12 369 GLY A C 1
ATOM 2867 O O . GLY A 1 369 ? -22.75 55.594 23.547 1 28.12 369 GLY A O 1
ATOM 2868 N N . SER A 1 370 ? -24.016 56.75 22.312 1 25.09 370 SER A N 1
ATOM 2869 C CA . SER A 1 370 ? -24.391 57.594 23.438 1 25.09 370 SER A CA 1
ATOM 2870 C C . SER A 1 370 ? -25.625 57.094 24.156 1 25.09 370 SER A C 1
ATOM 2872 O O . SER A 1 370 ? -26.719 57.625 23.984 1 25.09 370 SER A O 1
ATOM 2874 N N . SER A 1 371 ? -25.953 55.812 23.953 1 25.31 371 SER A N 1
ATOM 2875 C CA . SER A 1 371 ? -27.25 55.625 24.594 1 25.31 371 SER A CA 1
ATOM 2876 C C . SER A 1 371 ? -27.188 55.969 26.078 1 25.31 371 SER A C 1
ATOM 2878 O O . SER A 1 371 ? -26.219 55.594 26.766 1 25.31 371 SER A O 1
ATOM 2880 N N . ARG A 1 372 ? -27.969 56.969 26.469 1 27.45 372 ARG A N 1
ATOM 2881 C CA . ARG A 1 372 ? -28.438 57.594 27.703 1 27.45 372 ARG A CA 1
ATOM 2882 C C . ARG A 1 372 ? -28.703 56.531 28.781 1 27.45 372 ARG A C 1
ATOM 2884 O O . ARG A 1 372 ? -29.391 55.562 28.531 1 27.45 372 ARG A O 1
ATOM 2891 N N . ARG A 1 373 ? -27.984 56.625 29.906 1 23.73 373 ARG A N 1
ATOM 2892 C CA . ARG A 1 373 ? -27.844 56.094 31.25 1 23.73 373 ARG A CA 1
ATOM 2893 C C . ARG A 1 373 ? -29.172 56.125 32 1 23.73 373 ARG A C 1
ATOM 2895 O O . ARG A 1 373 ? -29.594 57.156 32.5 1 23.73 373 ARG A O 1
ATOM 2902 N N . SER A 1 374 ? -30.203 55.531 31.344 1 22.03 374 SER A N 1
ATOM 2903 C CA . SER A 1 374 ? -31.375 55.688 32.219 1 22.03 374 SER A CA 1
ATOM 2904 C C . SER A 1 374 ? -31.141 55.094 33.594 1 22.03 374 SER A C 1
ATOM 2906 O O . SER A 1 374 ? -30.484 54.062 33.719 1 22.03 374 SER A O 1
ATOM 2908 N N . SER A 1 375 ? -31.266 55.844 34.531 1 19.69 375 SER A N 1
ATOM 2909 C CA . SER A 1 375 ? -31.297 55.781 36 1 19.69 375 SER A CA 1
ATOM 2910 C C . SER A 1 375 ? -32.281 54.719 36.469 1 19.69 375 SER A C 1
ATOM 2912 O O . SER A 1 375 ? -33.469 54.781 36.125 1 19.69 375 SER A O 1
ATOM 2914 N N . SER A 1 376 ? -31.844 53.531 36.562 1 17.06 376 SER A N 1
ATOM 2915 C CA . SER A 1 376 ? -32.562 52.562 37.375 1 17.06 376 SER A CA 1
ATOM 2916 C C . SER A 1 376 ? -32.781 53.062 38.781 1 17.06 376 SER A C 1
ATOM 2918 O O . SER A 1 376 ? -31.844 53.219 39.562 1 17.06 376 SER A O 1
ATOM 2920 N N . LYS A 1 377 ? -33.625 53.875 38.844 1 21.69 377 LYS A N 1
ATOM 2921 C CA . LYS A 1 377 ? -34.219 54.094 40.156 1 21.69 377 LYS A CA 1
ATOM 2922 C C . LYS A 1 377 ? -34.781 52.781 40.719 1 21.69 377 LYS A C 1
ATOM 2924 O O . LYS A 1 377 ? -35.469 52.062 40.031 1 21.69 377 LYS A O 1
ATOM 2929 N N . THR A 1 378 ? -34.25 52.344 41.938 1 19.06 378 THR A N 1
ATOM 2930 C CA . THR A 1 378 ? -34.406 51.469 43.062 1 19.06 378 THR A CA 1
ATOM 2931 C C . THR A 1 378 ? -35.844 51.469 43.594 1 19.06 378 THR A C 1
ATOM 2933 O O . THR A 1 378 ? -36.25 52.406 44.25 1 19.06 378 THR A O 1
ATOM 2936 N N . ARG A 1 379 ? -36.875 51.312 42.844 1 18.03 379 ARG A N 1
ATOM 2937 C CA . ARG A 1 379 ? -38.094 51.281 43.625 1 18.03 379 ARG A CA 1
ATOM 2938 C C . ARG A 1 379 ? -38.062 50.125 44.625 1 18.03 379 ARG A C 1
ATOM 2940 O O . ARG A 1 379 ? -37.844 48.969 44.25 1 18.03 379 ARG A O 1
ATOM 2947 N N . LYS A 1 380 ? -38 50.531 45.938 1 22.06 380 LYS A N 1
ATOM 2948 C CA . LYS A 1 380 ? -38.031 50 47.281 1 22.06 380 LYS A CA 1
ATOM 2949 C C . LYS A 1 380 ? -39.188 49.031 47.469 1 22.06 380 LYS A C 1
ATOM 2951 O O . LYS A 1 380 ? -40.375 49.375 47.344 1 22.06 380 LYS A O 1
ATOM 2956 N N . LEU A 1 381 ? -39.156 47.812 47 1 20.09 381 LEU A N 1
ATOM 2957 C CA . LEU A 1 381 ? -40.188 46.812 47.312 1 20.09 381 LEU A CA 1
ATOM 2958 C C . LEU A 1 381 ? -40.281 46.594 48.812 1 20.09 381 LEU A C 1
ATOM 2960 O O . LEU A 1 381 ? -39.312 46.188 49.469 1 20.09 381 LEU A O 1
ATOM 2964 N N . SER A 1 382 ? -41.094 47.406 49.438 1 20.98 382 SER A N 1
ATOM 2965 C CA . SER A 1 382 ? -41.625 47.344 50.812 1 20.98 382 SER A CA 1
ATOM 2966 C C . SER A 1 382 ? -42.094 45.938 51.156 1 20.98 382 SER A C 1
ATOM 2968 O O . SER A 1 382 ? -42.812 45.312 50.406 1 20.98 382 SER A O 1
ATOM 2970 N N . ARG A 1 383 ? -41.5 45.344 52.219 1 21.06 383 ARG A N 1
ATOM 2971 C CA . ARG A 1 383 ? -41.469 44.094 53 1 21.06 383 ARG A CA 1
ATOM 2972 C C . ARG A 1 383 ? -42.781 43.906 53.75 1 21.06 383 ARG A C 1
ATOM 2974 O O . ARG A 1 383 ? -42.812 43.188 54.75 1 21.06 383 ARG A O 1
ATOM 2981 N N . LYS A 1 384 ? -43.906 44.562 53.219 1 22.52 384 LYS A N 1
ATOM 2982 C CA . LYS A 1 384 ? -44.938 44.406 54.25 1 22.52 384 LYS A CA 1
ATOM 2983 C C . LYS A 1 384 ? -45.094 42.969 54.656 1 22.52 384 LYS A C 1
ATOM 2985 O O . LYS A 1 384 ? -45.156 42.062 53.812 1 22.52 384 LYS A O 1
ATOM 2990 N N . THR A 1 385 ? -44.781 42.781 55.906 1 21.61 385 THR A N 1
ATOM 2991 C CA . THR A 1 385 ? -44.844 41.969 57.125 1 21.61 385 THR A CA 1
ATOM 2992 C C . THR A 1 385 ? -46.188 41.281 57.25 1 21.61 385 THR A C 1
ATOM 2994 O O . THR A 1 385 ? -47.156 41.906 57.656 1 21.61 385 THR A O 1
ATOM 2997 N N . SER A 1 386 ? -46.812 40.906 55.969 1 24.17 386 SER A N 1
ATOM 2998 C CA . SER A 1 386 ? -48.062 40.438 56.5 1 24.17 386 SER A CA 1
ATOM 2999 C C . SER A 1 386 ? -47.875 39.406 57.625 1 24.17 386 SER A C 1
ATOM 3001 O O . SER A 1 386 ? -47 38.562 57.531 1 24.17 386 SER A O 1
ATOM 3003 N N . SER A 1 387 ? -48.25 39.906 58.812 1 23.83 387 SER A N 1
ATOM 3004 C CA . SER A 1 387 ? -48.531 39.312 60.125 1 23.83 387 SER A CA 1
ATOM 3005 C C . SER A 1 387 ? -49.188 37.969 59.969 1 23.83 387 SER A C 1
ATOM 3007 O O . SER A 1 387 ? -50.062 37.75 59.094 1 23.83 387 SER A O 1
ATOM 3009 N N . PRO A 1 388 ? -48.562 36.875 60.281 1 26.12 388 PRO A N 1
ATOM 3010 C CA . PRO A 1 388 ? -49.188 35.594 60.656 1 26.12 388 PRO A CA 1
ATOM 3011 C C . PRO A 1 388 ? -50.531 35.812 61.406 1 26.12 388 PRO A C 1
ATOM 3013 O O . PRO A 1 388 ? -50.531 36.406 62.469 1 26.12 388 PRO A O 1
ATOM 3016 N N . THR A 1 389 ? -51.688 36.469 60.75 1 20.17 389 THR A N 1
ATOM 3017 C CA . THR A 1 389 ? -52.75 35.719 61.406 1 20.17 389 THR A CA 1
ATOM 3018 C C . THR A 1 389 ? -52.781 34.281 60.844 1 20.17 389 THR A C 1
ATOM 3020 O O . THR A 1 389 ? -52.688 34.094 59.656 1 20.17 389 THR A O 1
ATOM 3023 N N . MET B 1 1 ? -38.188 -8.25 40.312 1 17.95 1 MET B N 1
ATOM 3024 C CA . MET B 1 1 ? -38.125 -6.812 40.094 1 17.95 1 MET B CA 1
ATOM 3025 C C . MET B 1 1 ? -37.812 -6.516 38.625 1 17.95 1 MET B C 1
ATOM 3027 O O . MET B 1 1 ? -36.656 -6.387 38.25 1 17.95 1 MET B O 1
ATOM 3031 N N . LYS B 1 2 ? -38.562 -6.91 37.625 1 18.83 2 LYS B N 1
ATOM 3032 C CA . LYS B 1 2 ? -38.75 -7.43 36.281 1 18.83 2 LYS B CA 1
ATOM 3033 C C . LYS B 1 2 ? -38.969 -6.297 35.281 1 18.83 2 LYS B C 1
ATOM 3035 O O . LYS B 1 2 ? -38.906 -6.516 34.062 1 18.83 2 LYS B O 1
ATOM 3040 N N . ASN B 1 3 ? -39.406 -5.027 35.719 1 18.16 3 ASN B N 1
ATOM 3041 C CA . ASN B 1 3 ? -40.438 -4.34 34.938 1 18.16 3 ASN B CA 1
ATOM 3042 C C . ASN B 1 3 ? -39.875 -3.801 33.625 1 18.16 3 ASN B C 1
ATOM 3044 O O . ASN B 1 3 ? -38.656 -3.645 33.469 1 18.16 3 ASN B O 1
ATOM 3048 N N . LEU B 1 4 ? -40.781 -3.055 32.625 1 18.67 4 LEU B N 1
ATOM 3049 C CA . LEU B 1 4 ? -41.5 -2.967 31.344 1 18.67 4 LEU B CA 1
ATOM 3050 C C . LEU B 1 4 ? -41 -1.793 30.516 1 18.67 4 LEU B C 1
ATOM 3052 O O . LEU B 1 4 ? -41.531 -1.499 29.453 1 18.67 4 LEU B O 1
ATOM 3056 N N . PHE B 1 5 ? -40.125 -0.889 30.938 1 20.11 5 PHE B N 1
ATOM 3057 C CA . PHE B 1 5 ? -40.344 0.426 30.359 1 20.11 5 PHE B CA 1
ATOM 3058 C C . PHE B 1 5 ? -40.094 0.404 28.859 1 20.11 5 PHE B C 1
ATOM 3060 O O . PHE B 1 5 ? -38.969 0.116 28.422 1 20.11 5 PHE B O 1
ATOM 3067 N N . SER B 1 6 ? -41.094 0.317 27.891 1 18.08 6 SER B N 1
ATOM 3068 C CA . SER B 1 6 ? -41.438 0.091 26.484 1 18.08 6 SER B CA 1
ATOM 3069 C C . SER B 1 6 ? -41.188 1.34 25.656 1 18.08 6 SER B C 1
ATOM 3071 O O . SER B 1 6 ? -41.562 1.392 24.484 1 18.08 6 SER B O 1
ATOM 3073 N N . SER B 1 7 ? -40.594 2.393 26.109 1 18.17 7 SER B N 1
ATOM 3074 C CA . SER B 1 7 ? -41 3.607 25.406 1 18.17 7 SER B CA 1
ATOM 3075 C C . SER B 1 7 ? -40.719 3.5 23.922 1 18.17 7 SER B C 1
ATOM 3077 O O . SER B 1 7 ? -39.688 2.926 23.516 1 18.17 7 SER B O 1
ATOM 3079 N N . ARG B 1 8 ? -41.656 3.936 22.938 1 18.08 8 ARG B N 1
ATOM 3080 C CA . ARG B 1 8 ? -42.219 4.008 21.594 1 18.08 8 ARG B CA 1
ATOM 3081 C C . ARG B 1 8 ? -41.312 4.828 20.672 1 18.08 8 ARG B C 1
ATOM 3083 O O . ARG B 1 8 ? -40.781 5.867 21.078 1 18.08 8 ARG B O 1
ATOM 3090 N N . ARG B 1 9 ? -40.875 4.309 19.406 1 18.55 9 ARG B N 1
ATOM 3091 C CA . ARG B 1 9 ? -40.062 4.387 18.203 1 18.55 9 ARG B CA 1
ATOM 3092 C C . ARG B 1 9 ? -40.531 5.488 17.281 1 18.55 9 ARG B C 1
ATOM 3094 O O . ARG B 1 9 ? -41.469 5.285 16.5 1 18.55 9 ARG B O 1
ATOM 3101 N N . GLN B 1 10 ? -40.969 6.66 17.734 1 16.84 10 GLN B N 1
ATOM 3102 C CA . GLN B 1 10 ? -41.75 7.531 16.891 1 16.84 10 GLN B CA 1
ATOM 3103 C C . GLN B 1 10 ? -41.06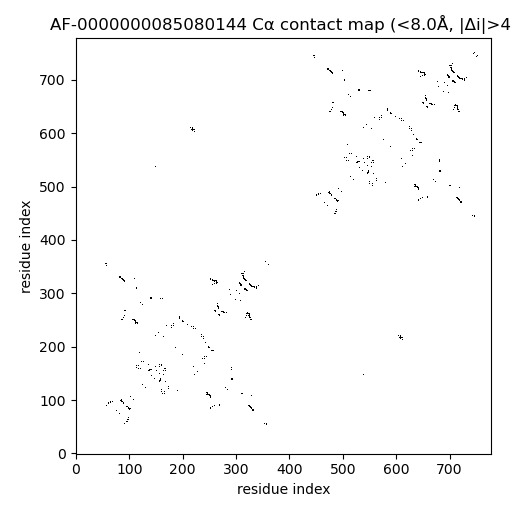2 7.773 15.547 1 16.84 10 GLN B C 1
ATOM 3105 O O . GLN B 1 10 ? -39.844 7.918 15.492 1 16.84 10 GLN B O 1
ATOM 3110 N N . SER B 1 11 ? -41.75 7.605 14.266 1 18.16 11 SER B N 1
ATOM 3111 C CA . SER B 1 11 ? -41.844 7.438 12.82 1 18.16 11 SER B CA 1
ATOM 3112 C C . SER B 1 11 ? -41.594 8.758 12.094 1 18.16 11 SER B C 1
ATOM 3114 O O . SER B 1 11 ? -41.625 8.812 10.867 1 18.16 11 SER B O 1
ATOM 3116 N N . LEU B 1 12 ? -40.75 9.664 12.508 1 17.89 12 LEU B N 1
ATOM 3117 C CA . LEU B 1 12 ? -40.969 10.969 11.898 1 17.89 12 LEU B CA 1
ATOM 3118 C C . LEU B 1 12 ? -40.906 10.875 10.383 1 17.89 12 LEU B C 1
ATOM 3120 O O . LEU B 1 12 ? -39.969 10.328 9.82 1 17.89 12 LEU B O 1
ATOM 3124 N N . SER B 1 13 ? -42.031 11.102 9.492 1 18.39 13 SER B N 1
ATOM 3125 C CA . SER B 1 13 ? -42.656 11.078 8.164 1 18.39 13 SER B CA 1
ATOM 3126 C C . SER B 1 13 ? -42 12.117 7.246 1 18.39 13 SER B C 1
ATOM 3128 O O . SER B 1 13 ? -42.438 12.305 6.113 1 18.39 13 SER B O 1
ATOM 3130 N N . ILE B 1 14 ? -40.844 12.586 7.395 1 18.73 14 ILE B N 1
ATOM 3131 C CA . ILE B 1 14 ? -40.688 13.859 6.707 1 18.73 14 ILE B CA 1
ATOM 3132 C C . ILE B 1 14 ? -41.062 13.703 5.234 1 18.73 14 ILE B C 1
ATOM 3134 O O . ILE B 1 14 ? -40.844 12.656 4.633 1 18.73 14 ILE B O 1
ATOM 3138 N N . MET B 1 15 ? -41.656 14.727 4.555 1 18.88 15 MET B N 1
ATOM 3139 C CA . MET B 1 15 ? -42.469 15.258 3.473 1 18.88 15 MET B CA 1
ATOM 3140 C C . MET B 1 15 ? -41.812 15.055 2.121 1 18.88 15 MET B C 1
ATOM 3142 O O . MET B 1 15 ? -40.594 15.195 2.004 1 18.88 15 MET B O 1
ATOM 3146 N N . ARG B 1 16 ? -42.594 14.578 1.084 1 18.36 16 ARG B N 1
ATOM 3147 C CA . ARG B 1 16 ? -42.562 13.984 -0.246 1 18.36 16 ARG B CA 1
ATOM 3148 C C . ARG B 1 16 ? -42.25 15.031 -1.312 1 18.36 16 ARG B C 1
ATOM 3150 O O . ARG B 1 16 ? -43 15.992 -1.476 1 18.36 16 ARG B O 1
ATOM 3157 N N . SER B 1 17 ? -41.094 15.672 -1.335 1 18.92 17 SER B N 1
ATOM 3158 C CA . SER B 1 17 ? -40.938 16.812 -2.23 1 18.92 17 SER B CA 1
ATOM 3159 C C . SER B 1 17 ? -41.469 16.5 -3.625 1 18.92 17 SER B C 1
ATOM 3161 O O . SER B 1 17 ? -41.469 15.344 -4.051 1 18.92 17 SER B O 1
ATOM 3163 N N . PRO B 1 18 ? -42.156 17.406 -4.344 1 19.45 18 PRO B N 1
ATOM 3164 C CA . PRO B 1 18 ? -43.062 17.406 -5.484 1 19.45 18 PRO B CA 1
ATOM 3165 C C . PRO B 1 18 ? -42.438 16.812 -6.746 1 19.45 18 PRO B C 1
ATOM 3167 O O . PRO B 1 18 ? -41.219 16.75 -6.863 1 19.45 18 PRO B O 1
ATOM 3170 N N . GLU B 1 19 ? -43.25 16.328 -7.75 1 19.95 19 GLU B N 1
ATOM 3171 C CA . GLU B 1 19 ? -43.344 15.438 -8.906 1 19.95 19 GLU B CA 1
ATOM 3172 C C . GLU B 1 19 ? -42.875 16.125 -10.172 1 19.95 19 GLU B C 1
ATOM 3174 O O . GLU B 1 19 ? -42.781 15.508 -11.234 1 19.95 19 GLU B O 1
ATOM 3179 N N . ARG B 1 20 ? -41.844 17 -10.203 1 20.3 20 ARG B N 1
ATOM 3180 C CA . ARG B 1 20 ? -41.844 17.828 -11.414 1 20.3 20 ARG B CA 1
ATOM 3181 C C . ARG B 1 20 ? -42 16.953 -12.656 1 20.3 20 ARG B C 1
ATOM 3183 O O . ARG B 1 20 ? -41.469 15.836 -12.711 1 20.3 20 ARG B O 1
ATOM 3190 N N . ARG B 1 21 ? -42.938 17.25 -13.609 1 19.83 21 ARG B N 1
ATOM 3191 C CA . ARG B 1 21 ? -43.531 16.812 -14.867 1 19.83 21 AR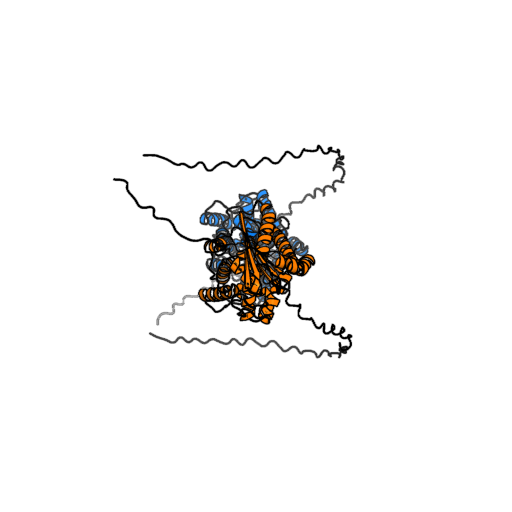G B CA 1
ATOM 3192 C C . ARG B 1 21 ? -42.469 16.625 -15.953 1 19.83 21 ARG B C 1
ATOM 3194 O O . ARG B 1 21 ? -41.594 17.484 -16.125 1 19.83 21 ARG B O 1
ATOM 3201 N N . ARG B 1 22 ? -42.219 15.438 -16.453 1 20.98 22 ARG B N 1
ATOM 3202 C CA . ARG B 1 22 ? -41.344 14.812 -17.438 1 20.98 22 ARG B CA 1
ATOM 3203 C C . ARG B 1 22 ? -41.656 15.328 -18.844 1 20.98 22 ARG B C 1
ATOM 3205 O O . ARG B 1 22 ? -42.781 15.172 -19.344 1 20.98 22 ARG B O 1
ATOM 3212 N N . SER B 1 23 ? -41.469 16.625 -19.047 1 20.2 23 SER B N 1
ATOM 3213 C CA . SER B 1 23 ? -41.875 17 -20.391 1 20.2 23 SER B CA 1
ATOM 3214 C C . SER B 1 23 ? -41.438 15.977 -21.422 1 20.2 23 SER B C 1
ATOM 3216 O O . SER B 1 23 ? -40.438 15.273 -21.219 1 20.2 23 SER B O 1
ATOM 3218 N N . SER B 1 24 ? -42.344 15.547 -22.406 1 21.59 24 SER B N 1
ATOM 3219 C CA . SER B 1 24 ? -42.531 14.547 -23.453 1 21.59 24 SER B CA 1
ATOM 3220 C C . SER B 1 24 ? -41.5 14.727 -24.562 1 21.59 24 SER B C 1
ATOM 3222 O O . SER B 1 24 ? -41.656 14.133 -25.641 1 21.59 24 SER B O 1
ATOM 3224 N N . THR B 1 25 ? -40.344 15.195 -24.344 1 22.17 25 THR B N 1
ATOM 3225 C CA . THR B 1 25 ? -39.688 15.547 -25.594 1 22.17 25 THR B CA 1
ATOM 3226 C C . THR B 1 25 ? -39.781 14.406 -26.594 1 22.17 25 THR B C 1
ATOM 3228 O O . THR B 1 25 ? -39.625 13.234 -26.234 1 22.17 25 THR B O 1
ATOM 3231 N N . ASP B 1 26 ? -40.375 14.594 -27.781 1 21.97 26 ASP B N 1
ATOM 3232 C CA . ASP B 1 26 ? -40.688 13.891 -29.016 1 21.97 26 ASP B CA 1
ATOM 3233 C C . ASP B 1 26 ? -39.5 13.094 -29.531 1 21.97 26 ASP B C 1
ATOM 3235 O O . ASP B 1 26 ? -38.406 13.617 -29.641 1 21.97 26 ASP B O 1
ATOM 3239 N N . THR B 1 27 ? -39.5 11.812 -29.344 1 23.28 27 THR B N 1
ATOM 3240 C CA . THR B 1 27 ? -38.562 10.734 -29.656 1 23.28 27 THR B CA 1
ATOM 3241 C C . THR B 1 27 ? -38.344 10.617 -31.172 1 23.28 27 THR B C 1
ATOM 3243 O O . THR B 1 27 ? -39.219 10.109 -31.875 1 23.28 27 THR B O 1
ATOM 3246 N N . ARG B 1 28 ? -38.062 11.812 -31.859 1 22.31 28 ARG B N 1
ATOM 3247 C CA . ARG B 1 28 ? -37.969 11.594 -33.312 1 22.31 28 ARG B CA 1
ATOM 3248 C C . ARG B 1 28 ? -37.25 10.289 -33.625 1 22.31 28 ARG B C 1
ATOM 3250 O O . ARG B 1 28 ? -36.344 9.883 -32.875 1 22.31 28 ARG B O 1
ATOM 3257 N N . SER B 1 29 ? -37.844 9.438 -34.469 1 22.36 29 SER B N 1
ATOM 3258 C CA . SER B 1 29 ? -37.719 8.078 -35 1 22.36 29 SER B CA 1
ATOM 3259 C C . SER B 1 29 ? -36.344 7.852 -35.625 1 22.36 29 SER B C 1
ATOM 3261 O O . SER B 1 29 ? -36.125 6.855 -36.312 1 22.36 29 SER B O 1
ATOM 3263 N N . ASN B 1 30 ? -35.312 8.438 -35.031 1 23.38 30 ASN B N 1
ATOM 3264 C CA . ASN B 1 30 ? -34.188 8.32 -35.938 1 23.38 30 ASN B CA 1
ATOM 3265 C C . ASN B 1 30 ? -34.062 6.898 -36.5 1 23.38 30 ASN B C 1
ATOM 3267 O O . ASN B 1 30 ? -34.188 5.926 -35.75 1 23.38 30 ASN B O 1
ATOM 3271 N N . GLY B 1 31 ? -34.375 6.668 -37.781 1 22.55 31 GLY B N 1
ATOM 3272 C CA . GLY B 1 31 ? -34.375 5.496 -38.625 1 22.55 31 GLY B CA 1
ATOM 3273 C C . GLY B 1 31 ? -33.156 4.609 -38.438 1 22.55 31 GLY B C 1
ATOM 3274 O O . GLY B 1 31 ? -32.031 5.094 -38.406 1 22.55 31 GLY B O 1
ATOM 3275 N N . HIS B 1 32 ? -33.281 3.648 -37.594 1 24.77 32 HIS B N 1
ATOM 3276 C CA . HIS B 1 32 ? -32.344 2.59 -37.281 1 24.77 32 HIS B CA 1
ATOM 3277 C C . HIS B 1 32 ? -31.766 1.962 -38.531 1 24.77 32 HIS B C 1
ATOM 3279 O O . HIS B 1 32 ? -32.5 1.393 -39.344 1 24.77 32 HIS B O 1
ATOM 3285 N N . LEU B 1 33 ? -30.938 2.785 -39.219 1 24.73 33 LEU B N 1
ATOM 3286 C CA . LEU B 1 33 ? -30.438 2.068 -40.406 1 24.73 33 LEU B CA 1
ATOM 3287 C C . LEU B 1 33 ? -30.078 0.627 -40.031 1 24.73 33 LEU B C 1
ATOM 3289 O O . LEU B 1 33 ? -29.578 0.359 -38.938 1 24.73 33 LEU B O 1
ATOM 3293 N N . SER B 1 34 ? -30.891 -0.265 -40.469 1 23.55 34 SER B N 1
ATOM 3294 C CA . SER B 1 34 ? -30.828 -1.714 -40.312 1 23.55 34 SER B CA 1
ATOM 3295 C C . SER B 1 34 ? -29.438 -2.25 -40.562 1 23.55 34 SER B C 1
ATOM 3297 O O . SER B 1 34 ? -28.797 -1.886 -41.562 1 23.55 34 SER B O 1
ATOM 3299 N N . GLU B 1 35 ? -28.703 -2.344 -39.469 1 27.94 35 GLU B N 1
ATOM 3300 C CA . GLU B 1 35 ? -27.359 -2.912 -39.531 1 27.94 35 GLU B CA 1
ATOM 3301 C C . GLU B 1 35 ? -27.312 -4.152 -40.406 1 27.94 35 GLU B C 1
ATOM 3303 O O . GLU B 1 35 ? -26.391 -4.965 -40.312 1 27.94 35 GLU B O 1
ATOM 3308 N N . GLU B 1 36 ? -28.438 -4.316 -41.188 1 28.23 36 GLU B N 1
ATOM 3309 C CA . GLU B 1 36 ? -28.531 -5.59 -41.906 1 28.23 36 GLU B CA 1
ATOM 3310 C C . GLU B 1 36 ? -27.281 -5.836 -42.75 1 28.23 36 GLU B C 1
ATOM 3312 O O . GLU B 1 36 ? -26.844 -6.98 -42.906 1 28.23 36 GLU B O 1
ATOM 3317 N N . ASP B 1 37 ? -27 -4.809 -43.625 1 28.09 37 ASP B N 1
ATOM 3318 C CA . ASP B 1 37 ? -26.391 -5.23 -44.875 1 28.09 37 ASP B CA 1
ATOM 3319 C C . ASP B 1 37 ? -24.891 -5.477 -44.688 1 28.09 37 ASP B C 1
ATOM 3321 O O . ASP B 1 37 ? -24.094 -5.199 -45.594 1 28.09 37 ASP B O 1
ATOM 3325 N N . LEU B 1 38 ? -24.438 -5.145 -43.531 1 27.78 38 LEU B N 1
ATOM 3326 C CA . LEU B 1 38 ? -22.984 -5.227 -43.688 1 27.78 38 LEU B CA 1
ATOM 3327 C C . LEU B 1 38 ? -22.578 -6.605 -44.188 1 27.78 38 LEU B C 1
ATOM 3329 O O . LEU B 1 38 ? -23.109 -7.621 -43.719 1 27.78 38 LEU B O 1
ATOM 3333 N N . PRO B 1 39 ? -22.047 -6.629 -45.344 1 26.23 39 PRO B N 1
ATOM 3334 C CA . PRO B 1 39 ? -21.734 -7.957 -45.875 1 26.23 39 PRO B CA 1
ATOM 3335 C C . PRO B 1 39 ? -21.078 -8.867 -44.812 1 26.23 39 PRO B C 1
ATOM 3337 O O . PRO B 1 39 ? -20.375 -8.391 -43.938 1 26.23 39 PRO B O 1
ATOM 3340 N N . GLN B 1 40 ? -21.797 -9.891 -44.375 1 28.44 40 GLN B N 1
ATOM 3341 C CA . GLN B 1 40 ? -21.344 -10.93 -43.469 1 28.44 40 GLN B CA 1
ATOM 3342 C C . GLN B 1 40 ? -19.938 -11.398 -43.844 1 28.44 40 GLN B C 1
ATOM 3344 O O . GLN B 1 40 ? -19.625 -11.641 -45 1 28.44 40 GLN B O 1
ATOM 3349 N N . PRO B 1 41 ? -18.891 -10.805 -43.156 1 30.47 41 PRO B N 1
ATOM 3350 C CA . PRO B 1 41 ? -17.641 -11.344 -43.688 1 30.47 41 PRO B CA 1
ATOM 3351 C C . PRO B 1 41 ? -17.734 -12.82 -44.062 1 30.47 41 PRO B C 1
ATOM 3353 O O . PRO B 1 41 ? -18.578 -13.547 -43.5 1 30.47 41 PRO B O 1
ATOM 3356 N N . PRO B 1 42 ? -17.422 -13.195 -45.25 1 28.56 42 PRO B N 1
ATOM 3357 C CA . PRO B 1 42 ? -17.594 -14.609 -45.594 1 28.56 42 PRO B CA 1
ATOM 3358 C C . PRO B 1 42 ? -17.234 -15.547 -44.438 1 28.56 42 PRO B C 1
ATOM 3360 O O . PRO B 1 42 ? -16.422 -15.195 -43.594 1 28.56 42 PRO B O 1
ATOM 3363 N N . ARG B 1 43 ? -18.109 -16.391 -44.062 1 29.92 43 ARG B N 1
ATOM 3364 C CA . ARG B 1 43 ? -17.891 -17.469 -43.094 1 29.92 43 ARG B CA 1
ATOM 3365 C C . ARG B 1 43 ? -16.516 -18.094 -43.281 1 29.92 43 ARG B C 1
ATOM 3367 O O . ARG B 1 43 ? -16.125 -18.422 -44.406 1 29.92 43 ARG B O 1
ATOM 3374 N N . PRO B 1 44 ? -15.602 -17.641 -42.438 1 29.69 44 PRO B N 1
ATOM 3375 C CA . PRO B 1 44 ? -14.344 -18.328 -42.75 1 29.69 44 PRO B CA 1
ATOM 3376 C C . PRO B 1 44 ? -14.547 -19.781 -43.188 1 29.69 44 PRO B C 1
ATOM 3378 O O . PRO B 1 44 ? -15.531 -20.406 -42.781 1 29.69 44 PRO B O 1
ATOM 3381 N N . PRO B 1 45 ? -14.148 -20.172 -44.344 1 29.58 45 PRO B N 1
ATOM 3382 C CA . PRO B 1 45 ? -14.398 -21.562 -44.781 1 29.58 45 PRO B CA 1
ATOM 3383 C C . PRO B 1 45 ? -14.297 -22.547 -43.625 1 29.58 45 PRO B C 1
ATOM 3385 O O . PRO B 1 45 ? -13.633 -22.281 -42.625 1 29.58 45 PRO B O 1
ATOM 3388 N N . ASP B 1 46 ? -15.234 -23.438 -43.469 1 32.59 46 ASP B N 1
ATOM 3389 C CA . ASP B 1 46 ? -15.258 -24.641 -42.656 1 32.59 46 ASP B CA 1
ATOM 3390 C C . ASP B 1 46 ? -13.891 -25.312 -42.625 1 32.59 46 ASP B C 1
ATOM 3392 O O . ASP B 1 46 ? -13.539 -26.047 -43.531 1 32.59 46 ASP B O 1
ATOM 3396 N N . GLN B 1 47 ? -12.766 -24.547 -42.438 1 30.7 47 GLN B N 1
ATOM 3397 C CA . GLN B 1 47 ? -11.547 -25.344 -42.469 1 30.7 47 GLN B CA 1
ATOM 3398 C C . GLN B 1 47 ? -11.719 -26.641 -41.688 1 30.7 47 GLN B C 1
ATOM 3400 O O . GLN B 1 47 ? -12.07 -26.609 -40.5 1 30.7 47 GLN B O 1
ATOM 3405 N N . ASN B 1 48 ? -12.141 -27.688 -42.312 1 31.8 48 ASN B N 1
ATOM 3406 C CA . ASN B 1 48 ? -11.984 -29.062 -41.844 1 31.8 48 ASN B CA 1
ATOM 3407 C C . ASN B 1 48 ? -10.695 -29.234 -41.062 1 31.8 48 ASN B C 1
ATOM 3409 O O . ASN B 1 48 ? -9.602 -29.281 -41.625 1 31.8 48 ASN B O 1
ATOM 3413 N N . GLN B 1 49 ? -10.5 -28.438 -40.031 1 32.94 49 GLN B N 1
ATOM 3414 C CA . GLN B 1 49 ? -9.344 -28.656 -39.156 1 32.94 49 GLN B CA 1
ATOM 3415 C C . GLN B 1 49 ? -9.078 -30.141 -38.969 1 32.94 49 GLN B C 1
ATOM 3417 O O . GLN B 1 49 ? -9.828 -30.828 -38.281 1 32.94 49 GLN B O 1
ATOM 3422 N N . SER B 1 50 ? -8.648 -30.875 -40.062 1 34 50 SER B N 1
ATOM 3423 C CA . SER B 1 50 ? -8.078 -32.188 -39.875 1 34 50 SER B CA 1
ATOM 3424 C C . SER B 1 50 ? -7.352 -32.312 -38.531 1 34 50 SER B C 1
ATOM 3426 O O . SER B 1 50 ? -6.664 -31.375 -38.125 1 34 50 SER B O 1
ATOM 3428 N N . GLU B 1 51 ? -7.863 -33.094 -37.688 1 36.28 51 GLU B N 1
ATOM 3429 C CA . GLU B 1 51 ? -7.254 -33.438 -36.406 1 36.28 51 GLU B CA 1
ATOM 3430 C C . GLU B 1 51 ? -5.742 -33.594 -36.531 1 36.28 51 GLU B C 1
ATOM 3432 O O . GLU B 1 51 ? -5.266 -34.25 -37.469 1 36.28 51 GLU B O 1
ATOM 3437 N N . PRO B 1 52 ? -4.883 -32.656 -36.281 1 38.88 52 PRO B N 1
ATOM 3438 C CA . PRO B 1 52 ? -3.447 -32.906 -36.406 1 38.88 52 PRO B CA 1
ATOM 3439 C C . PRO B 1 52 ? -3.072 -34.375 -36.125 1 38.88 52 PRO B C 1
ATOM 3441 O O . PRO B 1 52 ? -3.699 -35.031 -35.281 1 38.88 52 PRO B O 1
ATOM 3444 N N . PRO B 1 53 ? -2.635 -35.188 -37.125 1 38 53 PRO B N 1
ATOM 3445 C CA . PRO B 1 53 ? -2.254 -36.594 -36.875 1 38 53 PRO B CA 1
ATOM 3446 C C . PRO B 1 53 ? -1.549 -36.781 -35.562 1 38 53 PRO B C 1
ATOM 3448 O O . PRO B 1 53 ? -0.905 -35.875 -35.031 1 38 53 PRO B O 1
ATOM 3451 N N . PRO B 1 54 ? -2.029 -37.719 -34.781 1 39.53 54 PRO B N 1
ATOM 3452 C CA . PRO B 1 54 ? -1.318 -38.062 -33.531 1 39.53 54 PRO B CA 1
ATOM 3453 C C . PRO B 1 54 ? 0.191 -38.188 -33.719 1 39.53 54 PRO B C 1
ATOM 3455 O O . PRO B 1 54 ? 0.646 -38.938 -34.594 1 39.53 54 PRO B O 1
ATOM 3458 N N . ARG B 1 55 ? 0.997 -37.094 -33.781 1 45.59 55 ARG B N 1
ATOM 3459 C CA . ARG B 1 55 ? 2.439 -37.094 -34 1 45.59 55 ARG B CA 1
ATOM 3460 C C . ARG B 1 55 ? 3.119 -38.25 -33.25 1 45.59 55 ARG B C 1
ATOM 3462 O O . ARG B 1 55 ? 2.719 -38.594 -32.156 1 45.59 55 ARG B O 1
ATOM 3469 N N . PRO B 1 56 ? 3.879 -39.094 -33.875 1 44.97 56 PRO B N 1
ATOM 3470 C CA . PRO B 1 56 ? 4.633 -40.219 -33.344 1 44.97 56 PRO B CA 1
ATOM 3471 C C . PRO B 1 56 ? 5.395 -39.844 -32.062 1 44.97 56 PRO B C 1
ATOM 3473 O O . PRO B 1 56 ? 5.988 -38.75 -31.984 1 44.97 56 PRO B O 1
ATOM 3476 N N . LEU B 1 57 ? 4.957 -40.438 -30.812 1 52.62 57 LEU B N 1
ATOM 3477 C CA . LEU B 1 57 ? 5.605 -40.562 -29.516 1 52.62 57 LEU B CA 1
ATOM 3478 C C . LEU B 1 57 ? 7.094 -40.844 -29.672 1 52.62 57 LEU B C 1
ATOM 3480 O O . LEU B 1 57 ? 7.508 -41.469 -30.656 1 52.62 57 LEU B O 1
ATOM 3484 N N . LEU B 1 58 ? 7.91 -40.125 -28.828 1 62.06 58 LEU B N 1
ATOM 3485 C CA . LEU B 1 58 ? 9.328 -40.406 -28.625 1 62.06 58 LEU B CA 1
ATOM 3486 C C . LEU B 1 58 ? 9.586 -41.906 -28.578 1 62.06 58 LEU B C 1
ATOM 3488 O O . LEU B 1 58 ? 9.203 -42.562 -27.625 1 62.06 58 LEU B O 1
ATOM 3492 N N . ASN B 1 59 ? 9.789 -42.531 -29.766 1 61.09 59 ASN B N 1
ATOM 3493 C CA . ASN B 1 59 ? 9.961 -43.969 -29.891 1 61.09 59 ASN B CA 1
ATOM 3494 C C . ASN B 1 59 ? 11.125 -44.469 -29.031 1 61.09 59 ASN B C 1
ATOM 3496 O O . ASN B 1 59 ? 11.016 -45.5 -28.375 1 61.09 59 ASN B O 1
ATOM 3500 N N . ASP B 1 60 ? 12.25 -43.656 -28.969 1 73.69 60 ASP B N 1
ATOM 3501 C CA . ASP B 1 60 ? 13.383 -44.062 -28.141 1 73.69 60 ASP B CA 1
ATOM 3502 C C . ASP B 1 60 ? 13.602 -43.125 -26.984 1 73.69 60 ASP B C 1
ATOM 3504 O O . ASP B 1 60 ? 14.352 -42.125 -27.109 1 73.69 60 ASP B O 1
ATOM 3508 N N . MET B 1 61 ? 13.031 -43.406 -25.844 1 77.75 61 MET B N 1
ATOM 3509 C CA . MET B 1 61 ? 13.055 -42.562 -24.672 1 77.75 61 MET B CA 1
ATOM 3510 C C . MET B 1 61 ? 14.453 -42.5 -24.062 1 77.75 61 MET B C 1
ATOM 3512 O O . MET B 1 61 ? 14.852 -41.469 -23.5 1 77.75 61 MET B O 1
ATOM 3516 N N . ASP B 1 62 ? 15.133 -43.594 -24.234 1 80.31 62 ASP B N 1
ATOM 3517 C CA . ASP B 1 62 ? 16.484 -43.625 -23.672 1 80.31 62 ASP B CA 1
ATOM 3518 C C . ASP B 1 62 ? 17.406 -42.688 -24.422 1 80.31 62 ASP B C 1
ATOM 3520 O O . ASP B 1 62 ? 18.172 -41.938 -23.812 1 80.31 62 ASP B O 1
ATOM 3524 N N . GLU B 1 63 ? 17.281 -42.75 -25.672 1 79.88 63 GLU B N 1
ATOM 3525 C CA . GLU B 1 63 ? 18.109 -41.875 -26.484 1 79.88 63 GLU B CA 1
ATOM 3526 C C . GLU B 1 63 ? 17.734 -40.406 -26.234 1 79.88 63 GLU B C 1
ATOM 3528 O O . GLU B 1 63 ? 18.609 -39.531 -26.156 1 79.88 63 GLU B O 1
ATOM 3533 N N . PHE B 1 64 ? 16.438 -40.188 -26.172 1 82.5 64 PHE B N 1
ATOM 3534 C CA . PHE B 1 64 ? 15.961 -38.844 -25.875 1 82.5 64 PHE B CA 1
ATOM 3535 C C . PHE B 1 64 ? 16.516 -38.375 -24.547 1 82.5 64 PHE B C 1
ATOM 3537 O O . PHE B 1 64 ? 16.984 -37.219 -24.438 1 82.5 64 PHE B O 1
ATOM 3544 N N . ALA B 1 65 ? 16.531 -39.188 -23.562 1 83.88 65 ALA B N 1
ATOM 3545 C CA . ALA B 1 65 ? 17 -38.844 -22.219 1 83.88 65 ALA B CA 1
ATOM 3546 C C . ALA B 1 65 ? 18.484 -38.469 -22.219 1 83.88 65 ALA B C 1
ATOM 3548 O O . ALA B 1 65 ? 18.891 -37.5 -21.594 1 83.88 65 ALA B O 1
ATOM 3549 N N . VAL B 1 66 ? 19.188 -39.312 -22.891 1 84.75 66 VAL B N 1
ATOM 3550 C CA . VAL B 1 66 ? 20.625 -39.094 -22.969 1 84.75 66 VAL B CA 1
ATOM 3551 C C . VAL B 1 66 ? 20.922 -37.781 -23.672 1 84.75 66 VAL B C 1
ATOM 3553 O O . VAL B 1 66 ? 21.719 -36.969 -23.188 1 84.75 66 VAL B O 1
ATOM 3556 N N . SER B 1 67 ? 20.234 -37.562 -24.781 1 83.12 67 SER B N 1
ATOM 3557 C CA . SER B 1 67 ? 20.422 -36.344 -25.547 1 83.12 67 SER B CA 1
ATOM 3558 C C . SER B 1 67 ? 20 -35.125 -24.75 1 83.12 67 SER B C 1
ATOM 3560 O O . SER B 1 67 ? 20.672 -34.062 -24.781 1 83.12 67 SER B O 1
ATOM 3562 N N . LEU B 1 68 ? 18.938 -35.25 -24.062 1 83.19 68 LEU B N 1
ATOM 3563 C CA . LEU B 1 68 ? 18.422 -34.156 -23.25 1 83.19 68 LEU B CA 1
ATOM 3564 C C . LEU B 1 68 ? 19.406 -33.812 -22.125 1 83.19 68 LEU B C 1
ATOM 3566 O O . LEU B 1 68 ? 19.719 -32.656 -21.891 1 83.19 68 LEU B O 1
ATOM 3570 N N . GLU B 1 69 ? 19.859 -34.781 -21.453 1 85.69 69 GLU B N 1
ATOM 3571 C CA . GLU B 1 69 ? 20.812 -34.594 -20.375 1 85.69 69 GLU B CA 1
ATOM 3572 C C . GLU B 1 69 ? 22.094 -33.906 -20.859 1 85.69 69 GLU B C 1
ATOM 3574 O O . GLU B 1 69 ? 22.562 -32.969 -20.234 1 85.69 69 GLU B O 1
ATOM 3579 N N . GLN B 1 70 ? 22.547 -34.406 -21.922 1 83.75 70 GLN B N 1
ATOM 3580 C CA . GLN B 1 70 ? 23.781 -33.844 -22.484 1 83.75 70 GLN B CA 1
ATOM 3581 C C . GLN B 1 70 ? 23.578 -32.375 -22.859 1 83.75 70 GLN B C 1
ATOM 3583 O O . GLN B 1 70 ? 24.438 -31.547 -22.562 1 83.75 70 GLN B O 1
ATOM 3588 N N . SER B 1 71 ? 22.516 -32.188 -23.5 1 80.25 71 SER B N 1
ATOM 3589 C CA . SER B 1 71 ? 22.219 -30.812 -23.922 1 80.25 71 SER B CA 1
ATOM 3590 C C . SER B 1 71 ? 22.078 -29.891 -22.719 1 80.25 71 SER B C 1
ATOM 3592 O O . SER B 1 71 ? 22.609 -28.766 -22.703 1 80.25 71 SER B O 1
ATOM 3594 N N . CYS B 1 72 ? 21.375 -30.297 -21.688 1 80.88 72 CYS B N 1
ATOM 3595 C CA . CYS B 1 72 ? 21.156 -29.5 -20.5 1 80.88 72 CYS B CA 1
ATOM 3596 C C . CYS B 1 72 ? 22.484 -29.234 -19.766 1 80.88 72 CYS B C 1
ATOM 3598 O O . CYS B 1 72 ? 22.734 -28.125 -19.328 1 80.88 72 CYS B O 1
ATOM 3600 N N . ARG B 1 73 ? 23.25 -30.234 -19.688 1 82.69 73 ARG B N 1
ATOM 3601 C CA . ARG B 1 73 ? 24.547 -30.062 -19.047 1 82.69 73 ARG B CA 1
ATOM 3602 C C . ARG B 1 73 ? 25.406 -29.047 -19.797 1 82.69 73 ARG B C 1
ATOM 3604 O O . ARG B 1 73 ? 26.094 -28.234 -19.172 1 82.69 73 ARG B O 1
ATOM 3611 N N . GLN B 1 74 ? 25.328 -29.094 -21.031 1 80.31 74 GLN B N 1
ATOM 3612 C CA . GLN B 1 74 ? 26.094 -28.141 -21.844 1 80.31 74 GLN B CA 1
ATOM 3613 C C . GLN B 1 74 ? 25.609 -26.719 -21.625 1 80.31 74 GLN B C 1
ATOM 3615 O O . GLN B 1 74 ? 26.406 -25.797 -21.516 1 80.31 74 GLN B O 1
ATOM 3620 N N . ILE B 1 75 ? 24.312 -26.562 -21.594 1 77.75 75 ILE B N 1
ATOM 3621 C CA . ILE B 1 75 ? 23.719 -25.234 -21.453 1 77.75 75 ILE B CA 1
ATOM 3622 C C . ILE B 1 75 ? 23.906 -24.719 -20.031 1 77.75 75 ILE B C 1
ATOM 3624 O O . ILE B 1 75 ? 24.312 -23.562 -19.844 1 77.75 75 ILE B O 1
ATOM 3628 N N . LEU B 1 76 ? 23.703 -25.531 -19.062 1 78.25 76 LEU B N 1
ATOM 3629 C CA . LEU B 1 76 ? 23.656 -25.094 -17.672 1 78.25 76 LEU B CA 1
ATOM 3630 C C . LEU B 1 76 ? 25.047 -24.984 -17.078 1 78.25 76 LEU B C 1
ATOM 3632 O O . LEU B 1 76 ? 25.25 -24.281 -16.094 1 78.25 76 LEU B O 1
ATOM 3636 N N . SER B 1 77 ? 26 -25.766 -17.625 1 76.69 77 SER B N 1
ATOM 3637 C CA . SER B 1 77 ? 27.375 -25.672 -17.156 1 76.69 77 SER B CA 1
ATOM 3638 C C . SER B 1 77 ? 27.953 -24.281 -17.406 1 76.69 77 SER B C 1
ATOM 3640 O O . SER B 1 77 ? 28.906 -23.875 -16.75 1 76.69 77 SER B O 1
ATOM 3642 N N . ARG B 1 78 ? 27.312 -23.594 -18.297 1 73.81 78 ARG B N 1
ATOM 3643 C CA . ARG B 1 78 ? 27.781 -22.266 -18.656 1 73.81 78 ARG B CA 1
ATOM 3644 C C . ARG B 1 78 ? 27.266 -21.219 -17.672 1 73.81 78 ARG B C 1
ATOM 3646 O O . ARG B 1 78 ? 27.734 -20.094 -17.641 1 73.81 78 ARG B O 1
ATOM 3653 N N . LEU B 1 79 ? 26.375 -21.703 -16.922 1 73 79 LEU B N 1
ATOM 3654 C CA . LEU B 1 79 ? 25.797 -20.797 -15.93 1 73 79 LEU B CA 1
ATOM 3655 C C . LEU B 1 79 ? 26.359 -21.078 -14.539 1 73 79 LEU B C 1
ATOM 3657 O O . LEU B 1 79 ? 25.938 -22.031 -13.875 1 73 79 LEU B O 1
ATOM 3661 N N . GLU B 1 80 ? 27.328 -20.328 -14.125 1 66.75 80 GLU B N 1
ATOM 3662 C CA . GLU B 1 80 ? 28.062 -20.531 -12.883 1 66.75 80 GLU B CA 1
ATOM 3663 C C . GLU B 1 80 ? 27.141 -20.469 -11.672 1 66.75 80 GLU B C 1
ATOM 3665 O O . GLU B 1 80 ? 27.406 -21.094 -10.641 1 66.75 80 GLU B O 1
ATOM 3670 N N . SER B 1 81 ? 26.062 -19.828 -11.789 1 72.75 81 SER B N 1
ATOM 3671 C CA . SER B 1 81 ? 25.219 -19.594 -10.625 1 72.75 81 SER B CA 1
ATOM 3672 C C . SER B 1 81 ? 24.344 -20.797 -10.32 1 72.75 81 SER B C 1
ATOM 3674 O O . SER B 1 81 ? 23.828 -20.938 -9.203 1 72.75 81 SER B O 1
ATOM 3676 N N . VAL B 1 82 ? 24.219 -21.656 -11.289 1 76.31 82 VAL B N 1
ATOM 3677 C CA . VAL B 1 82 ? 23.328 -22.797 -11.102 1 76.31 82 VAL B CA 1
ATOM 3678 C C . VAL B 1 82 ? 24.047 -23.875 -10.289 1 76.31 82 VAL B C 1
ATOM 3680 O O . VAL B 1 82 ? 25.078 -24.406 -10.719 1 76.31 82 VAL B O 1
ATOM 3683 N N . SER B 1 83 ? 23.531 -24.172 -9.094 1 76.5 83 SER B N 1
ATOM 3684 C CA . SER B 1 83 ? 24.156 -25.156 -8.219 1 76.5 83 SER B CA 1
ATOM 3685 C C . SER B 1 83 ? 23.594 -26.562 -8.461 1 76.5 83 SER B C 1
ATOM 3687 O O . SER B 1 83 ? 24.297 -27.562 -8.312 1 76.5 83 SER B O 1
ATOM 3689 N N . SER B 1 84 ? 22.328 -26.562 -8.781 1 81.44 84 SER B N 1
ATOM 3690 C CA . SER B 1 84 ? 21.656 -27.812 -9.062 1 81.44 84 SER B CA 1
ATOM 3691 C C . SER B 1 84 ? 20.469 -27.609 -10.008 1 81.44 84 SER B C 1
ATOM 3693 O O . SER B 1 84 ? 19.938 -26.5 -10.109 1 81.44 84 SER B O 1
ATOM 3695 N N . TRP B 1 85 ? 20.219 -28.625 -10.805 1 83.56 85 TRP B N 1
ATOM 3696 C CA . TRP B 1 85 ? 19.094 -28.516 -11.734 1 83.56 85 TRP B CA 1
ATOM 3697 C C . TRP B 1 85 ? 18.453 -29.891 -11.961 1 83.56 85 TRP B C 1
ATOM 3699 O O . TRP B 1 85 ? 19.094 -30.922 -11.734 1 83.56 85 TRP B O 1
ATOM 3709 N N . SER B 1 86 ? 17.203 -29.844 -12.25 1 86.62 86 SER B N 1
ATOM 3710 C CA . SER B 1 86 ? 16.469 -31.047 -12.617 1 86.62 86 SER B CA 1
ATOM 3711 C C . SER B 1 86 ? 15.477 -30.75 -13.742 1 86.62 86 SER B C 1
ATOM 3713 O O . SER B 1 86 ? 14.898 -29.672 -13.805 1 86.62 86 SER B O 1
ATOM 3715 N N . LEU B 1 87 ? 15.406 -31.703 -14.609 1 88 87 LEU B N 1
ATOM 3716 C CA . LEU B 1 87 ? 14.422 -31.656 -15.688 1 88 87 LEU B CA 1
ATOM 3717 C C . LEU B 1 87 ? 13.656 -32.969 -15.789 1 88 87 LEU B C 1
ATOM 3719 O O . LEU B 1 87 ? 14.25 -34.062 -15.711 1 88 87 LEU B O 1
ATOM 3723 N N . SER B 1 88 ? 12.391 -32.812 -15.812 1 90.38 88 SER B N 1
ATOM 3724 C CA . SER B 1 88 ? 11.539 -33.969 -15.961 1 90.38 88 SER B CA 1
ATOM 3725 C C . SER B 1 88 ? 10.586 -33.844 -17.141 1 90.38 88 SER B C 1
ATOM 3727 O O . SER B 1 88 ? 10.039 -32.75 -17.375 1 90.38 88 SER B O 1
ATOM 3729 N N . VAL B 1 89 ? 10.398 -34.938 -17.859 1 90.62 89 VAL B N 1
ATOM 3730 C CA . VAL B 1 89 ? 9.516 -34.938 -19.016 1 90.62 89 VAL B CA 1
ATOM 3731 C C . VAL B 1 89 ? 8.453 -36.031 -18.844 1 90.62 89 VAL B C 1
ATOM 3733 O O . VAL B 1 89 ? 8.758 -37.125 -18.375 1 90.62 89 VAL B O 1
ATOM 3736 N N . CYS B 1 90 ? 7.289 -35.719 -19.141 1 93.44 90 CYS B N 1
ATOM 3737 C CA . CYS B 1 90 ? 6.184 -36.656 -19.203 1 93.44 90 CYS B CA 1
ATOM 3738 C C . CYS B 1 90 ? 5.43 -36.531 -20.516 1 93.44 90 CYS B C 1
ATOM 3740 O O . CYS B 1 90 ? 4.898 -35.469 -20.828 1 93.44 90 CYS B O 1
ATOM 3742 N N . THR B 1 91 ? 5.402 -37.562 -21.297 1 92.38 91 THR B N 1
ATOM 3743 C CA . THR B 1 91 ? 4.68 -37.5 -22.562 1 92.38 91 THR B CA 1
ATOM 3744 C C . THR B 1 91 ? 3.195 -37.781 -22.344 1 92.38 91 THR B C 1
ATOM 3746 O O . THR B 1 91 ? 2.801 -38.312 -21.297 1 92.38 91 THR B O 1
ATOM 3749 N N . VAL B 1 92 ? 2.34 -37.438 -23.344 1 94.06 92 VAL B N 1
ATOM 3750 C CA . VAL B 1 92 ? 0.895 -37.594 -23.203 1 94.06 92 VAL B CA 1
ATOM 3751 C C . VAL B 1 92 ? 0.532 -39.062 -23.203 1 94.06 92 VAL B C 1
ATOM 3753 O O . VAL B 1 92 ? -0.562 -39.438 -22.781 1 94.06 92 VAL B O 1
ATOM 3756 N N . ASP B 1 93 ? 1.467 -39.938 -23.656 1 91.5 93 ASP B N 1
ATOM 3757 C CA . ASP B 1 93 ? 1.209 -41.375 -23.625 1 91.5 93 ASP B CA 1
ATOM 3758 C C . ASP B 1 93 ? 1.787 -42 -22.375 1 91.5 93 ASP B C 1
ATOM 3760 O O . ASP B 1 93 ? 1.751 -43.219 -22.219 1 91.5 93 ASP B O 1
ATOM 3764 N N . GLY B 1 94 ? 2.416 -41.188 -21.5 1 90.69 94 GLY B N 1
ATOM 3765 C CA . GLY B 1 94 ? 2.732 -41.656 -20.172 1 90.69 94 GLY B CA 1
ATOM 3766 C C . GLY B 1 94 ? 4.203 -41.969 -19.984 1 90.69 94 GLY B C 1
ATOM 3767 O O . GLY B 1 94 ? 4.605 -42.469 -18.922 1 90.69 94 GLY B O 1
ATOM 3768 N N . LYS B 1 95 ? 5.074 -41.781 -20.938 1 90.56 95 LYS B N 1
ATOM 3769 C CA . LYS B 1 95 ? 6.508 -42 -20.781 1 90.56 95 LYS B CA 1
ATOM 3770 C C . LYS B 1 95 ? 7.156 -40.906 -19.969 1 90.56 95 LYS B C 1
ATOM 3772 O O . LYS B 1 95 ? 6.773 -39.719 -20.078 1 90.56 95 LYS B O 1
ATOM 3777 N N . ARG B 1 96 ? 8.156 -41.281 -19.172 1 89.62 96 ARG B N 1
ATOM 3778 C CA . ARG B 1 96 ? 8.781 -40.344 -18.281 1 89.62 96 ARG B CA 1
ATOM 3779 C C . ARG B 1 96 ? 10.305 -40.375 -18.391 1 89.62 96 ARG B C 1
ATOM 3781 O O . ARG B 1 96 ? 10.883 -41.469 -18.547 1 89.62 96 ARG B O 1
ATOM 3788 N N . VAL B 1 97 ? 10.883 -39.188 -18.359 1 87.38 97 VAL B N 1
ATOM 3789 C CA . VAL B 1 97 ? 12.336 -39.031 -18.359 1 87.38 97 VAL B CA 1
ATOM 3790 C C . VAL B 1 97 ? 12.742 -38 -17.328 1 87.38 97 VAL B C 1
ATOM 3792 O O . VAL B 1 97 ? 12.117 -36.938 -17.219 1 87.38 97 VAL B O 1
ATOM 3795 N N . ASN B 1 98 ? 13.625 -38.344 -16.531 1 88.62 98 ASN B N 1
ATOM 3796 C CA . ASN B 1 98 ? 14.195 -37.406 -15.547 1 88.62 98 ASN B CA 1
ATOM 3797 C C . ASN B 1 98 ? 15.695 -37.25 -15.758 1 88.62 98 ASN B C 1
ATOM 3799 O O . ASN B 1 98 ? 16.422 -38.219 -15.914 1 88.62 98 ASN B O 1
ATOM 3803 N N . VAL B 1 99 ? 16.109 -36.031 -15.875 1 85.19 99 VAL B N 1
ATOM 3804 C CA . VAL B 1 99 ? 17.531 -35.781 -16.047 1 85.19 99 VAL B CA 1
ATOM 3805 C C . VAL B 1 99 ? 17.984 -34.75 -15.008 1 85.19 99 VAL B C 1
ATOM 3807 O O . VAL B 1 99 ? 17.172 -33.969 -14.484 1 85.19 99 VAL B O 1
ATOM 3810 N N . GLY B 1 100 ? 19.391 -34.625 -14.758 1 84 100 GLY B N 1
ATOM 3811 C CA . GLY B 1 100 ? 19.984 -33.719 -13.789 1 84 100 GLY B CA 1
ATOM 3812 C C . GLY B 1 100 ? 20.312 -34.406 -12.469 1 84 100 GLY B C 1
ATOM 3813 O O . GLY B 1 100 ? 20.484 -35.625 -12.414 1 84 100 GLY B O 1
ATOM 3814 N N . GLU B 1 101 ? 20.734 -33.469 -11.438 1 70 101 GLU B N 1
ATOM 3815 C CA . GLU B 1 101 ? 21.156 -34 -10.141 1 70 101 GLU B CA 1
ATOM 3816 C C . GLU B 1 101 ? 20 -34.719 -9.445 1 70 101 GLU B C 1
ATOM 3818 O O . GLU B 1 101 ? 19 -34.094 -9.078 1 70 101 GLU B O 1
ATOM 3823 N N . LEU B 1 102 ? 19.656 -35.719 -10.219 1 54.66 102 LEU B N 1
ATOM 3824 C CA . LEU B 1 102 ? 18.531 -36.531 -9.781 1 54.66 102 LEU B CA 1
ATOM 3825 C C . LEU B 1 102 ? 18.734 -37.062 -8.367 1 54.66 102 LEU B C 1
ATOM 3827 O O . LEU B 1 102 ? 18.016 -37.969 -7.918 1 54.66 102 LEU B O 1
ATOM 3831 N N . GLY B 1 103 ? 19.641 -36.656 -7.582 1 48.97 103 GLY B N 1
ATOM 3832 C CA . GLY B 1 103 ? 19.312 -37.656 -6.578 1 48.97 103 GLY B CA 1
ATOM 3833 C C . GLY B 1 103 ? 17.875 -38.125 -6.652 1 48.97 103 GLY B C 1
ATOM 3834 O O . GLY B 1 103 ? 17.203 -37.969 -7.68 1 48.97 103 GLY B O 1
ATOM 3835 N N . ASP B 1 104 ? 17.156 -38.406 -5.859 1 51.53 104 ASP B N 1
ATOM 3836 C CA . ASP B 1 104 ? 15.805 -38.969 -5.863 1 51.53 104 ASP B CA 1
ATOM 3837 C C . ASP B 1 104 ? 14.797 -38 -6.438 1 51.53 104 ASP B C 1
ATOM 3839 O O . ASP B 1 104 ? 14.461 -37 -5.789 1 51.53 104 ASP B O 1
ATOM 3843 N N . ALA B 1 105 ? 14.898 -37.75 -7.922 1 50.78 105 ALA B N 1
ATOM 3844 C CA . ALA B 1 105 ? 13.914 -36.938 -8.609 1 50.78 105 ALA B CA 1
ATOM 3845 C C . ALA B 1 105 ? 12.633 -36.812 -7.785 1 50.78 105 ALA B C 1
ATOM 3847 O O . ALA B 1 105 ? 11.906 -35.812 -7.902 1 50.78 105 ALA B O 1
ATOM 3848 N N . GLN B 1 106 ? 12.375 -37.781 -7.113 1 54.09 106 GLN B N 1
ATOM 3849 C CA . GLN B 1 106 ? 11.273 -37.781 -6.164 1 54.09 106 GLN B CA 1
ATOM 3850 C C . GLN B 1 106 ? 11.594 -36.969 -4.93 1 54.09 106 GLN B C 1
ATOM 3852 O O . GLN B 1 106 ? 10.688 -36.531 -4.211 1 54.09 106 GLN B O 1
ATOM 3857 N N . SER B 1 107 ? 12.93 -36.594 -4.945 1 62.91 107 SER B N 1
ATOM 3858 C CA . SER B 1 107 ? 13.305 -36.062 -3.637 1 62.91 107 SER B CA 1
ATOM 3859 C C . SER B 1 107 ? 13.633 -34.562 -3.715 1 62.91 107 SER B C 1
ATOM 3861 O O . SER B 1 107 ? 13.703 -33.906 -2.689 1 62.91 107 SER B O 1
ATOM 3863 N N . ASN B 1 108 ? 13.758 -34.031 -4.953 1 79.38 108 ASN B N 1
ATOM 3864 C CA . ASN B 1 108 ? 14.117 -32.625 -5.031 1 79.38 108 ASN B CA 1
ATOM 3865 C C . ASN B 1 108 ? 12.883 -31.734 -5.145 1 79.38 108 ASN B C 1
ATOM 3867 O O . ASN B 1 108 ? 12.664 -31.078 -6.172 1 79.38 108 ASN B O 1
ATOM 3871 N N . LEU B 1 109 ? 12.258 -31.688 -4.082 1 88.69 109 LEU B N 1
ATOM 3872 C CA . LEU B 1 109 ? 11.016 -30.922 -4.039 1 88.69 109 LEU B CA 1
ATOM 3873 C C . LEU B 1 109 ? 11.297 -29.438 -4.145 1 88.69 109 LEU B C 1
ATOM 3875 O O . LEU B 1 109 ? 12.32 -28.953 -3.643 1 88.69 109 LEU B O 1
ATOM 3879 N N . PHE B 1 110 ? 10.508 -28.766 -4.906 1 89.44 110 PHE B N 1
ATOM 3880 C CA . PHE B 1 110 ? 10.586 -27.312 -4.941 1 89.44 110 PHE B CA 1
ATOM 3881 C C . PHE B 1 110 ? 9.203 -26.703 -4.73 1 89.44 110 PHE B C 1
ATOM 3883 O O . PHE B 1 110 ? 8.195 -27.266 -5.156 1 89.44 110 PHE B O 1
ATOM 3890 N N . PRO B 1 111 ? 9.156 -25.562 -4.066 1 93.62 111 PRO B N 1
ATOM 3891 C CA . PRO B 1 111 ? 7.871 -24.875 -3.941 1 93.62 111 PRO B CA 1
ATOM 3892 C C . PRO B 1 111 ? 7.32 -24.391 -5.285 1 93.62 111 PRO B C 1
ATOM 3894 O O . PRO B 1 111 ? 8.086 -23.953 -6.145 1 93.62 111 PRO B O 1
ATOM 3897 N N . LEU B 1 112 ? 6.066 -24.484 -5.441 1 95.69 112 LEU B N 1
ATOM 3898 C CA . LEU B 1 112 ? 5.434 -24.125 -6.707 1 95.69 112 LEU B CA 1
ATOM 3899 C C . LEU B 1 112 ? 5.504 -22.625 -6.953 1 95.69 112 LEU B C 1
ATOM 3901 O O . LEU B 1 112 ? 5.598 -22.188 -8.102 1 95.69 112 LEU B O 1
ATOM 3905 N N . ASN B 1 113 ? 5.371 -21.859 -5.824 1 94.5 113 ASN B N 1
ATOM 3906 C CA . ASN B 1 113 ? 5.293 -20.406 -5.969 1 94.5 113 ASN B CA 1
ATOM 3907 C C . ASN B 1 113 ? 4.246 -20.016 -7.004 1 94.5 113 ASN B C 1
ATOM 3909 O O . ASN B 1 113 ? 3.096 -20.438 -6.93 1 94.5 113 ASN B O 1
ATOM 3913 N N . GLU B 1 114 ? 4.57 -19.25 -8.023 1 94.12 114 GLU B N 1
ATOM 3914 C CA . GLU B 1 114 ? 3.594 -18.703 -8.953 1 94.12 114 GLU B CA 1
ATOM 3915 C C . GLU B 1 114 ? 3.061 -19.781 -9.891 1 94.12 114 GLU B C 1
ATOM 3917 O O . GLU B 1 114 ? 2.041 -19.594 -10.555 1 94.12 114 GLU B O 1
ATOM 3922 N N . LEU B 1 115 ? 3.66 -20.891 -9.969 1 94.94 115 LEU B N 1
ATOM 3923 C CA . LEU B 1 115 ? 3.18 -21.953 -10.844 1 94.94 115 LEU B CA 1
ATOM 3924 C C . LEU B 1 115 ? 1.811 -22.453 -10.391 1 94.94 115 LEU B C 1
ATOM 3926 O O . LEU B 1 115 ? 1.03 -22.953 -11.203 1 94.94 115 LEU B O 1
ATOM 3930 N N . CYS B 1 116 ? 1.537 -22.297 -9.109 1 97.88 116 CYS B N 1
ATOM 3931 C CA . CYS B 1 116 ? 0.263 -22.797 -8.602 1 97.88 116 CYS B CA 1
ATOM 3932 C C . CYS B 1 116 ? -0.898 -21.969 -9.133 1 97.88 116 CYS B C 1
ATOM 3934 O O . CYS B 1 116 ? -2.051 -22.391 -9.078 1 97.88 116 CYS B O 1
ATOM 3936 N N . TYR B 1 117 ? -0.571 -20.734 -9.648 1 97.94 117 TYR B N 1
ATOM 3937 C CA . TYR B 1 117 ? -1.631 -19.875 -10.164 1 97.94 117 TYR B CA 1
ATOM 3938 C C . TYR B 1 117 ? -2.416 -20.578 -11.266 1 97.94 117 TYR B C 1
ATOM 3940 O O . TYR B 1 117 ? -3.641 -20.453 -11.336 1 97.94 117 TYR B O 1
ATOM 3948 N N . LEU B 1 118 ? -1.676 -21.266 -12.078 1 97.5 118 LEU B N 1
ATOM 3949 C CA . LEU B 1 118 ? -2.307 -21.953 -13.195 1 97.5 118 LEU B CA 1
ATOM 3950 C C . LEU B 1 118 ? -3.285 -23.016 -12.695 1 97.5 118 LEU B C 1
ATOM 3952 O O . LEU B 1 118 ? -4.41 -23.109 -13.188 1 97.5 118 LEU B O 1
ATOM 3956 N N . LEU B 1 119 ? -2.848 -23.734 -11.727 1 98.38 119 LEU B N 1
ATOM 3957 C CA . LEU B 1 119 ? -3.691 -24.781 -11.133 1 98.38 119 LEU B CA 1
ATOM 3958 C C . LEU B 1 119 ? -4.898 -24.156 -10.438 1 98.38 119 LEU B C 1
ATOM 3960 O O . LEU B 1 119 ? -6.023 -24.625 -10.594 1 98.38 119 LEU B O 1
ATOM 3964 N N . ASN B 1 120 ? -4.645 -23.125 -9.75 1 98.44 120 ASN B N 1
ATOM 3965 C CA . ASN B 1 120 ? -5.711 -22.453 -9.016 1 98.44 120 ASN B CA 1
ATOM 3966 C C . ASN B 1 120 ? -6.746 -21.844 -9.961 1 98.44 120 ASN B C 1
ATOM 3968 O O . ASN B 1 120 ? -7.938 -21.828 -9.656 1 98.44 120 ASN B O 1
ATOM 3972 N N . TYR B 1 121 ? -6.242 -21.344 -11.031 1 98.19 121 TYR B N 1
ATOM 3973 C CA . TYR B 1 121 ? -7.16 -20.812 -12.031 1 98.19 121 TYR B CA 1
ATOM 3974 C C . TYR B 1 121 ? -8.094 -21.891 -12.547 1 98.19 121 TYR B C 1
ATOM 3976 O O . TYR B 1 121 ? -9.305 -21.672 -12.68 1 98.19 121 TYR B O 1
ATOM 3984 N N . CYS B 1 122 ? -7.586 -23.047 -12.859 1 98.12 122 CYS B N 1
ATOM 3985 C CA . CYS B 1 122 ? -8.398 -24.172 -13.312 1 98.12 122 CYS B CA 1
ATOM 3986 C C . CYS B 1 122 ? -9.438 -24.562 -12.266 1 98.12 122 CYS B C 1
ATOM 3988 O O . CYS B 1 122 ? -10.617 -24.719 -12.578 1 98.12 122 CYS B O 1
ATOM 3990 N N . LEU B 1 123 ? -8.953 -24.672 -11.047 1 98.06 123 LEU B N 1
ATOM 3991 C CA . LEU B 1 123 ? -9.844 -25.062 -9.961 1 98.06 123 LEU B CA 1
ATOM 3992 C C . LEU B 1 123 ? -10.961 -24.047 -9.773 1 98.06 123 LEU B C 1
ATOM 3994 O O . LEU B 1 123 ? -12.125 -24.422 -9.602 1 98.06 123 LEU B O 1
ATOM 3998 N N . ALA B 1 124 ? -10.617 -22.797 -9.797 1 97.44 124 ALA B N 1
ATOM 3999 C CA . ALA B 1 124 ? -11.609 -21.734 -9.664 1 97.44 124 ALA B CA 1
ATOM 4000 C C . ALA B 1 124 ? -12.602 -21.766 -10.82 1 97.44 124 ALA B C 1
ATOM 4002 O O . ALA B 1 124 ? -13.805 -21.578 -10.617 1 97.44 124 ALA B O 1
ATOM 4003 N N . THR B 1 125 ? -12.078 -21.938 -12 1 96.56 125 THR B N 1
ATOM 4004 C CA . THR B 1 125 ? -12.945 -22 -13.18 1 96.56 125 THR B CA 1
ATOM 4005 C C . THR B 1 125 ? -13.93 -23.156 -13.062 1 96.56 125 THR B C 1
ATOM 4007 O O . THR B 1 125 ? -15.109 -23.016 -13.406 1 96.56 125 THR B O 1
ATOM 4010 N N . GLU B 1 126 ? -13.469 -24.25 -12.578 1 95.06 126 GLU B N 1
ATOM 4011 C CA . GLU B 1 126 ? -14.305 -25.438 -12.445 1 95.06 126 GLU B CA 1
ATOM 4012 C C . GLU B 1 126 ? -15.32 -25.266 -11.32 1 95.06 126 GLU B C 1
ATOM 4014 O O . GLU B 1 126 ? -16.438 -25.766 -11.406 1 95.06 126 GLU B O 1
ATOM 4019 N N . THR B 1 127 ? -14.992 -24.562 -10.25 1 94.12 127 THR B N 1
ATOM 4020 C CA . THR B 1 127 ? -15.844 -24.438 -9.078 1 94.12 127 THR B CA 1
ATOM 4021 C C . THR B 1 127 ? -16.844 -23.297 -9.25 1 94.12 127 THR B C 1
ATOM 4023 O O . THR B 1 127 ? -18 -23.406 -8.836 1 94.12 127 THR B O 1
ATOM 4026 N N . LEU B 1 128 ? -16.438 -22.25 -9.938 1 94.5 128 LEU B N 1
ATOM 4027 C CA . LEU B 1 128 ? -17.266 -21.047 -9.984 1 94.5 128 LEU B CA 1
ATOM 4028 C C . LEU B 1 128 ? -17.859 -20.844 -11.375 1 94.5 128 LEU B C 1
ATOM 4030 O O . LEU B 1 128 ? -18.859 -20.141 -11.539 1 94.5 128 LEU B O 1
ATOM 4034 N N . GLY B 1 129 ? -17.219 -21.406 -12.359 1 93.5 129 GLY B N 1
ATOM 4035 C CA . GLY B 1 129 ? -17.641 -21.203 -13.742 1 93.5 129 GLY B CA 1
ATOM 4036 C C . GLY B 1 129 ? -16.875 -20.078 -14.43 1 93.5 129 GLY B C 1
ATOM 4037 O O . GLY B 1 129 ? -16.469 -19.109 -13.781 1 93.5 129 GLY B O 1
ATOM 4038 N N . SER B 1 130 ? -16.781 -20.125 -15.727 1 90.62 130 SER B N 1
ATOM 4039 C CA . SER B 1 130 ? -15.992 -19.203 -16.531 1 90.62 130 SER B CA 1
ATOM 4040 C C . SER B 1 130 ? -16.594 -17.797 -16.516 1 90.62 130 SER B C 1
ATOM 4042 O O . SER B 1 130 ? -15.867 -16.812 -16.516 1 90.62 130 SER B O 1
ATOM 4044 N N . GLU B 1 131 ? -17.844 -17.703 -16.453 1 91.56 131 GLU B N 1
ATOM 4045 C CA . GLU B 1 131 ? -18.516 -16.406 -16.469 1 91.56 131 GLU B CA 1
ATOM 4046 C C . GLU B 1 131 ? -18.188 -15.609 -15.203 1 91.56 131 GLU B C 1
ATOM 4048 O O . GLU B 1 131 ? -17.844 -14.43 -15.281 1 91.56 131 GLU B O 1
ATOM 4053 N N . LYS B 1 132 ? -18.266 -16.25 -14.133 1 93.56 132 LYS B N 1
ATOM 4054 C CA . LYS B 1 132 ? -17.969 -15.586 -12.867 1 93.56 132 LYS B CA 1
ATOM 4055 C C . LYS B 1 132 ? -16.5 -15.188 -12.781 1 93.56 132 LYS B C 1
ATOM 4057 O O . LYS B 1 132 ? -16.172 -14.086 -12.336 1 93.56 132 LYS B O 1
ATOM 4062 N N . ILE B 1 133 ? -15.664 -16.047 -13.242 1 94.06 133 ILE B N 1
ATOM 4063 C CA . ILE B 1 133 ? -14.227 -15.797 -13.195 1 94.06 133 ILE B CA 1
ATOM 4064 C C . ILE B 1 133 ? -13.891 -14.602 -14.086 1 94.06 133 ILE B C 1
ATOM 4066 O O . ILE B 1 133 ? -13.039 -13.781 -13.742 1 94.06 133 ILE B O 1
ATOM 4070 N N . GLY B 1 134 ? -14.547 -14.484 -15.172 1 93.06 134 GLY B N 1
ATOM 4071 C CA . GLY B 1 134 ? -14.305 -13.414 -16.125 1 93.06 134 GLY B CA 1
ATOM 4072 C C . GLY B 1 134 ? -14.594 -12.031 -15.562 1 93.06 134 GLY B C 1
ATOM 4073 O O . GLY B 1 134 ? -14.117 -11.031 -16.094 1 93.06 134 GLY B O 1
ATOM 4074 N N . LYS B 1 135 ? -15.305 -11.945 -14.477 1 95 135 LYS B N 1
ATOM 4075 C CA . LYS B 1 135 ? -15.664 -10.68 -13.852 1 95 135 LYS B CA 1
ATOM 4076 C C . LYS B 1 135 ? -14.484 -10.102 -13.062 1 95 135 LYS B C 1
ATOM 4078 O O . LYS B 1 135 ? -14.484 -8.922 -12.711 1 95 135 LYS B O 1
ATOM 4083 N N . PHE B 1 136 ? -13.508 -10.961 -12.844 1 96.62 136 PHE B N 1
ATOM 4084 C CA . PHE B 1 136 ? -12.445 -10.523 -11.945 1 96.62 136 PHE B CA 1
ATOM 4085 C C . PHE B 1 136 ? -11.148 -10.281 -12.711 1 96.62 136 PHE B C 1
ATOM 4087 O O . PHE B 1 136 ? -10.234 -9.625 -12.195 1 96.62 136 PHE B O 1
ATOM 4094 N N . PHE B 1 137 ? -11.055 -10.781 -13.93 1 96.94 137 PHE B N 1
ATOM 4095 C CA . PHE B 1 137 ? -9.797 -10.719 -14.664 1 96.94 137 PHE B CA 1
ATOM 4096 C C . PHE B 1 137 ? -10.008 -10.109 -16.047 1 96.94 137 PHE B C 1
ATOM 4098 O O . PHE B 1 137 ? -10.93 -10.492 -16.766 1 96.94 137 PHE B O 1
ATOM 4105 N N . ALA B 1 138 ? -9.117 -9.227 -16.453 1 95.06 138 ALA B N 1
ATOM 4106 C CA . ALA B 1 138 ? -9.188 -8.578 -17.75 1 95.06 138 ALA B CA 1
ATOM 4107 C C . ALA B 1 138 ? -8.508 -9.43 -18.828 1 95.06 138 ALA B C 1
ATOM 4109 O O . ALA B 1 138 ? -8.703 -9.195 -20.016 1 95.06 138 ALA B O 1
ATOM 4110 N N . SER B 1 139 ? -7.684 -10.398 -18.422 1 92.88 139 SER B N 1
ATOM 4111 C CA . SER B 1 139 ? -6.965 -11.297 -19.312 1 92.88 139 SER B CA 1
ATOM 4112 C C . SER B 1 139 ? -6.031 -10.516 -20.234 1 92.88 139 SER B C 1
ATOM 4114 O O . SER B 1 139 ? -6.027 -10.734 -21.453 1 92.88 139 SER B O 1
ATOM 4116 N N . LYS B 1 140 ? -5.262 -9.586 -19.688 1 92.12 140 LYS B N 1
ATOM 4117 C CA . LYS B 1 140 ? -4.277 -8.758 -20.375 1 92.12 140 LYS B CA 1
ATOM 4118 C C . LYS B 1 140 ? -2.979 -8.672 -19.578 1 92.12 140 LYS B C 1
ATOM 4120 O O . LYS B 1 140 ? -2.986 -8.805 -18.344 1 92.12 140 LYS B O 1
ATOM 4125 N N . PRO B 1 141 ? -1.923 -8.516 -20.312 1 90.75 141 PRO B N 1
ATOM 4126 C CA . PRO B 1 141 ? -0.671 -8.312 -19.578 1 90.75 141 PRO B CA 1
ATOM 4127 C C . PRO B 1 141 ? -0.622 -6.969 -18.844 1 90.75 141 PRO B C 1
ATOM 4129 O O . PRO B 1 141 ? -1.328 -6.031 -19.219 1 90.75 141 PRO B O 1
ATOM 4132 N N . ILE B 1 142 ? 0.104 -6.926 -17.797 1 90.19 142 ILE B N 1
ATOM 4133 C CA . ILE B 1 142 ? 0.36 -5.641 -17.156 1 90.19 142 ILE B CA 1
ATOM 4134 C C . ILE B 1 142 ? 1.197 -4.762 -18.078 1 90.19 142 ILE B C 1
ATOM 4136 O O . ILE B 1 142 ? 2.293 -5.148 -18.5 1 90.19 142 ILE B O 1
ATOM 4140 N N . PRO B 1 143 ? 0.697 -3.635 -18.422 1 87.06 143 PRO B N 1
ATOM 4141 C CA . PRO B 1 143 ? 1.47 -2.752 -19.297 1 87.06 143 PRO B CA 1
ATOM 4142 C C . PRO B 1 143 ? 2.83 -2.383 -18.703 1 87.06 143 PRO B C 1
ATOM 4144 O O . PRO B 1 143 ? 2.965 -2.238 -17.484 1 87.06 143 PRO B O 1
ATOM 4147 N N . ARG B 1 144 ? 3.787 -2.146 -19.547 1 81.56 144 ARG B N 1
ATOM 4148 C CA . ARG B 1 144 ? 5.16 -1.865 -19.141 1 81.56 144 ARG B CA 1
ATOM 4149 C C . ARG B 1 144 ? 5.242 -0.581 -18.328 1 81.56 144 ARG B C 1
ATOM 4151 O O . ARG B 1 144 ? 6.098 -0.451 -17.453 1 81.56 144 ARG B O 1
ATOM 4158 N N . GLU B 1 145 ? 4.305 0.294 -18.625 1 81 145 GLU B N 1
ATOM 4159 C CA . GLU B 1 145 ? 4.34 1.598 -17.969 1 81 145 GLU B CA 1
ATOM 4160 C C . GLU B 1 145 ? 3.67 1.545 -16.594 1 81 145 GLU B C 1
ATOM 4162 O O . GLU B 1 145 ? 3.689 2.527 -15.852 1 81 145 GLU B O 1
ATOM 4167 N N . ARG B 1 146 ? 3.082 0.462 -16.359 1 83.12 146 ARG B N 1
ATOM 4168 C CA . ARG B 1 146 ? 2.381 0.314 -15.078 1 83.12 146 ARG B CA 1
ATOM 4169 C C . ARG B 1 146 ? 3.129 -0.636 -14.148 1 83.12 146 ARG B C 1
ATOM 4171 O O . ARG B 1 146 ? 3.904 -1.479 -14.609 1 83.12 146 ARG B O 1
ATOM 4178 N N . ASP B 1 147 ? 2.854 -0.371 -12.953 1 85.31 147 ASP B N 1
ATOM 4179 C CA . ASP B 1 147 ? 3.455 -1.244 -11.953 1 85.31 147 ASP B CA 1
ATOM 4180 C C . ASP B 1 147 ? 2.473 -2.326 -11.508 1 85.31 147 ASP B C 1
ATOM 4182 O O . ASP B 1 147 ? 1.302 -2.307 -11.891 1 85.31 147 ASP B O 1
ATOM 4186 N N . GLU B 1 148 ? 2.979 -3.309 -10.789 1 90.81 148 GLU B N 1
ATOM 4187 C CA . GLU B 1 148 ? 2.156 -4.418 -10.32 1 90.81 148 GLU B CA 1
ATOM 4188 C C . GLU B 1 148 ? 1.013 -3.926 -9.438 1 90.81 148 GLU B C 1
ATOM 4190 O O . GLU B 1 148 ? -0.013 -4.598 -9.305 1 90.81 148 GLU B O 1
ATOM 4195 N N . PHE B 1 149 ? 1.216 -2.756 -8.875 1 93.94 149 PHE B N 1
ATOM 4196 C CA . PHE B 1 149 ? 0.175 -2.168 -8.039 1 93.94 149 PHE B CA 1
ATOM 4197 C C . PHE B 1 149 ? -0.774 -1.318 -8.875 1 93.94 149 PHE B C 1
ATOM 4199 O O . PHE B 1 149 ? -0.854 -0.102 -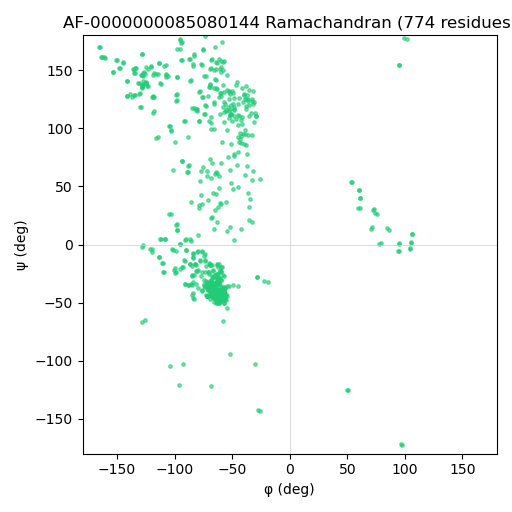8.688 1 93.94 149 PHE B O 1
ATOM 4206 N N . SER B 1 150 ? -1.441 -1.931 -9.797 1 93.44 150 SER B N 1
ATOM 4207 C CA . SER B 1 150 ? -2.395 -1.278 -10.695 1 93.44 150 SER B CA 1
ATOM 4208 C C . SER B 1 150 ? -3.498 -2.24 -11.125 1 93.44 150 SER B C 1
ATOM 4210 O O . SER B 1 150 ? -3.344 -3.459 -11.008 1 93.44 150 SER B O 1
ATOM 4212 N N . LEU B 1 151 ? -4.574 -1.674 -11.539 1 94.88 151 LEU B N 1
ATOM 4213 C CA . LEU B 1 151 ? -5.723 -2.414 -12.047 1 94.88 151 LEU B CA 1
ATOM 4214 C C . LEU B 1 151 ? -6.039 -2.004 -13.484 1 94.88 151 LEU B C 1
ATOM 4216 O O . LEU B 1 151 ? -5.637 -0.927 -13.93 1 94.88 151 LEU B O 1
ATOM 4220 N N . HIS B 1 152 ? -6.605 -2.891 -14.148 1 94.12 152 HIS B N 1
ATOM 4221 C CA . HIS B 1 152 ? -7.172 -2.506 -15.438 1 94.12 152 HIS B CA 1
ATOM 4222 C C . HIS B 1 152 ? -8.188 -1.378 -15.273 1 94.12 152 HIS B C 1
ATOM 4224 O O . HIS B 1 152 ? -8.727 -1.171 -14.188 1 94.12 152 HIS B O 1
ATOM 4230 N N . ALA B 1 153 ? -8.422 -0.671 -16.312 1 90.81 153 ALA B N 1
ATOM 4231 C CA . ALA B 1 153 ? -9.273 0.517 -16.297 1 90.81 153 ALA B CA 1
ATOM 4232 C C . ALA B 1 153 ? -10.672 0.182 -15.805 1 90.81 153 ALA B C 1
ATOM 4234 O O . ALA B 1 153 ? -11.344 1.025 -15.203 1 90.81 153 ALA B O 1
ATOM 4235 N N . ASP B 1 154 ? -11.07 -1.021 -15.977 1 93 154 ASP B N 1
ATOM 4236 C CA . ASP B 1 154 ? -12.422 -1.413 -15.586 1 93 154 ASP B CA 1
ATOM 4237 C C . ASP B 1 154 ? -12.453 -1.921 -14.148 1 93 154 ASP B C 1
ATOM 4239 O O . ASP B 1 154 ? -13.469 -2.447 -13.688 1 93 154 ASP B O 1
ATOM 4243 N N . GLY B 1 155 ? -11.383 -1.872 -13.484 1 93.12 155 GLY B N 1
ATOM 4244 C CA . GLY B 1 155 ? -11.328 -2.215 -12.07 1 93.12 155 GLY B CA 1
ATOM 4245 C C . GLY B 1 155 ? -10.922 -3.652 -11.82 1 93.12 155 GLY B C 1
ATOM 4246 O O . GLY B 1 155 ? -10.711 -4.055 -10.672 1 93.12 155 GLY B O 1
ATOM 4247 N N . ARG B 1 156 ? -10.781 -4.441 -12.93 1 95.75 156 ARG B N 1
ATOM 4248 C CA . ARG B 1 156 ? -10.398 -5.848 -12.805 1 95.75 156 ARG B CA 1
ATOM 4249 C C . ARG B 1 156 ? -8.891 -5.996 -12.695 1 95.75 156 ARG B C 1
ATOM 4251 O O . ARG B 1 156 ? -8.141 -5.121 -13.133 1 95.75 156 ARG B O 1
ATOM 4258 N N . VAL B 1 157 ? -8.469 -7.094 -12.055 1 96.94 157 VAL B N 1
ATOM 4259 C CA . VAL B 1 157 ? -7.059 -7.461 -12.07 1 96.94 157 VAL B CA 1
ATOM 4260 C C . VAL B 1 157 ? -6.625 -7.785 -13.5 1 96.94 157 VAL B C 1
ATOM 4262 O O . VAL B 1 157 ? -7.43 -8.258 -14.305 1 96.94 157 VAL B O 1
ATOM 4265 N N . TRP B 1 158 ? -5.395 -7.594 -13.875 1 95.31 158 TRP B N 1
ATOM 4266 C CA . TRP B 1 158 ? -4.914 -7.703 -15.25 1 95.31 158 TRP B CA 1
ATOM 4267 C C . TRP B 1 158 ? -5.078 -9.125 -15.773 1 95.31 158 TRP B C 1
ATOM 4269 O O . TRP B 1 158 ? -5.562 -9.336 -16.891 1 95.31 158 TRP B O 1
ATOM 4279 N N . ASN B 1 159 ? -4.633 -10.109 -15.07 1 95.19 159 ASN B N 1
ATOM 4280 C CA . ASN B 1 159 ? -4.734 -11.516 -15.445 1 95.19 159 ASN B CA 1
ATOM 4281 C C . ASN B 1 159 ? -4.5 -12.438 -14.25 1 95.19 159 ASN B C 1
ATOM 4283 O O . ASN B 1 159 ? -3.996 -11.992 -13.211 1 95.19 159 ASN B O 1
ATOM 4287 N N . PRO B 1 160 ? -4.898 -13.641 -14.328 1 96.88 160 PRO B N 1
ATOM 4288 C CA . PRO B 1 160 ? -4.832 -14.539 -13.172 1 96.88 160 PRO B CA 1
ATOM 4289 C C . PRO B 1 160 ? -3.418 -15.039 -12.891 1 96.88 160 PRO B C 1
ATOM 4291 O O . PRO B 1 160 ? -3.182 -15.695 -11.867 1 96.88 160 PRO B O 1
ATOM 4294 N N . LEU B 1 161 ? -2.459 -14.75 -13.719 1 95.19 161 LEU B N 1
ATOM 4295 C CA . LEU B 1 161 ? -1.135 -15.344 -13.578 1 95.19 161 LEU B CA 1
ATOM 4296 C C . LEU B 1 161 ? -0.125 -14.312 -13.086 1 95.19 161 LEU B C 1
ATOM 4298 O O . LEU B 1 161 ? 1.078 -14.578 -13.055 1 95.19 161 LEU B O 1
ATOM 4302 N N . CYS B 1 162 ? -0.614 -13.117 -12.773 1 94.31 162 CYS B N 1
ATOM 4303 C CA . CYS B 1 162 ? 0.219 -12.148 -12.078 1 94.31 162 CYS B CA 1
ATOM 4304 C C . CYS B 1 162 ? -0.004 -12.219 -10.57 1 94.31 162 CYS B C 1
ATOM 4306 O O . CYS B 1 162 ? -0.864 -12.969 -10.102 1 94.31 162 CYS B O 1
ATOM 4308 N N . ARG B 1 163 ? 0.759 -11.508 -9.805 1 94.94 163 ARG B N 1
ATOM 4309 C CA . ARG B 1 163 ? 0.7 -11.602 -8.352 1 94.94 163 ARG B CA 1
ATOM 4310 C C . ARG B 1 163 ? -0.683 -11.219 -7.832 1 94.94 163 ARG B C 1
ATOM 4312 O O . ARG B 1 163 ? -1.264 -11.93 -7.012 1 94.94 163 ARG B O 1
ATOM 4319 N N . SER B 1 164 ? -1.202 -10.078 -8.328 1 97.19 164 SER B N 1
ATOM 4320 C CA . SER B 1 164 ? -2.549 -9.68 -7.934 1 97.19 164 SER B CA 1
ATOM 4321 C C . SER B 1 164 ? -3.58 -10.727 -8.352 1 97.19 164 SER B C 1
ATOM 4323 O O . SER B 1 164 ? -4.566 -10.945 -7.648 1 97.19 164 SER B O 1
ATOM 4325 N N . GLY B 1 165 ? -3.34 -11.336 -9.484 1 97.5 165 GLY B N 1
ATOM 4326 C CA . GLY B 1 165 ? -4.215 -12.406 -9.945 1 97.5 165 GLY B CA 1
ATOM 4327 C C . GLY B 1 165 ? -4.23 -13.602 -9.016 1 97.5 165 GLY B C 1
ATOM 4328 O O . GLY B 1 165 ? -5.293 -14.148 -8.711 1 97.5 165 GLY B O 1
ATOM 4329 N N . GLY B 1 166 ? -2.992 -14 -8.609 1 97.75 166 GLY B N 1
ATOM 4330 C CA . GLY B 1 166 ? -2.9 -15.094 -7.648 1 97.75 166 GLY B CA 1
ATOM 4331 C C . GLY B 1 166 ? -3.658 -14.82 -6.363 1 97.75 166 GLY B C 1
ATOM 4332 O O . GLY B 1 166 ? -4.34 -15.711 -5.84 1 97.75 166 GLY B O 1
ATOM 4333 N N . LEU B 1 167 ? -3.531 -13.656 -5.867 1 98.25 167 LEU B N 1
ATOM 4334 C CA . LEU B 1 167 ? -4.234 -13.25 -4.652 1 98.25 167 LEU B CA 1
ATOM 4335 C C . LEU B 1 167 ? -5.742 -13.258 -4.871 1 98.25 167 LEU B C 1
ATOM 4337 O O . LEU B 1 167 ? -6.496 -13.742 -4.027 1 98.25 167 LEU B O 1
ATOM 4341 N N . MET B 1 168 ? -6.203 -12.742 -5.969 1 97.81 168 MET B N 1
ATOM 4342 C CA . MET B 1 168 ? -7.625 -12.703 -6.297 1 97.81 168 MET B CA 1
ATOM 4343 C C . MET B 1 168 ? -8.188 -14.117 -6.422 1 97.81 168 MET B C 1
ATOM 4345 O O . MET B 1 168 ? -9.25 -14.414 -5.875 1 97.81 168 MET B O 1
ATOM 4349 N N . LEU B 1 169 ? -7.434 -14.984 -7.137 1 97.69 169 LEU B N 1
ATOM 4350 C CA . LEU B 1 169 ? -7.859 -16.375 -7.262 1 97.69 169 LEU B CA 1
ATOM 4351 C C . LEU B 1 169 ? -8.047 -17 -5.887 1 97.69 169 LEU B C 1
ATOM 4353 O O . LEU B 1 169 ? -9.047 -17.688 -5.648 1 97.69 169 LEU B O 1
ATOM 4357 N N . THR B 1 170 ? -7.09 -16.766 -5.02 1 97.75 170 THR B N 1
ATOM 4358 C CA . THR B 1 170 ? -7.141 -17.328 -3.676 1 97.75 170 THR B CA 1
ATOM 4359 C C . THR B 1 170 ? -8.406 -16.891 -2.951 1 97.75 170 THR B C 1
ATOM 4361 O O . THR B 1 170 ? -9.047 -17.688 -2.262 1 97.75 170 THR B O 1
ATOM 4364 N N . SER B 1 171 ? -8.789 -15.641 -3.127 1 96.88 171 SER B N 1
ATOM 4365 C CA . SER B 1 171 ? -9.977 -15.102 -2.467 1 96.88 171 SER B CA 1
ATOM 4366 C C . SER B 1 171 ? -11.25 -15.758 -2.99 1 96.88 171 SER B C 1
ATOM 4368 O O . SER B 1 171 ? -12.273 -15.758 -2.311 1 96.88 171 SER B O 1
ATOM 4370 N N . LEU B 1 172 ? -11.219 -16.312 -4.164 1 96.12 172 LEU B N 1
ATOM 4371 C CA . LEU B 1 172 ? -12.406 -16.844 -4.824 1 96.12 172 LEU B CA 1
ATOM 4372 C C . LEU B 1 172 ? -12.578 -18.328 -4.516 1 96.12 172 LEU B C 1
ATOM 4374 O O . LEU B 1 172 ? -13.664 -18.891 -4.699 1 96.12 172 LEU B O 1
ATOM 4378 N N . LEU B 1 173 ? -11.516 -18.984 -4.086 1 95.94 173 LEU B N 1
ATOM 4379 C CA . LEU B 1 173 ? -11.555 -20.422 -3.896 1 95.94 173 LEU B CA 1
ATOM 4380 C C . LEU B 1 173 ? -12.211 -20.781 -2.568 1 95.94 173 LEU B C 1
ATOM 4382 O O . LEU B 1 173 ? -11.742 -20.375 -1.505 1 95.94 173 LEU B O 1
ATOM 4386 N N . PHE B 1 174 ? -13.336 -21.422 -2.543 1 93.19 174 PHE B N 1
ATOM 4387 C CA . PHE B 1 174 ? -14.055 -22 -1.418 1 93.19 174 PHE B CA 1
ATOM 4388 C C . PHE B 1 174 ? -14.289 -20.969 -0.329 1 93.19 174 PHE B C 1
ATOM 4390 O O . PHE B 1 174 ? -13.977 -21.203 0.841 1 93.19 174 PHE B O 1
ATOM 4397 N N . PRO B 1 175 ? -14.875 -19.844 -0.632 1 86.62 175 PRO B N 1
ATOM 4398 C CA . PRO B 1 175 ? -14.961 -18.734 0.316 1 86.62 175 PRO B CA 1
ATOM 4399 C C . PRO B 1 175 ? -15.695 -19.109 1.603 1 86.62 175 PRO B C 1
ATOM 4401 O O . PRO B 1 175 ? -15.453 -18.5 2.652 1 86.62 175 PRO B O 1
ATOM 4404 N N . ASP B 1 176 ? -16.469 -20.156 1.572 1 88.69 176 ASP B N 1
ATOM 4405 C CA . ASP B 1 176 ? -17.297 -20.469 2.727 1 88.69 176 ASP B CA 1
ATOM 4406 C C . ASP B 1 176 ? -16.688 -21.594 3.557 1 88.69 176 ASP B C 1
ATOM 4408 O O . ASP B 1 176 ? -17.188 -21.922 4.641 1 88.69 176 ASP B O 1
ATOM 4412 N N . ASP B 1 177 ? -15.617 -22.188 3.131 1 92.56 177 ASP B N 1
ATOM 4413 C CA . ASP B 1 177 ? -14.977 -23.297 3.834 1 92.56 177 ASP B CA 1
ATOM 4414 C C . ASP B 1 177 ? -13.992 -22.781 4.887 1 92.56 177 ASP B C 1
ATOM 4416 O O . ASP B 1 177 ? -13.578 -21.625 4.844 1 92.56 177 ASP B O 1
ATOM 4420 N N . SER B 1 178 ? -13.703 -23.641 5.809 1 93.5 178 SER B N 1
ATOM 4421 C CA . SER B 1 178 ? -12.625 -23.344 6.742 1 93.5 178 SER B CA 1
ATOM 4422 C C . SER B 1 178 ? -11.273 -23.328 6.043 1 93.5 178 SER B C 1
ATOM 4424 O O . SER B 1 178 ? -11.117 -23.922 4.969 1 93.5 178 SER B O 1
ATOM 4426 N N . GLN B 1 179 ? -10.336 -22.703 6.637 1 92.81 179 GLN B N 1
ATOM 4427 C CA . GLN B 1 179 ? -9 -22.625 6.059 1 92.81 179 GLN B CA 1
ATOM 4428 C C . GLN B 1 179 ? -8.414 -24.016 5.84 1 92.81 179 GLN B C 1
ATOM 4430 O O . GLN B 1 179 ? -7.789 -24.281 4.809 1 92.81 179 GLN B O 1
ATOM 4435 N N . GLU B 1 180 ? -8.656 -24.844 6.816 1 92.56 180 GLU B N 1
ATOM 4436 C CA . GLU B 1 180 ? -8.148 -26.219 6.73 1 92.56 180 GLU B CA 1
ATOM 4437 C C . GLU B 1 180 ? -8.797 -26.969 5.574 1 92.56 180 GLU B C 1
ATOM 4439 O O . GLU B 1 180 ? -8.117 -27.688 4.832 1 92.56 180 GLU B O 1
ATOM 4444 N N . ASP B 1 181 ? -10.039 -26.781 5.438 1 95.75 181 ASP B N 1
ATOM 4445 C CA . ASP B 1 181 ? -10.766 -27.453 4.363 1 95.75 181 ASP B CA 1
ATOM 4446 C C . ASP B 1 181 ? -10.359 -26.922 2.996 1 95.75 181 ASP B C 1
ATOM 4448 O O . ASP B 1 181 ? -10.25 -27.672 2.027 1 95.75 181 ASP B O 1
ATOM 4452 N N . LYS B 1 182 ? -10.141 -25.609 2.91 1 96.31 182 LYS B N 1
ATOM 4453 C CA . LYS B 1 182 ? -9.688 -25 1.667 1 96.31 182 LYS B CA 1
ATOM 4454 C C . LYS B 1 182 ? -8.375 -25.625 1.193 1 96.31 182 LYS B C 1
ATOM 4456 O O . LYS B 1 182 ? -8.281 -26.094 0.054 1 96.31 182 LYS B O 1
ATOM 4461 N N . LEU B 1 183 ? -7.445 -25.672 2.121 1 95.94 183 LEU B N 1
ATOM 4462 C CA . LEU B 1 183 ? -6.129 -26.203 1.77 1 95.94 183 LEU B CA 1
ATOM 4463 C C . LEU B 1 183 ? -6.211 -27.672 1.386 1 95.94 183 LEU B C 1
ATOM 4465 O O . LEU B 1 183 ? -5.562 -28.109 0.432 1 95.94 183 LEU B O 1
ATOM 4469 N N . ALA B 1 184 ? -7.023 -28.375 2.115 1 96.06 184 ALA B N 1
ATOM 4470 C CA . ALA B 1 184 ? -7.191 -29.797 1.817 1 96.06 184 ALA B CA 1
ATOM 4471 C C . ALA B 1 184 ? -7.762 -30 0.415 1 96.06 184 ALA B C 1
ATOM 4473 O O . ALA B 1 184 ? -7.277 -30.844 -0.344 1 96.06 184 ALA B O 1
ATOM 4474 N N . ASN B 1 185 ? -8.766 -29.25 0.095 1 96.75 185 ASN B N 1
ATOM 4475 C CA . ASN B 1 185 ? -9.383 -29.344 -1.225 1 96.75 185 ASN B CA 1
ATOM 4476 C C . ASN B 1 185 ? -8.406 -28.969 -2.33 1 96.75 185 ASN B C 1
ATOM 4478 O O . ASN B 1 185 ? -8.359 -29.625 -3.375 1 96.75 185 ASN B O 1
ATOM 4482 N N . ILE B 1 186 ? -7.641 -27.984 -2.082 1 97.75 186 ILE B N 1
ATOM 4483 C CA . ILE B 1 186 ? -6.66 -27.516 -3.053 1 97.75 186 ILE B CA 1
ATOM 4484 C C . ILE B 1 186 ? -5.562 -28.562 -3.225 1 97.75 186 ILE B C 1
ATOM 4486 O O . ILE B 1 186 ? -5.188 -28.906 -4.352 1 97.75 186 ILE B O 1
ATOM 4490 N N . HIS B 1 187 ? -5.086 -29.141 -2.145 1 97.62 187 HIS B N 1
ATOM 4491 C CA . HIS B 1 187 ? -4.059 -30.172 -2.195 1 97.62 187 HIS B CA 1
ATOM 4492 C C . HIS B 1 187 ? -4.578 -31.438 -2.887 1 97.62 187 HIS B C 1
ATOM 4494 O O . HIS B 1 187 ? -3.828 -32.125 -3.592 1 97.62 187 HIS B O 1
ATOM 4500 N N . ASP B 1 188 ? -5.828 -31.672 -2.641 1 97.06 188 ASP B N 1
ATOM 4501 C CA . ASP B 1 188 ? -6.434 -32.812 -3.336 1 97.06 188 ASP B CA 1
ATOM 4502 C C . ASP B 1 188 ? -6.395 -32.594 -4.852 1 97.06 188 ASP B C 1
ATOM 4504 O O . ASP B 1 188 ? -6.043 -33.531 -5.594 1 97.06 188 ASP B O 1
ATOM 4508 N N . PHE B 1 189 ? -6.688 -31.469 -5.242 1 97.81 189 PHE B N 1
ATOM 4509 C CA . PHE B 1 189 ? -6.656 -31.156 -6.664 1 97.81 189 PHE B CA 1
ATOM 4510 C C . PHE B 1 189 ? -5.234 -31.234 -7.203 1 97.81 189 PHE B C 1
ATOM 4512 O O . PHE B 1 189 ? -5 -31.812 -8.273 1 97.81 189 PHE B O 1
ATOM 4519 N N . TYR B 1 190 ? -4.266 -30.641 -6.457 1 98.25 190 TYR B N 1
ATOM 4520 C CA . TYR B 1 190 ? -2.865 -30.719 -6.855 1 98.25 190 TYR B CA 1
ATOM 4521 C C . TYR B 1 190 ? -2.412 -32.156 -6.992 1 98.25 190 TYR B C 1
ATOM 4523 O O . TYR B 1 190 ? -1.696 -32.5 -7.938 1 98.25 190 TYR B O 1
ATOM 4531 N N . THR B 1 191 ? -2.844 -32.938 -6.07 1 97.38 191 THR B N 1
ATOM 4532 C CA . THR B 1 191 ? -2.484 -34.375 -6.055 1 97.38 191 THR B CA 1
ATOM 4533 C C . THR B 1 191 ? -3.031 -35.062 -7.285 1 97.38 191 THR B C 1
ATOM 4535 O O . THR B 1 191 ? -2.311 -35.812 -7.945 1 97.38 191 THR B O 1
ATOM 4538 N N . LYS B 1 192 ? -4.215 -34.812 -7.648 1 97.25 192 LYS B N 1
ATOM 4539 C CA . LYS B 1 192 ? -4.816 -35.406 -8.836 1 97.25 192 LYS B CA 1
ATOM 4540 C C . LYS B 1 192 ? -4.098 -34.938 -10.102 1 97.25 192 LYS B C 1
ATOM 4542 O O . LYS B 1 192 ? -3.811 -35.75 -10.992 1 97.25 192 LYS B O 1
ATOM 4547 N N . MET B 1 193 ? -3.746 -33.656 -10.102 1 97.62 193 MET B N 1
ATOM 4548 C CA . MET B 1 193 ? -3.082 -33.062 -11.258 1 97.62 193 MET B CA 1
ATOM 4549 C C . MET B 1 193 ? -1.687 -33.656 -11.445 1 97.62 193 MET B C 1
ATOM 4551 O O . MET B 1 193 ? -1.186 -33.75 -12.562 1 97.62 193 MET B O 1
ATOM 4555 N N . SER B 1 194 ? -1.088 -34.094 -10.375 1 96.31 194 SER B N 1
ATOM 4556 C CA . SER B 1 194 ? 0.294 -34.562 -10.406 1 96.31 194 SER B CA 1
ATOM 4557 C C . SER B 1 194 ? 0.359 -36.094 -10.5 1 96.31 194 SER B C 1
ATOM 4559 O O . SER B 1 194 ? 1.401 -36.688 -10.227 1 96.31 194 SER B O 1
ATOM 4561 N N . GLY B 1 195 ? -0.719 -36.75 -10.898 1 94.81 195 GLY B N 1
ATOM 4562 C CA . GLY B 1 195 ? -0.737 -38.188 -11.023 1 94.81 195 GLY B CA 1
ATOM 4563 C C . GLY B 1 195 ? -0.741 -38.906 -9.688 1 94.81 195 GLY B C 1
ATOM 4564 O O . GLY B 1 195 ? -0.104 -39.938 -9.531 1 94.81 195 GLY B O 1
ATOM 4565 N N . ASN B 1 196 ? -1.32 -38.25 -8.672 1 93.19 196 ASN B N 1
ATOM 4566 C CA . ASN B 1 196 ? -1.524 -38.781 -7.324 1 93.19 196 ASN B CA 1
ATOM 4567 C C . ASN B 1 196 ? -0.225 -38.781 -6.527 1 93.19 196 ASN B C 1
ATOM 4569 O O . ASN B 1 196 ? -0.007 -39.656 -5.699 1 93.19 196 ASN B O 1
ATOM 4573 N N . SER B 1 197 ? 0.65 -37.875 -6.91 1 89.5 197 SER B N 1
ATOM 4574 C CA . SER B 1 197 ? 1.81 -37.625 -6.059 1 89.5 197 SER B CA 1
ATOM 4575 C C . SER B 1 197 ? 1.444 -36.75 -4.859 1 89.5 197 SER B C 1
ATOM 4577 O O . SER B 1 197 ? 0.757 -35.75 -5.008 1 89.5 197 SER B O 1
ATOM 4579 N N . LEU B 1 198 ? 1.848 -37.156 -3.783 1 83.31 198 LEU B N 1
ATOM 4580 C CA . LEU B 1 198 ? 1.503 -36.406 -2.588 1 83.31 198 LEU B CA 1
ATOM 4581 C C . LEU B 1 198 ? 2.242 -35.062 -2.561 1 83.31 198 LEU B C 1
ATOM 4583 O O . LEU B 1 198 ? 3.426 -35 -2.9 1 83.31 198 LEU B O 1
ATOM 4587 N N . VAL B 1 199 ? 1.436 -34.062 -2.213 1 92.38 199 VAL B N 1
ATOM 4588 C CA . VAL B 1 199 ? 1.992 -32.719 -2.102 1 92.38 199 VAL B CA 1
ATOM 4589 C C . VAL B 1 199 ? 1.906 -32.219 -0.655 1 92.38 199 VAL B C 1
ATOM 4591 O O . VAL B 1 199 ? 1.028 -32.656 0.097 1 92.38 199 VAL B O 1
ATOM 4594 N N . SER B 1 200 ? 2.877 -31.422 -0.237 1 91.56 200 SER B N 1
ATOM 4595 C CA . SER B 1 200 ? 2.877 -30.828 1.099 1 91.56 200 SER B CA 1
ATOM 4596 C C . SER B 1 200 ? 3.473 -29.422 1.085 1 91.56 200 SER B C 1
ATOM 4598 O O . SER B 1 200 ? 4.223 -29.078 0.173 1 91.56 200 SER B O 1
ATOM 4600 N N . CYS B 1 201 ? 3.051 -28.734 2.068 1 93.94 201 CYS B N 1
ATOM 4601 C CA . CYS B 1 201 ? 3.551 -27.375 2.197 1 93.94 201 CYS B CA 1
ATOM 4602 C C . CYS B 1 201 ? 4.98 -27.359 2.725 1 93.94 201 CYS B C 1
ATOM 4604 O O . CYS B 1 201 ? 5.289 -28.047 3.709 1 93.94 201 CYS B O 1
ATOM 4606 N N . ASP B 1 202 ? 5.82 -26.703 2.035 1 93 202 ASP B N 1
ATOM 4607 C CA . ASP B 1 202 ? 7.172 -26.453 2.525 1 93 202 ASP B CA 1
ATOM 4608 C C . ASP B 1 202 ? 7.172 -25.406 3.625 1 93 202 ASP B C 1
ATOM 4610 O O . ASP B 1 202 ? 6.953 -24.219 3.354 1 93 202 ASP B O 1
ATOM 4614 N N . ASN B 1 203 ? 7.492 -25.781 4.871 1 92.25 203 ASN B N 1
ATOM 4615 C CA . ASN B 1 203 ? 7.375 -24.922 6.035 1 92.25 203 ASN B CA 1
ATOM 4616 C C . ASN B 1 203 ? 8.359 -23.75 5.969 1 92.25 203 ASN B C 1
ATOM 4618 O O . ASN B 1 203 ? 8.023 -22.625 6.359 1 92.25 203 ASN B O 1
ATOM 4622 N N . TRP B 1 204 ? 9.508 -24.078 5.598 1 92 204 TRP B N 1
ATOM 4623 C CA . TRP B 1 204 ? 10.5 -23 5.5 1 92 204 TRP B CA 1
ATOM 4624 C C . TRP B 1 204 ? 10.047 -21.938 4.508 1 92 204 TRP B C 1
ATOM 4626 O O . TRP B 1 204 ? 10.078 -20.75 4.82 1 92 204 TRP B O 1
ATOM 4636 N N . SER B 1 205 ? 9.625 -22.422 3.336 1 92.69 205 SER B N 1
ATOM 4637 C CA . SER B 1 205 ? 9.133 -21.5 2.314 1 92.69 205 SER B CA 1
ATOM 4638 C C . SER B 1 205 ? 7.965 -20.672 2.83 1 92.69 205 SER B C 1
ATOM 4640 O O . SER B 1 205 ? 7.922 -19.453 2.625 1 92.69 205 SER B O 1
ATOM 4642 N N . TYR B 1 206 ? 7.117 -21.281 3.518 1 95.75 206 TYR B N 1
ATOM 4643 C CA . TYR B 1 206 ? 5.949 -20.594 4.062 1 95.75 206 TYR B CA 1
ATOM 4644 C C . TYR B 1 206 ? 6.359 -19.516 5.059 1 95.75 206 TYR B C 1
ATOM 4646 O O . TYR B 1 206 ? 5.879 -18.391 4.988 1 95.75 206 TYR B O 1
ATOM 4654 N N . ASN B 1 207 ? 7.195 -19.828 5.961 1 93.38 207 ASN B N 1
ATOM 4655 C CA . ASN B 1 207 ? 7.629 -18.891 6.992 1 93.38 207 ASN B CA 1
ATOM 4656 C C . ASN B 1 207 ? 8.398 -17.719 6.391 1 93.38 207 ASN B C 1
ATOM 4658 O O . ASN B 1 207 ? 8.227 -16.562 6.816 1 93.38 207 ASN B O 1
ATOM 4662 N N . MET B 1 208 ? 9.164 -17.969 5.414 1 91.19 208 MET B N 1
ATOM 4663 C CA . MET B 1 208 ? 9.922 -16.922 4.742 1 91.19 208 MET B CA 1
ATOM 4664 C C . MET B 1 208 ? 8.992 -15.945 4.031 1 91.19 208 MET B C 1
ATOM 4666 O O . MET B 1 208 ? 9.195 -14.727 4.094 1 91.19 208 MET B O 1
ATOM 4670 N N . LYS B 1 209 ? 7.984 -16.484 3.479 1 93.31 209 LYS B N 1
ATOM 4671 C CA . LYS B 1 209 ? 7.031 -15.641 2.762 1 93.31 209 LYS B CA 1
ATOM 4672 C C . LYS B 1 209 ? 6.223 -14.781 3.729 1 93.31 209 LYS B C 1
ATOM 4674 O O . LYS B 1 209 ? 6.012 -13.594 3.479 1 93.31 209 LYS B O 1
ATOM 4679 N N . ARG B 1 210 ? 5.871 -15.273 4.777 1 91.31 210 ARG B N 1
ATOM 4680 C CA . ARG B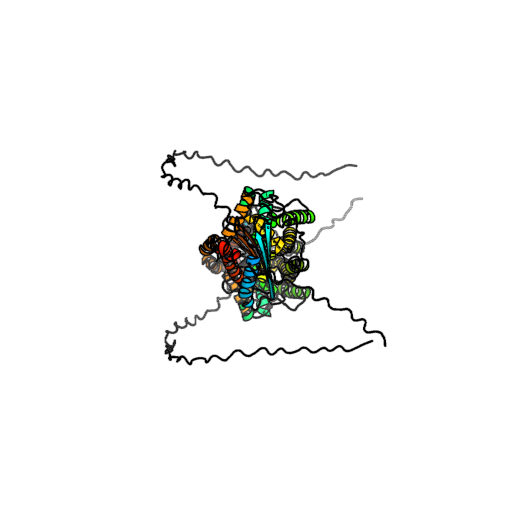 1 210 ? 5.078 -14.547 5.766 1 91.31 210 ARG B CA 1
ATOM 4681 C C . ARG B 1 210 ? 5.84 -13.336 6.293 1 91.31 210 ARG B C 1
ATOM 4683 O O . ARG B 1 210 ? 5.238 -12.297 6.57 1 91.31 210 ARG B O 1
ATOM 4690 N N . LEU B 1 211 ? 7.074 -13.438 6.301 1 85.38 211 LEU B N 1
ATOM 4691 C CA . LEU B 1 211 ? 7.875 -12.414 6.953 1 85.38 211 LEU B CA 1
ATOM 4692 C C . LEU B 1 211 ? 8.422 -11.414 5.934 1 85.38 211 LEU B C 1
ATOM 4694 O O . LEU B 1 211 ? 8.625 -10.242 6.25 1 85.38 211 LEU B O 1
ATOM 4698 N N . HIS B 1 212 ? 8.539 -11.828 4.676 1 87.44 212 HIS B N 1
ATOM 4699 C CA . HIS B 1 212 ? 9.359 -11.016 3.793 1 87.44 212 HIS B CA 1
ATOM 4700 C C . HIS B 1 212 ? 8.609 -10.656 2.514 1 87.44 212 HIS B C 1
ATOM 4702 O O . HIS B 1 212 ? 9.125 -9.906 1.678 1 87.44 212 HIS B O 1
ATOM 4708 N N . SER B 1 213 ? 7.445 -11.125 2.375 1 93.94 213 SER B N 1
ATOM 4709 C CA . SER B 1 213 ? 6.742 -10.938 1.111 1 93.94 213 SER B CA 1
ATOM 4710 C C . SER B 1 213 ? 5.98 -9.617 1.094 1 93.94 213 SER B C 1
ATOM 4712 O O . SER B 1 213 ? 4.754 -9.602 0.957 1 93.94 213 SER B O 1
ATOM 4714 N N . HIS B 1 214 ? 6.715 -8.484 1.077 1 93.88 214 HIS B N 1
ATOM 4715 C CA . HIS B 1 214 ? 6.133 -7.145 1.104 1 93.88 214 HIS B CA 1
ATOM 4716 C C . HIS B 1 214 ? 5.281 -6.887 -0.134 1 93.88 214 HIS B C 1
ATOM 4718 O O . HIS B 1 214 ? 4.273 -6.184 -0.064 1 93.88 214 HIS B O 1
ATOM 4724 N N . GLY B 1 215 ? 5.703 -7.465 -1.227 1 95.19 215 GLY B N 1
ATOM 4725 C CA . GLY B 1 215 ? 4.938 -7.297 -2.451 1 95.19 215 GLY B CA 1
ATOM 4726 C C . GLY B 1 215 ? 3.531 -7.855 -2.357 1 95.19 215 GLY B C 1
ATOM 4727 O O . GLY B 1 215 ? 2.559 -7.152 -2.646 1 95.19 215 GLY B O 1
ATOM 4728 N N . GLU B 1 216 ? 3.439 -9.07 -1.906 1 96.94 216 GLU B N 1
ATOM 4729 C CA . GLU B 1 216 ? 2.145 -9.734 -1.791 1 96.94 216 GLU B CA 1
ATOM 4730 C C . GLU B 1 216 ? 1.288 -9.094 -0.705 1 96.94 216 GLU B C 1
ATOM 4732 O O . GLU B 1 216 ? 0.085 -8.898 -0.889 1 96.94 216 GLU B O 1
ATOM 4737 N N . ILE B 1 217 ? 1.938 -8.742 0.408 1 96.56 217 ILE B N 1
ATOM 4738 C CA . ILE B 1 217 ? 1.202 -8.109 1.497 1 96.56 217 ILE B CA 1
ATOM 4739 C C . ILE B 1 217 ? 0.681 -6.746 1.043 1 96.56 217 ILE B C 1
ATOM 4741 O O . ILE B 1 217 ? -0.488 -6.418 1.262 1 96.56 217 ILE B O 1
ATOM 4745 N N . GLY B 1 218 ? 1.527 -5.977 0.401 1 96.88 218 GLY B N 1
ATOM 4746 C CA . GLY B 1 218 ? 1.089 -4.699 -0.13 1 96.88 218 GLY B CA 1
ATOM 4747 C C . GLY B 1 218 ? -0.028 -4.824 -1.148 1 96.88 218 GLY B C 1
ATOM 4748 O O . GLY B 1 218 ? -0.99 -4.055 -1.123 1 96.88 218 GLY B O 1
ATOM 4749 N N . LEU B 1 219 ? 0.083 -5.789 -1.976 1 97.44 219 LEU B N 1
ATOM 4750 C CA . LEU B 1 219 ? -0.86 -5.961 -3.074 1 97.44 219 LEU B CA 1
ATOM 4751 C C . LEU B 1 219 ? -2.236 -6.359 -2.553 1 97.44 219 LEU B C 1
ATOM 4753 O O . LEU B 1 219 ? -3.258 -5.914 -3.08 1 97.44 219 LEU B O 1
ATOM 4757 N N . ILE B 1 220 ? -2.293 -7.27 -1.596 1 97.56 220 ILE B N 1
ATOM 4758 C CA . ILE B 1 220 ? -3.604 -7.719 -1.135 1 97.56 220 ILE B CA 1
ATOM 4759 C C . ILE B 1 220 ? -4.336 -6.562 -0.457 1 97.56 220 ILE B C 1
ATOM 4761 O O . ILE B 1 220 ? -5.555 -6.434 -0.58 1 97.56 220 ILE B O 1
ATOM 4765 N N . HIS B 1 221 ? -3.598 -5.742 0.232 1 96.44 221 HIS B N 1
ATOM 4766 C CA . HIS B 1 221 ? -4.223 -4.566 0.83 1 96.44 221 HIS B CA 1
ATOM 4767 C C . HIS B 1 221 ? -4.574 -3.529 -0.231 1 96.44 221 HIS B C 1
ATOM 4769 O O . HIS B 1 221 ? -5.57 -2.816 -0.103 1 96.44 221 HIS B O 1
ATOM 4775 N N . TYR B 1 222 ? -3.77 -3.383 -1.25 1 97 222 TYR B N 1
ATOM 4776 C CA . TYR B 1 222 ? -4.098 -2.549 -2.398 1 97 222 TYR B CA 1
ATOM 4777 C C . TYR B 1 222 ? -5.414 -2.986 -3.031 1 97 222 TYR B C 1
ATOM 4779 O O . TYR B 1 222 ? -6.27 -2.152 -3.34 1 97 222 TYR B O 1
ATOM 4787 N N . LEU B 1 223 ? -5.566 -4.285 -3.211 1 97.25 223 LEU B N 1
ATOM 4788 C CA . LEU B 1 223 ? -6.801 -4.816 -3.779 1 97.25 223 LEU B CA 1
ATOM 4789 C C . LEU B 1 223 ? -7.984 -4.539 -2.861 1 97.25 223 LEU B C 1
ATOM 4791 O O . LEU B 1 223 ? -9.07 -4.184 -3.332 1 97.25 223 LEU B O 1
ATOM 4795 N N . ALA B 1 224 ? -7.77 -4.75 -1.567 1 95.88 224 ALA B N 1
ATOM 4796 C CA . ALA B 1 224 ? -8.82 -4.461 -0.599 1 95.88 224 ALA B CA 1
ATOM 4797 C C . ALA B 1 224 ? -9.195 -2.982 -0.612 1 95.88 224 ALA B C 1
ATOM 4799 O O . ALA B 1 224 ? -10.375 -2.629 -0.558 1 95.88 224 ALA B O 1
ATOM 4800 N N . PHE B 1 225 ? -8.172 -2.119 -0.702 1 93.88 225 PHE B N 1
ATOM 4801 C CA . PHE B 1 225 ? -8.352 -0.673 -0.744 1 93.88 225 PHE B CA 1
ATOM 4802 C C . PHE B 1 225 ? -9.195 -0.263 -1.945 1 93.88 225 PHE B C 1
ATOM 4804 O O . PHE B 1 225 ? -9.961 0.699 -1.873 1 93.88 225 PHE B O 1
ATOM 4811 N N . ASN B 1 226 ? -9.102 -1.028 -3.031 1 93.56 226 ASN B N 1
ATOM 4812 C CA . ASN B 1 226 ? -9.836 -0.736 -4.262 1 93.56 226 ASN B CA 1
ATOM 4813 C C . ASN B 1 226 ? -11.117 -1.562 -4.363 1 93.56 226 ASN B C 1
ATOM 4815 O O . ASN B 1 226 ? -11.688 -1.696 -5.445 1 93.56 226 ASN B O 1
ATOM 4819 N N . ASP B 1 227 ? -11.531 -2.221 -3.248 1 93 227 ASP B N 1
ATOM 4820 C CA . ASP B 1 227 ? -12.797 -2.936 -3.109 1 93 227 ASP B CA 1
ATOM 4821 C C . ASP B 1 227 ? -12.898 -4.07 -4.125 1 93 227 ASP B C 1
ATOM 4823 O O . ASP B 1 227 ? -13.953 -4.273 -4.734 1 93 227 ASP B O 1
ATOM 4827 N N . CYS B 1 228 ? -11.773 -4.766 -4.332 1 94.31 228 CYS B N 1
ATOM 4828 C CA . CYS B 1 228 ? -11.75 -5.84 -5.32 1 94.31 228 CYS B CA 1
ATOM 4829 C C . CYS B 1 228 ? -12.352 -7.121 -4.75 1 94.31 228 CYS B C 1
ATOM 4831 O O . CYS B 1 228 ? -12.734 -8.023 -5.5 1 94.31 228 CYS B O 1
ATOM 4833 N N . PHE B 1 229 ? -12.367 -7.242 -3.441 1 93.69 229 PHE B N 1
ATOM 4834 C CA . PHE B 1 229 ? -12.82 -8.477 -2.816 1 93.69 229 PHE B CA 1
ATOM 4835 C C . PHE B 1 229 ? -14.297 -8.391 -2.455 1 93.69 229 PHE B C 1
ATOM 4837 O O . PHE B 1 229 ? -14.867 -7.297 -2.398 1 93.69 229 PHE B O 1
ATOM 4844 N N . HIS B 1 230 ? -14.875 -9.523 -2.314 1 86.56 230 HIS B N 1
ATOM 4845 C CA . HIS B 1 230 ? -16.25 -9.555 -1.836 1 86.56 230 HIS B CA 1
ATOM 4846 C C . HIS B 1 230 ? -16.359 -8.992 -0.422 1 86.56 230 HIS B C 1
ATOM 4848 O O . HIS B 1 230 ? -15.367 -8.961 0.313 1 86.56 230 HIS B O 1
ATOM 4854 N N . LYS B 1 231 ? -17.547 -8.547 -0.128 1 84.12 231 LYS B N 1
ATOM 4855 C CA . LYS B 1 231 ? -17.781 -7.988 1.2 1 84.12 231 LYS B CA 1
ATOM 4856 C C . LYS B 1 231 ? -17.5 -9.023 2.287 1 84.12 231 LYS B C 1
ATOM 4858 O O . LYS B 1 231 ? -17.938 -10.172 2.178 1 84.12 231 LYS B O 1
ATOM 4863 N N . GLY B 1 232 ? -16.719 -8.688 3.199 1 82.56 232 GLY B N 1
ATOM 4864 C CA . GLY B 1 232 ? -16.438 -9.555 4.328 1 82.56 232 GLY B CA 1
ATOM 4865 C C . GLY B 1 232 ? -15.188 -10.398 4.141 1 82.56 232 GLY B C 1
ATOM 4866 O O . GLY B 1 232 ? -14.836 -11.203 5.004 1 82.56 232 GLY B O 1
ATOM 4867 N N . ALA B 1 233 ? -14.57 -10.211 3.027 1 89.25 233 ALA B N 1
ATOM 4868 C CA . ALA B 1 233 ? -13.336 -10.961 2.793 1 89.25 233 ALA B CA 1
ATOM 4869 C C . ALA B 1 233 ? -12.297 -10.648 3.861 1 89.25 233 ALA B C 1
ATOM 4871 O O . ALA B 1 233 ? -12.102 -9.484 4.23 1 89.25 233 ALA B O 1
ATOM 4872 N N . ASN B 1 234 ? -11.742 -11.664 4.414 1 92.81 234 ASN B N 1
ATOM 4873 C CA . ASN B 1 234 ? -10.664 -11.531 5.387 1 92.81 234 ASN B CA 1
ATOM 4874 C C . ASN B 1 234 ? -9.289 -11.562 4.715 1 92.81 234 ASN B C 1
ATOM 4876 O O . ASN B 1 234 ? -8.812 -12.633 4.336 1 92.81 234 ASN B O 1
ATOM 4880 N N . VAL B 1 235 ? -8.648 -10.461 4.633 1 94.31 235 VAL B N 1
ATOM 4881 C CA . VAL B 1 235 ? -7.414 -10.273 3.883 1 94.31 235 VAL B CA 1
ATOM 4882 C C . VAL B 1 235 ? -6.324 -11.18 4.449 1 94.31 235 VAL B C 1
ATOM 4884 O O . VAL B 1 235 ? -5.547 -11.773 3.699 1 94.31 235 VAL B O 1
ATOM 4887 N N . GLN B 1 236 ? -6.297 -11.297 5.762 1 93.88 236 GLN B N 1
ATOM 4888 C CA . GLN B 1 236 ? -5.27 -12.109 6.402 1 93.88 236 GLN B CA 1
ATOM 4889 C C . GLN B 1 236 ? -5.449 -13.586 6.07 1 93.88 236 GLN B C 1
ATOM 4891 O O . GLN B 1 236 ? -4.473 -14.289 5.797 1 93.88 236 GLN B O 1
ATOM 4896 N N . GLU B 1 237 ? -6.637 -14.023 6.082 1 95.25 237 GLU B N 1
ATOM 4897 C CA . GLU B 1 237 ? -6.918 -15.422 5.75 1 95.25 237 GLU B CA 1
ATOM 4898 C C . GLU B 1 237 ? -6.555 -15.727 4.301 1 95.25 237 GLU B C 1
ATOM 4900 O O . GLU B 1 237 ? -5.996 -16.781 4.004 1 95.25 237 GLU B O 1
ATOM 4905 N N . ILE B 1 238 ? -6.91 -14.828 3.439 1 96.81 238 ILE B N 1
ATOM 4906 C CA . ILE B 1 238 ? -6.582 -14.992 2.029 1 96.81 238 ILE B CA 1
ATOM 4907 C C . ILE B 1 238 ? -5.066 -15.07 1.857 1 96.81 238 ILE B C 1
ATOM 4909 O O . ILE B 1 238 ? -4.555 -15.938 1.146 1 96.81 238 ILE B O 1
ATOM 4913 N N . LEU B 1 239 ? -4.387 -14.195 2.541 1 97.12 239 LEU B N 1
ATOM 4914 C CA . LEU B 1 239 ? -2.93 -14.125 2.453 1 97.12 239 LEU B CA 1
ATOM 4915 C C . LEU B 1 239 ? -2.295 -15.414 2.973 1 97.12 239 LEU B C 1
ATOM 4917 O O . LEU B 1 239 ? -1.366 -15.945 2.357 1 97.12 239 LEU B O 1
ATOM 4921 N N . ASP B 1 240 ? -2.797 -15.93 4.02 1 96.69 240 ASP B N 1
ATOM 4922 C CA . ASP B 1 240 ? -2.268 -17.156 4.594 1 96.69 240 ASP B CA 1
ATOM 4923 C C . ASP B 1 240 ? -2.447 -18.344 3.639 1 96.69 240 ASP B C 1
ATOM 4925 O O . ASP B 1 240 ? -1.515 -19.109 3.416 1 96.69 240 ASP B O 1
ATOM 4929 N N . LEU B 1 241 ? -3.604 -18.453 3.148 1 97.62 241 LEU B N 1
ATOM 4930 C CA . LEU B 1 241 ? -3.869 -19.516 2.193 1 97.62 241 LEU B CA 1
ATOM 4931 C C . LEU B 1 241 ? -2.998 -19.375 0.951 1 97.62 241 LEU B C 1
ATOM 4933 O O . LEU B 1 241 ? -2.457 -20.359 0.442 1 97.62 241 LEU B O 1
ATOM 4937 N N . TYR B 1 242 ? -2.867 -18.125 0.496 1 98.31 242 TYR B N 1
ATOM 4938 C CA . TYR B 1 242 ? -2.018 -17.812 -0.647 1 98.31 242 TYR B CA 1
ATOM 4939 C C . TYR B 1 242 ? -0.59 -18.297 -0.413 1 98.31 242 TYR B C 1
ATOM 4941 O O . TYR B 1 242 ? -0.005 -18.953 -1.268 1 98.31 242 TYR B O 1
ATOM 4949 N N . PHE B 1 243 ? -0.069 -18 0.744 1 98.06 243 PHE B N 1
ATOM 4950 C CA . PHE B 1 243 ? 1.301 -18.391 1.056 1 98.06 243 PHE B CA 1
ATOM 4951 C C . PHE B 1 243 ? 1.417 -19.906 1.188 1 98.06 243 PHE B C 1
ATOM 4953 O O . PHE B 1 243 ? 2.439 -20.484 0.825 1 98.06 243 PHE B O 1
ATOM 4960 N N . GLN B 1 244 ? 0.401 -20.469 1.696 1 97.44 244 GLN B N 1
ATOM 4961 C CA . GLN B 1 244 ? 0.406 -21.922 1.802 1 97.44 244 GLN B CA 1
ATOM 4962 C C . GLN B 1 244 ? 0.416 -22.578 0.422 1 97.44 244 GLN B C 1
ATOM 4964 O O . GLN B 1 244 ? 1.199 -23.484 0.168 1 97.44 244 GLN B O 1
ATOM 4969 N N . MET B 1 245 ? -0.367 -22.094 -0.451 1 97.69 245 MET B N 1
ATOM 4970 C CA . MET B 1 245 ? -0.432 -22.641 -1.805 1 97.69 245 MET B CA 1
ATOM 4971 C C . MET B 1 245 ? 0.892 -22.438 -2.535 1 97.69 245 MET B C 1
ATOM 4973 O O . MET B 1 245 ? 1.414 -23.375 -3.145 1 97.69 245 MET B O 1
ATOM 4977 N N . CYS B 1 246 ? 1.395 -21.25 -2.41 1 97.5 246 CYS B N 1
ATOM 4978 C CA . CYS B 1 246 ? 2.656 -20.938 -3.072 1 97.5 246 CYS B CA 1
ATOM 4979 C C . CYS B 1 246 ? 3.789 -21.797 -2.512 1 97.5 246 CYS B C 1
ATOM 4981 O O . CYS B 1 246 ? 4.723 -22.141 -3.232 1 97.5 246 CYS B O 1
ATOM 4983 N N . SER B 1 247 ? 3.654 -22.172 -1.277 1 96.94 247 SER B N 1
ATOM 4984 C CA . SER B 1 247 ? 4.707 -22.922 -0.596 1 96.94 247 SER B CA 1
ATOM 4985 C C . SER B 1 247 ? 4.527 -24.422 -0.773 1 96.94 247 SER B C 1
ATOM 4987 O O . SER B 1 247 ? 5.355 -25.203 -0.314 1 96.94 247 SER B O 1
ATOM 4989 N N . THR B 1 248 ? 3.508 -24.844 -1.362 1 97.25 248 THR B N 1
ATOM 4990 C CA . THR B 1 248 ? 3.326 -26.266 -1.643 1 97.25 248 THR B CA 1
ATOM 4991 C C . THR B 1 248 ? 4.406 -26.766 -2.594 1 97.25 248 THR B C 1
ATOM 4993 O O . THR B 1 248 ? 4.695 -26.141 -3.607 1 97.25 248 THR B O 1
ATOM 4996 N N . ALA B 1 249 ? 4.984 -27.922 -2.26 1 94.62 249 ALA B N 1
ATOM 4997 C CA . ALA B 1 249 ? 6.137 -28.422 -3.008 1 94.62 249 ALA B CA 1
ATOM 4998 C C . ALA B 1 249 ? 5.754 -29.609 -3.869 1 94.62 249 ALA B C 1
ATOM 5000 O O . ALA B 1 249 ? 4.871 -30.391 -3.502 1 94.62 249 ALA B O 1
ATOM 5001 N N . MET B 1 250 ? 6.398 -29.672 -4.992 1 93.25 250 MET B N 1
ATOM 5002 C CA . MET B 1 250 ? 6.289 -30.797 -5.902 1 93.25 250 MET B CA 1
ATOM 5003 C C . MET B 1 250 ? 7.664 -31.25 -6.395 1 93.25 250 MET B C 1
ATOM 5005 O O . MET B 1 250 ? 8.602 -30.453 -6.414 1 93.25 250 MET B O 1
ATOM 5009 N N . SER B 1 251 ? 7.723 -32.469 -6.688 1 91.06 251 SER B N 1
ATOM 5010 C CA . SER B 1 251 ? 8.914 -32.938 -7.383 1 91.06 251 SER B CA 1
ATOM 5011 C C . SER B 1 251 ? 8.883 -32.562 -8.859 1 91.06 251 SER B C 1
ATOM 5013 O O . SER B 1 251 ? 7.816 -32.312 -9.422 1 91.06 251 SER B O 1
ATOM 5015 N N . PRO B 1 252 ? 10.07 -32.469 -9.43 1 90.31 252 PRO B N 1
ATOM 5016 C CA . PRO B 1 252 ? 10.086 -32.188 -10.867 1 90.31 252 PRO B CA 1
ATOM 5017 C C . PRO B 1 252 ? 9.25 -33.188 -11.664 1 90.31 252 PRO B C 1
ATOM 5019 O O . PRO B 1 252 ? 8.602 -32.812 -12.641 1 90.31 252 PRO B O 1
ATOM 5022 N N . GLU B 1 253 ? 9.266 -34.406 -11.234 1 91.56 253 GLU B N 1
ATOM 5023 C CA . GLU B 1 253 ? 8.469 -35.438 -11.914 1 91.56 253 GLU B CA 1
ATOM 5024 C C . GLU B 1 253 ? 6.977 -35.125 -11.797 1 91.56 253 GLU B C 1
ATOM 5026 O O . GLU B 1 253 ? 6.254 -35.156 -12.789 1 91.56 253 GLU B O 1
ATOM 5031 N N . ALA B 1 254 ? 6.578 -34.875 -10.609 1 94.38 254 ALA B N 1
ATOM 5032 C CA . ALA B 1 254 ? 5.172 -34.531 -10.391 1 94.38 254 ALA B CA 1
ATOM 5033 C C . ALA B 1 254 ? 4.758 -33.312 -11.211 1 94.38 254 ALA B C 1
ATOM 5035 O O . ALA B 1 254 ? 3.691 -33.312 -11.828 1 94.38 254 ALA B O 1
ATOM 5036 N N . ALA B 1 255 ? 5.602 -32.344 -11.234 1 95.25 255 ALA B N 1
ATOM 5037 C CA . ALA B 1 255 ? 5.324 -31.125 -11.977 1 95.25 255 ALA B CA 1
ATOM 5038 C C . ALA B 1 255 ? 5.25 -31.406 -13.477 1 95.25 255 ALA B C 1
ATOM 5040 O O . ALA B 1 255 ? 4.457 -30.797 -14.188 1 95.25 255 ALA B O 1
ATOM 5041 N N . SER B 1 256 ? 6.086 -32.281 -13.961 1 94.25 256 SER B N 1
ATOM 5042 C CA . SER B 1 256 ? 6.043 -32.656 -15.375 1 94.25 256 SER B CA 1
ATOM 5043 C C . SER B 1 256 ? 4.73 -33.344 -15.734 1 94.25 256 SER B C 1
ATOM 5045 O O . SER B 1 256 ? 4.219 -33.156 -16.844 1 94.25 256 SER B O 1
ATOM 5047 N N . ILE B 1 257 ? 4.227 -34.062 -14.781 1 96.56 257 ILE B N 1
ATOM 5048 C CA . ILE B 1 257 ? 2.936 -34.719 -14.992 1 96.56 257 ILE B CA 1
ATOM 5049 C C . ILE B 1 257 ? 1.835 -33.656 -15.078 1 96.56 257 ILE B C 1
ATOM 5051 O O . ILE B 1 257 ? 0.954 -33.75 -15.938 1 96.56 257 ILE B O 1
ATOM 5055 N N . VAL B 1 258 ? 1.917 -32.656 -14.227 1 97.81 258 VAL B N 1
ATOM 5056 C CA . VAL B 1 258 ? 0.973 -31.547 -14.289 1 97.81 258 VAL B CA 1
ATOM 5057 C C . VAL B 1 258 ? 1.008 -30.906 -15.672 1 97.81 258 VAL B C 1
ATOM 5059 O O . VAL B 1 258 ? -0.038 -30.703 -16.297 1 97.81 258 VAL B O 1
ATOM 5062 N N . ALA B 1 259 ? 2.176 -30.656 -16.109 1 96.56 259 ALA B N 1
ATOM 5063 C CA . ALA B 1 259 ? 2.334 -30.062 -17.453 1 96.56 259 ALA B CA 1
ATOM 5064 C C . ALA B 1 259 ? 1.745 -30.984 -18.516 1 96.56 259 ALA B C 1
ATOM 5066 O O . ALA B 1 259 ? 1.111 -30.516 -19.469 1 96.56 259 ALA B O 1
ATOM 5067 N N . ALA B 1 260 ? 1.916 -32.25 -18.375 1 97 260 ALA B N 1
ATOM 5068 C CA . ALA B 1 260 ? 1.434 -33.219 -19.344 1 97 260 ALA B CA 1
ATOM 5069 C C . ALA B 1 260 ? -0.091 -33.281 -19.344 1 97 260 ALA B C 1
ATOM 5071 O O . ALA B 1 260 ? -0.707 -33.562 -20.375 1 97 260 ALA B O 1
ATOM 5072 N N . VAL B 1 261 ? -0.683 -33.062 -18.203 1 98.12 261 VAL B N 1
ATOM 5073 C CA . VAL B 1 261 ? -2.139 -33.031 -18.141 1 98.12 261 VAL B CA 1
ATOM 5074 C C . VAL B 1 261 ? -2.662 -31.906 -19.047 1 98.12 261 VAL B C 1
ATOM 5076 O O . VAL B 1 261 ? -3.621 -32.125 -19.797 1 98.12 261 VAL B O 1
ATOM 5079 N N . PHE B 1 262 ? -2.002 -30.797 -19.016 1 97.44 262 PHE B N 1
ATOM 5080 C CA . PHE B 1 262 ? -2.389 -29.688 -19.891 1 97.44 262 PHE B CA 1
ATOM 5081 C C . PHE B 1 262 ? -2.115 -30.047 -21.344 1 97.44 262 PHE B C 1
ATOM 5083 O O . PHE B 1 262 ? -2.918 -29.734 -22.234 1 97.44 262 PHE B O 1
ATOM 5090 N N . ALA B 1 263 ? -0.99 -30.688 -21.578 1 95.06 263 ALA B N 1
ATOM 5091 C CA . ALA B 1 263 ? -0.645 -31.109 -22.938 1 95.06 263 ALA B CA 1
ATOM 5092 C C . ALA B 1 263 ? -1.658 -32.094 -23.484 1 95.06 263 ALA B C 1
ATOM 5094 O O . ALA B 1 263 ? -1.865 -32.188 -24.688 1 95.06 263 ALA B O 1
ATOM 5095 N N . ASN B 1 264 ? -2.271 -32.812 -22.578 1 97 264 ASN B N 1
ATOM 5096 C CA . ASN B 1 264 ? -3.205 -33.875 -22.922 1 97 264 ASN B CA 1
ATOM 5097 C C . ASN B 1 264 ? -4.652 -33.438 -22.719 1 97 264 ASN B C 1
ATOM 5099 O O . ASN B 1 264 ? -5.5 -34.25 -22.328 1 97 264 ASN B O 1
ATOM 5103 N N . ASN B 1 265 ? -4.91 -32.219 -22.797 1 96.44 265 ASN B N 1
ATOM 5104 C CA . ASN B 1 265 ? -6.25 -31.625 -22.797 1 96.44 265 ASN B CA 1
ATOM 5105 C C . ASN B 1 265 ? -6.996 -31.953 -21.5 1 96.44 265 ASN B C 1
ATOM 5107 O O . ASN B 1 265 ? -8.195 -32.219 -21.531 1 96.44 265 ASN B O 1
ATOM 5111 N N . GLY B 1 266 ? -6.254 -32.094 -20.422 1 97.94 266 GLY B N 1
ATOM 5112 C CA . GLY B 1 266 ? -6.883 -32.219 -19.109 1 97.94 266 GLY B CA 1
ATOM 5113 C C . GLY B 1 266 ? -6.879 -33.625 -18.562 1 97.94 266 GLY B C 1
ATOM 5114 O O . GLY B 1 266 ? -7.297 -33.875 -17.438 1 97.94 266 GLY B O 1
ATOM 5115 N N . LYS B 1 267 ? -6.371 -34.594 -19.375 1 97.75 267 LYS B N 1
ATOM 5116 C CA . LYS B 1 267 ? -6.305 -36 -18.969 1 97.75 267 LYS B CA 1
ATOM 5117 C C . LYS B 1 267 ? -4.91 -36.344 -18.453 1 97.75 267 LYS B C 1
ATOM 5119 O O . LYS B 1 267 ? -3.908 -36.062 -19.109 1 97.75 267 LYS B O 1
ATOM 5124 N N . CYS B 1 268 ? -4.902 -36.938 -17.297 1 97.44 268 CYS B N 1
ATOM 5125 C CA . CYS B 1 268 ? -3.623 -37.375 -16.734 1 97.44 268 CYS B CA 1
ATOM 5126 C C . CYS B 1 268 ? -3.088 -38.594 -17.453 1 97.44 268 CYS B C 1
ATOM 5128 O O . CYS B 1 268 ? -3.752 -39.625 -17.484 1 97.44 268 CYS B O 1
ATOM 5130 N N . PRO B 1 269 ? -1.934 -38.469 -18.016 1 94.69 269 PRO B N 1
ATOM 5131 C CA . PRO B 1 269 ? -1.388 -39.625 -18.75 1 94.69 269 PRO B CA 1
ATOM 5132 C C . PRO B 1 269 ? -1.126 -40.844 -17.844 1 94.69 269 PRO B C 1
ATOM 5134 O O . PRO B 1 269 ? -1.126 -41.969 -18.328 1 94.69 269 PRO B O 1
ATOM 5137 N N . PHE B 1 270 ? -0.919 -40.594 -16.609 1 87.62 270 PHE B N 1
ATOM 5138 C CA . PHE B 1 270 ? -0.537 -41.656 -15.672 1 87.62 270 PHE B CA 1
ATOM 5139 C C . PHE B 1 270 ? -1.766 -42.375 -15.156 1 87.62 270 PHE B C 1
ATOM 5141 O O . PHE B 1 270 ? -1.795 -43.594 -15.133 1 87.62 270 PHE B O 1
ATOM 5148 N N . THR B 1 271 ? -2.771 -41.656 -14.82 1 91.75 271 THR B N 1
ATOM 5149 C CA . THR B 1 271 ? -3.957 -42.25 -14.219 1 91.75 271 THR B CA 1
ATOM 5150 C C . THR B 1 271 ? -5.051 -42.438 -15.266 1 91.75 271 THR B C 1
ATOM 5152 O O . THR B 1 271 ? -6.008 -43.188 -15.039 1 91.75 271 THR B O 1
ATOM 5155 N N . GLU B 1 272 ? -5.012 -41.781 -16.328 1 92.56 272 GLU B N 1
ATOM 5156 C CA . GLU B 1 272 ? -5.969 -41.812 -17.422 1 92.56 272 GLU B CA 1
ATOM 5157 C C . GLU B 1 272 ? -7.293 -41.156 -17.016 1 92.56 272 GLU B C 1
ATOM 5159 O O . GLU B 1 272 ? -8.281 -41.25 -17.75 1 92.56 272 GLU B O 1
ATOM 5164 N N . ASP B 1 273 ? -7.262 -40.469 -15.938 1 95.75 273 ASP B N 1
ATOM 5165 C CA . ASP B 1 273 ? -8.43 -39.719 -15.492 1 95.75 273 ASP B CA 1
ATOM 5166 C C . ASP B 1 273 ? -8.477 -38.344 -16.125 1 95.75 273 ASP B C 1
ATOM 5168 O O . ASP B 1 273 ? -7.445 -37.688 -16.297 1 95.75 273 ASP B O 1
ATOM 5172 N N . VAL B 1 274 ? -9.672 -37.969 -16.453 1 97.5 274 VAL B N 1
ATOM 5173 C CA . VAL B 1 274 ? -9.859 -36.594 -16.828 1 97.5 274 VAL B CA 1
ATOM 5174 C C . VAL B 1 274 ? -9.93 -35.719 -15.578 1 97.5 274 VAL B C 1
ATOM 5176 O O . VAL B 1 274 ? -10.922 -35.75 -14.836 1 97.5 274 VAL B O 1
ATOM 5179 N N . ILE B 1 275 ? -8.953 -35 -15.305 1 97.56 275 ILE B N 1
ATOM 5180 C CA . ILE B 1 275 ? -8.867 -34.188 -14.086 1 97.56 275 ILE B CA 1
ATOM 5181 C C . ILE B 1 275 ? -9.586 -32.875 -14.289 1 97.56 275 ILE B C 1
ATOM 5183 O O . ILE B 1 275 ? -10.273 -32.375 -13.391 1 97.56 275 ILE B O 1
ATOM 5187 N N . ILE B 1 276 ? -9.336 -32.188 -15.453 1 97.44 276 ILE B N 1
ATOM 5188 C CA . ILE B 1 276 ? -10.047 -30.953 -15.82 1 97.44 276 ILE B CA 1
ATOM 5189 C C . ILE B 1 276 ? -10.633 -31.109 -17.219 1 97.44 276 ILE B C 1
ATOM 5191 O O . ILE B 1 276 ? -10.062 -31.797 -18.062 1 97.44 276 ILE B O 1
ATOM 5195 N N . PRO B 1 277 ? -11.766 -30.469 -17.453 1 97.44 277 PRO B N 1
ATOM 5196 C CA . PRO B 1 277 ? -12.328 -30.484 -18.797 1 97.44 277 PRO B CA 1
ATOM 5197 C C . PRO B 1 277 ? -11.398 -29.859 -19.844 1 97.44 277 PRO B C 1
ATOM 5199 O O . PRO B 1 277 ? -10.594 -29 -19.5 1 97.44 277 PRO B O 1
ATOM 5202 N N . GLU B 1 278 ? -11.531 -30.328 -21 1 96.81 278 GLU B N 1
ATOM 5203 C CA . GLU B 1 278 ? -10.711 -29.859 -22.109 1 96.81 278 GLU B CA 1
ATOM 5204 C C . GLU B 1 278 ? -10.82 -28.344 -22.281 1 96.81 278 GLU B C 1
ATOM 5206 O O . GLU B 1 278 ? -9.812 -27.656 -22.469 1 96.81 278 GLU B O 1
ATOM 5211 N N . ASP B 1 279 ? -12 -27.797 -22.188 1 95.69 279 ASP B N 1
ATOM 5212 C CA . ASP B 1 279 ? -12.219 -26.359 -22.344 1 95.69 279 ASP B CA 1
ATOM 5213 C C . ASP B 1 279 ? -11.477 -25.578 -21.281 1 95.69 279 ASP B C 1
ATOM 5215 O O . ASP B 1 279 ? -10.883 -24.531 -21.562 1 95.69 279 ASP B O 1
ATOM 5219 N N . THR B 1 280 ? -11.516 -26.047 -20.078 1 96.69 280 THR B N 1
ATOM 5220 C CA . THR B 1 280 ? -10.805 -25.406 -18.984 1 96.69 280 THR B CA 1
ATOM 5221 C C . THR B 1 280 ? -9.297 -25.406 -19.234 1 96.69 280 THR B C 1
ATOM 5223 O O . THR B 1 280 ? -8.625 -24.406 -19.016 1 96.69 280 THR B O 1
ATOM 5226 N N . SER B 1 281 ? -8.805 -26.531 -19.672 1 96.31 281 SER B N 1
ATOM 5227 C CA . SER B 1 281 ? -7.391 -26.641 -20 1 96.31 281 SER B CA 1
ATOM 5228 C C . SER B 1 281 ? -6.984 -25.641 -21.078 1 96.31 281 SER B C 1
ATOM 5230 O O . SER B 1 281 ? -5.984 -24.938 -20.922 1 96.31 281 SER B O 1
ATOM 5232 N N . LYS B 1 282 ? -7.762 -25.516 -22.078 1 93.12 282 LYS B N 1
ATOM 5233 C CA . LYS B 1 282 ? -7.465 -24.609 -23.203 1 93.12 282 LYS B CA 1
ATOM 5234 C C . LYS B 1 282 ? -7.492 -23.156 -22.75 1 93.12 282 LYS B C 1
ATOM 5236 O O . LYS B 1 282 ? -6.613 -22.375 -23.109 1 93.12 282 LYS B O 1
ATOM 5241 N N . VAL B 1 283 ? -8.477 -22.844 -22 1 93.88 283 VAL B N 1
ATOM 5242 C CA . VAL B 1 283 ? -8.602 -21.469 -21.547 1 93.88 283 VAL B CA 1
ATOM 5243 C C . VAL B 1 283 ? -7.449 -21.125 -20.594 1 93.88 283 VAL B C 1
ATOM 5245 O O . VAL B 1 283 ? -6.926 -20.016 -20.625 1 93.88 283 VAL B O 1
ATOM 5248 N N . ALA B 1 284 ? -7.078 -22.047 -19.766 1 95.38 284 ALA B N 1
ATOM 5249 C CA . ALA B 1 284 ? -5.953 -21.844 -18.859 1 95.38 284 ALA B CA 1
ATOM 5250 C C . ALA B 1 284 ? -4.668 -21.578 -19.641 1 95.38 284 ALA B C 1
ATOM 5252 O O . ALA B 1 284 ? -3.908 -20.656 -19.297 1 95.38 284 ALA B O 1
ATOM 5253 N N . LEU B 1 285 ? -4.43 -22.312 -20.656 1 92 285 LEU B N 1
ATOM 5254 C CA . LEU B 1 285 ? -3.244 -22.125 -21.484 1 92 285 LEU B CA 1
ATOM 5255 C C . LEU B 1 285 ? -3.287 -20.781 -22.188 1 92 285 LEU B C 1
ATOM 5257 O O . LEU B 1 285 ? -2.258 -20.109 -22.328 1 92 285 LEU B O 1
ATOM 5261 N N . LYS B 1 286 ? -4.453 -20.406 -22.594 1 89.88 286 LYS B N 1
ATOM 5262 C CA . LYS B 1 286 ? -4.625 -19.094 -23.219 1 89.88 286 LYS B CA 1
ATOM 5263 C C . LYS B 1 286 ? -4.258 -17.984 -22.25 1 89.88 286 LYS B C 1
ATOM 5265 O O . LYS B 1 286 ? -3.729 -16.938 -22.672 1 89.88 286 LYS B O 1
ATOM 5270 N N . GLN B 1 287 ? -4.512 -18.219 -20.953 1 92.38 287 GLN B N 1
ATOM 5271 C CA . GLN B 1 287 ? -4.164 -17.203 -19.969 1 92.38 287 GLN B CA 1
ATOM 5272 C C . GLN B 1 287 ? -2.654 -17 -19.891 1 92.38 287 GLN B C 1
ATOM 5274 O O . GLN B 1 287 ? -2.184 -15.883 -19.641 1 92.38 287 GLN B O 1
ATOM 5279 N N . ILE B 1 288 ? -1.898 -18.047 -20.078 1 90.31 288 ILE B N 1
ATOM 5280 C CA . ILE B 1 288 ? -0.445 -17.922 -20.109 1 90.31 288 ILE B CA 1
ATOM 5281 C C . ILE B 1 288 ? -0.021 -17.016 -21.25 1 90.31 288 ILE B C 1
ATOM 5283 O O . ILE B 1 288 ? 0.797 -16.109 -21.062 1 90.31 288 ILE B O 1
ATOM 5287 N N . LEU B 1 289 ? -0.609 -17.219 -22.312 1 84.38 289 LEU B N 1
ATOM 5288 C CA . LEU B 1 289 ? -0.281 -16.453 -23.516 1 84.38 289 LEU B CA 1
ATOM 5289 C C . LEU B 1 289 ? -0.715 -14.992 -23.359 1 84.38 289 LEU B C 1
ATOM 5291 O O . LEU B 1 289 ? 0.003 -14.078 -23.766 1 84.38 289 LEU B O 1
ATOM 5295 N N . ASN B 1 290 ? -1.84 -14.805 -22.75 1 85.81 290 ASN B N 1
ATOM 5296 C CA . ASN B 1 290 ? -2.373 -13.461 -22.547 1 85.81 290 ASN B CA 1
ATOM 5297 C C . ASN B 1 290 ? -1.543 -12.68 -21.516 1 85.81 290 ASN B C 1
ATOM 5299 O O . ASN B 1 290 ? -1.487 -11.453 -21.578 1 85.81 290 ASN B O 1
ATOM 5303 N N . ALA B 1 291 ? -1.029 -13.344 -20.531 1 86.44 291 ALA B N 1
ATOM 5304 C CA . ALA B 1 291 ? -0.272 -12.695 -19.469 1 86.44 291 ALA B CA 1
ATOM 5305 C C . ALA B 1 291 ? 1.074 -12.188 -19.984 1 86.44 291 ALA B C 1
ATOM 5307 O O . ALA B 1 291 ? 1.704 -11.336 -19.344 1 86.44 291 ALA B O 1
ATOM 5308 N N . CYS B 1 292 ? 1.531 -12.773 -20.969 1 73.62 292 CYS B N 1
ATOM 5309 C CA . CYS B 1 292 ? 2.805 -12.375 -21.562 1 73.62 292 CYS B CA 1
ATOM 5310 C C . CYS B 1 292 ? 2.619 -11.195 -22.516 1 73.62 292 CYS B C 1
ATOM 5312 O O . CYS B 1 292 ? 1.564 -11.047 -23.125 1 73.62 292 CYS B O 1
ATOM 5314 N N . SER B 1 293 ? 3.262 -10.047 -22.172 1 58.56 293 SER B N 1
ATOM 5315 C CA . SER B 1 293 ? 3.131 -8.844 -22.984 1 58.56 293 SER B CA 1
ATOM 5316 C C . SER B 1 293 ? 2.943 -9.195 -24.469 1 58.56 293 SER B C 1
ATOM 5318 O O . SER B 1 293 ? 3.479 -10.195 -24.953 1 58.56 293 SER B O 1
ATOM 5320 N N . ALA B 1 294 ? 1.773 -8.688 -24.953 1 51.94 294 ALA B N 1
ATOM 5321 C CA . ALA B 1 294 ? 1.354 -8.82 -26.344 1 51.94 294 ALA B CA 1
ATOM 5322 C C . ALA B 1 294 ? 2.551 -8.75 -27.297 1 51.94 294 ALA B C 1
ATOM 5324 O O . ALA B 1 294 ? 2.609 -7.879 -28.172 1 51.94 294 ALA B O 1
ATOM 5325 N N . ASP B 1 295 ? 3.609 -9.031 -26.672 1 51.03 295 ASP B N 1
ATOM 5326 C CA . ASP B 1 295 ? 4.715 -8.953 -27.625 1 51.03 295 ASP B CA 1
ATOM 5327 C C . ASP B 1 295 ? 4.656 -10.094 -28.625 1 51.03 295 ASP B C 1
ATOM 5329 O O . ASP B 1 295 ? 4.594 -11.266 -28.25 1 51.03 295 ASP B O 1
ATOM 5333 N N . LYS B 1 296 ? 4.281 -9.727 -29.734 1 53.5 296 LYS B N 1
ATOM 5334 C CA . LYS B 1 296 ? 4.309 -10.594 -30.906 1 53.5 296 LYS B CA 1
ATOM 5335 C C . LYS B 1 296 ? 5.414 -11.641 -30.797 1 53.5 296 LYS B C 1
ATOM 5337 O O . LYS B 1 296 ? 5.238 -12.781 -31.234 1 53.5 296 LYS B O 1
ATOM 5342 N N . VAL B 1 297 ? 6.379 -11.266 -30.094 1 53.06 297 VAL B N 1
ATOM 5343 C CA . VAL B 1 297 ? 7.531 -12.156 -30 1 53.06 297 VAL B CA 1
ATOM 5344 C C . VAL B 1 297 ? 7.207 -13.32 -29.062 1 53.06 297 VAL B C 1
ATOM 5346 O O . VAL B 1 297 ? 7.496 -14.477 -29.375 1 53.06 297 VAL B O 1
ATOM 5349 N N . ALA B 1 298 ? 6.5 -13.008 -27.984 1 56.84 298 ALA B N 1
ATOM 5350 C CA . ALA B 1 298 ? 6.16 -14.062 -27.047 1 56.84 298 ALA B CA 1
ATOM 5351 C C . ALA B 1 298 ? 5.184 -15.062 -27.672 1 56.84 298 ALA B C 1
ATOM 5353 O O . ALA B 1 298 ? 5.328 -16.266 -27.484 1 56.84 298 ALA B O 1
ATOM 5354 N N . GLN B 1 299 ? 4.324 -14.477 -28.406 1 57.88 299 GLN B N 1
ATOM 5355 C CA . GLN B 1 299 ? 3.359 -15.328 -29.094 1 57.88 299 GLN B CA 1
ATOM 5356 C C . GLN B 1 299 ? 4.047 -16.219 -30.125 1 57.88 299 GLN B C 1
ATOM 5358 O O . GLN B 1 299 ? 3.729 -17.391 -30.25 1 57.88 299 GLN B O 1
ATOM 5363 N N . ALA B 1 300 ? 4.926 -15.586 -30.797 1 58.62 300 ALA B N 1
ATOM 5364 C CA . ALA B 1 300 ? 5.652 -16.328 -31.828 1 58.62 300 ALA B CA 1
ATOM 5365 C C . ALA B 1 300 ? 6.496 -17.438 -31.203 1 58.62 300 ALA B C 1
ATOM 5367 O O . ALA B 1 300 ? 6.582 -18.531 -31.766 1 58.62 300 ALA B O 1
ATOM 5368 N N . GLU B 1 301 ? 6.934 -17.172 -30.094 1 60.12 301 GLU B N 1
ATOM 5369 C CA . GLU B 1 301 ? 7.75 -18.172 -29.391 1 60.12 301 GLU B CA 1
ATOM 5370 C C . GLU B 1 301 ? 6.895 -19.312 -28.875 1 60.12 301 GLU B C 1
ATOM 5372 O O . GLU B 1 301 ? 7.305 -20.484 -28.922 1 60.12 301 GLU B O 1
ATOM 5377 N N . CYS B 1 302 ? 5.703 -18.875 -28.453 1 59.84 302 CYS B N 1
ATOM 5378 C CA . CYS B 1 302 ? 4.785 -19.891 -27.969 1 59.84 302 CYS B CA 1
ATOM 5379 C C . CYS B 1 302 ? 4.324 -20.812 -29.094 1 59.84 302 CYS B C 1
ATOM 5381 O O . CYS B 1 302 ? 4.203 -22.016 -28.922 1 59.84 302 CYS B O 1
ATOM 5383 N N . GLU B 1 303 ? 4.105 -20.219 -30.188 1 59.09 303 GLU B N 1
ATOM 5384 C CA . GLU B 1 303 ? 3.691 -21 -31.344 1 59.09 303 GLU B CA 1
ATOM 5385 C C . GLU B 1 303 ? 4.805 -21.938 -31.812 1 59.09 303 GLU B C 1
ATOM 5387 O O . GLU B 1 303 ? 4.539 -23.078 -32.219 1 59.09 303 GLU B O 1
ATOM 5392 N N . LYS B 1 304 ? 5.945 -21.391 -31.594 1 61.31 304 LYS B N 1
ATOM 5393 C CA . LYS B 1 304 ? 7.09 -22.141 -32.125 1 61.31 304 LYS B CA 1
ATOM 5394 C C . LYS B 1 304 ? 7.586 -23.156 -31.094 1 61.31 304 LYS B C 1
ATOM 5396 O O . LYS B 1 304 ? 7.934 -24.281 -31.469 1 61.31 304 LYS B O 1
ATOM 5401 N N . TYR B 1 305 ? 7.527 -22.844 -29.844 1 62.31 305 TYR B N 1
ATOM 5402 C CA . TYR B 1 305 ? 8.273 -23.625 -28.875 1 62.31 305 TYR B CA 1
ATOM 5403 C C . TYR B 1 305 ? 7.332 -24.266 -27.859 1 62.31 305 TYR B C 1
ATOM 5405 O O . TYR B 1 305 ? 7.711 -25.203 -27.156 1 62.31 305 TYR B O 1
ATOM 5413 N N . GLY B 1 306 ? 6.164 -24.078 -27.828 1 77.56 306 GLY B N 1
ATOM 5414 C CA . GLY B 1 306 ? 5.238 -24.5 -26.797 1 77.56 306 GLY B CA 1
ATOM 5415 C C . GLY B 1 306 ? 4.895 -23.391 -25.812 1 77.56 306 GLY B C 1
ATOM 5416 O O . GLY B 1 306 ? 5.297 -22.234 -26.016 1 77.56 306 GLY B O 1
ATOM 5417 N N . ILE B 1 307 ? 4.008 -23.781 -24.891 1 84.25 307 ILE B N 1
ATOM 5418 C CA . ILE B 1 307 ? 3.559 -22.812 -23.891 1 84.25 307 ILE B CA 1
ATOM 5419 C C . ILE B 1 307 ? 4.34 -23.016 -22.594 1 84.25 307 ILE B C 1
ATOM 5421 O O . ILE B 1 307 ? 4.453 -24.125 -22.094 1 84.25 307 ILE B O 1
ATOM 5425 N N . TRP B 1 308 ? 4.949 -22.016 -22.188 1 82.62 308 TRP B N 1
ATOM 5426 C CA . TRP B 1 308 ? 5.758 -22.172 -20.984 1 82.62 308 TRP B CA 1
ATOM 5427 C C . TRP B 1 308 ? 5.344 -21.188 -19.906 1 82.62 308 TRP B C 1
ATOM 5429 O O . TRP B 1 308 ? 4.82 -20.109 -20.203 1 82.62 308 TRP B O 1
ATOM 5439 N N . LEU B 1 309 ? 5.527 -21.547 -18.703 1 85 309 LEU B N 1
ATOM 5440 C CA . LEU B 1 309 ? 5.293 -20.766 -17.5 1 85 309 LEU B CA 1
ATOM 5441 C C . LEU B 1 309 ? 6.434 -20.953 -16.5 1 85 309 LEU B C 1
ATOM 5443 O O . LEU B 1 309 ? 6.863 -22.078 -16.25 1 85 309 LEU B O 1
ATOM 5447 N N . ALA B 1 310 ? 7 -19.844 -16.047 1 83.56 310 ALA B N 1
ATOM 5448 C CA . ALA B 1 310 ? 8.102 -19.922 -15.086 1 83.56 310 ALA B CA 1
ATOM 5449 C C . ALA B 1 310 ? 7.801 -19.094 -13.836 1 83.56 310 ALA B C 1
ATOM 5451 O O . ALA B 1 310 ? 7.109 -18.062 -13.914 1 83.56 310 ALA B O 1
ATOM 5452 N N . ASN B 1 311 ? 8.273 -19.547 -12.734 1 85.31 311 ASN B N 1
ATOM 5453 C CA . ASN B 1 311 ? 8.211 -18.734 -11.523 1 85.31 311 ASN B CA 1
ATOM 5454 C C . ASN B 1 311 ? 9.5 -17.953 -11.305 1 85.31 311 ASN B C 1
ATOM 5456 O O . ASN B 1 311 ? 10.43 -18.031 -12.102 1 85.31 311 ASN B O 1
ATOM 5460 N N . ARG B 1 312 ? 9.5 -17.172 -10.305 1 78.25 312 ARG B N 1
ATOM 5461 C CA . ARG B 1 312 ? 10.633 -16.297 -10.047 1 78.25 312 ARG B CA 1
ATOM 5462 C C . ARG B 1 312 ? 11.711 -17 -9.227 1 78.25 312 ARG B C 1
ATOM 5464 O O . ARG B 1 312 ? 12.727 -16.391 -8.875 1 78.25 312 ARG B O 1
ATOM 5471 N N . SER B 1 313 ? 11.492 -18.281 -8.969 1 81.81 313 SER B N 1
ATOM 5472 C CA . SER B 1 313 ? 12.414 -19 -8.086 1 81.81 313 SER B CA 1
ATOM 5473 C C . SER B 1 313 ? 13.203 -20.062 -8.844 1 81.81 313 SER B C 1
ATOM 5475 O O . SER B 1 313 ? 13.867 -20.891 -8.234 1 81.81 313 SER B O 1
ATOM 5477 N N . GLY B 1 314 ? 13.055 -20.141 -10.117 1 80.75 314 GLY B N 1
ATOM 5478 C CA . GLY B 1 314 ? 13.914 -21 -10.914 1 80.75 314 GLY B CA 1
ATOM 5479 C C . GLY B 1 314 ? 13.227 -22.266 -11.398 1 80.75 314 GLY B C 1
ATOM 5480 O O . GLY B 1 314 ? 13.875 -23.172 -11.898 1 80.75 314 GLY B O 1
ATOM 5481 N N . ALA B 1 315 ? 11.961 -22.328 -11.195 1 86.69 315 ALA B N 1
ATOM 5482 C CA . ALA B 1 315 ? 11.211 -23.469 -11.688 1 86.69 315 ALA B CA 1
ATOM 5483 C C . ALA B 1 315 ? 10.227 -23.062 -12.781 1 86.69 315 ALA B C 1
ATOM 5485 O O . ALA B 1 315 ? 9.859 -21.891 -12.883 1 86.69 315 ALA B O 1
ATOM 5486 N N . GLY B 1 316 ? 9.883 -24.062 -13.609 1 87.75 316 GLY B N 1
ATOM 5487 C CA . GLY B 1 316 ? 8.961 -23.75 -14.688 1 87.75 316 GLY B CA 1
ATOM 5488 C C . GLY B 1 316 ? 8.359 -24.984 -15.336 1 87.75 316 GLY B C 1
ATOM 5489 O O . GLY B 1 316 ? 8.758 -26.109 -15.031 1 87.75 316 GLY B O 1
ATOM 5490 N N . LEU B 1 317 ? 7.371 -24.734 -16.172 1 90.75 317 LEU B N 1
ATOM 5491 C CA . LEU B 1 317 ? 6.676 -25.75 -16.938 1 90.75 317 LEU B CA 1
ATOM 5492 C C . LEU B 1 317 ? 6.723 -25.422 -18.438 1 90.75 317 LEU B C 1
ATOM 5494 O O . LEU B 1 317 ? 6.602 -24.266 -18.812 1 90.75 317 LEU B O 1
ATOM 5498 N N . LEU B 1 318 ? 6.922 -26.406 -19.188 1 88.31 318 LEU B N 1
ATOM 5499 C CA . LEU B 1 318 ? 6.762 -26.359 -20.641 1 88.31 318 LEU B CA 1
ATOM 5500 C C . LEU B 1 318 ? 5.688 -27.328 -21.109 1 88.31 318 LEU B C 1
ATOM 5502 O O . LEU B 1 318 ? 5.715 -28.5 -20.75 1 88.31 318 LEU B O 1
ATOM 5506 N N . ILE B 1 319 ? 4.777 -26.766 -21.844 1 91.81 319 ILE B N 1
ATOM 5507 C CA . ILE B 1 319 ? 3.658 -27.562 -22.344 1 91.81 319 ILE B CA 1
ATOM 5508 C C . ILE B 1 319 ? 3.672 -27.578 -23.859 1 91.81 319 ILE B C 1
ATOM 5510 O O . ILE B 1 319 ? 3.551 -26.547 -24.516 1 91.81 319 ILE B O 1
ATOM 5514 N N . ILE B 1 320 ? 3.885 -28.703 -24.391 1 87.5 320 ILE B N 1
ATOM 5515 C CA . ILE B 1 320 ? 3.736 -28.922 -25.812 1 87.5 320 ILE B CA 1
ATOM 5516 C C . ILE B 1 320 ? 2.461 -29.703 -26.094 1 87.5 320 ILE B C 1
ATOM 5518 O O . ILE B 1 320 ? 2.441 -30.938 -25.953 1 87.5 320 ILE B O 1
ATOM 5522 N N . PRO B 1 321 ? 1.453 -29.031 -26.516 1 88.75 321 PRO B N 1
ATOM 5523 C CA . PRO B 1 321 ? 0.141 -29.672 -26.656 1 88.75 321 PRO B CA 1
ATOM 5524 C C . PRO B 1 321 ? 0.184 -30.922 -27.516 1 88.75 321 PRO B C 1
ATOM 5526 O O . PRO B 1 321 ? 0.769 -30.906 -28.594 1 88.75 321 PRO B O 1
ATOM 5529 N N . GLY B 1 322 ? -0.427 -31.953 -27.016 1 90.06 322 GLY B N 1
ATOM 5530 C CA . GLY B 1 322 ? -0.55 -33.219 -27.75 1 90.06 322 GLY B CA 1
ATOM 5531 C C . GLY B 1 322 ? 0.715 -34.031 -27.719 1 90.06 322 GLY B C 1
ATOM 5532 O O . GLY B 1 322 ? 0.741 -35.156 -28.234 1 90.06 322 GLY B O 1
ATOM 5533 N N . VAL B 1 323 ? 1.783 -33.531 -27.047 1 88.62 323 VAL B N 1
ATOM 5534 C CA . VAL B 1 323 ? 3.059 -34.25 -27.141 1 88.62 323 VAL B CA 1
ATOM 5535 C C . VAL B 1 323 ? 3.586 -34.562 -25.75 1 88.62 323 VAL B C 1
ATOM 5537 O O . VAL B 1 323 ? 3.666 -35.719 -25.359 1 88.62 323 VAL B O 1
ATOM 5540 N N . LEU B 1 324 ? 3.936 -33.531 -24.953 1 91.44 324 LEU B N 1
ATOM 5541 C CA . LEU B 1 324 ? 4.562 -33.781 -23.672 1 91.44 324 LEU B CA 1
ATOM 5542 C C . LEU B 1 324 ? 4.465 -32.562 -22.75 1 91.44 324 LEU B C 1
ATOM 5544 O O . LEU B 1 324 ? 4.145 -31.469 -23.203 1 91.44 324 LEU B O 1
ATOM 5548 N N . GLY B 1 325 ? 4.645 -32.812 -21.453 1 93.56 325 GLY B N 1
ATOM 5549 C CA . GLY B 1 325 ? 4.918 -31.812 -20.438 1 93.56 325 GLY B CA 1
ATOM 5550 C C . GLY B 1 325 ? 6.312 -31.938 -19.844 1 93.56 325 GLY B C 1
ATOM 5551 O O . GLY B 1 325 ? 6.805 -33.031 -19.625 1 93.56 325 GLY B O 1
ATOM 5552 N N . LEU B 1 326 ? 6.945 -30.766 -19.641 1 90.5 326 LEU B N 1
ATOM 5553 C CA . LEU B 1 326 ? 8.281 -30.703 -19.047 1 90.5 326 LEU B CA 1
ATOM 5554 C C . LEU B 1 326 ? 8.312 -29.75 -17.859 1 90.5 326 LEU B C 1
ATOM 5556 O O . LEU B 1 326 ? 7.699 -28.688 -17.891 1 90.5 326 LEU B O 1
ATOM 5560 N N . SER B 1 327 ? 8.969 -30.172 -16.859 1 91.5 327 SER B N 1
ATOM 5561 C CA . SER B 1 327 ? 9.258 -29.297 -15.727 1 91.5 327 SER B CA 1
ATOM 5562 C C . SER B 1 327 ? 10.758 -29.125 -15.531 1 91.5 327 SER B C 1
ATOM 5564 O O . SER B 1 327 ? 11.539 -30.016 -15.844 1 91.5 327 SER B O 1
ATOM 5566 N N . PHE B 1 328 ? 11.133 -28.031 -15.125 1 85.5 328 PHE B N 1
ATOM 5567 C CA . PHE B 1 328 ? 12.531 -27.766 -14.805 1 85.5 328 PHE B CA 1
ATOM 5568 C C . PHE B 1 328 ? 12.648 -27.031 -13.469 1 85.5 328 PHE B C 1
ATOM 5570 O O . PHE B 1 328 ? 11.758 -26.281 -13.078 1 85.5 328 PHE B O 1
ATOM 5577 N N . SER B 1 329 ? 13.617 -27.234 -12.766 1 86.38 329 SER B N 1
ATOM 5578 C CA . SER B 1 329 ? 13.969 -26.547 -11.531 1 86.38 329 SER B CA 1
ATOM 5579 C C . SER B 1 329 ? 15.469 -26.312 -11.438 1 86.38 329 SER B C 1
ATOM 5581 O O . SER B 1 329 ? 16.266 -27.219 -11.688 1 86.38 329 SER B O 1
ATOM 5583 N N . MET B 1 330 ? 15.812 -25.094 -11.188 1 83.06 330 MET B N 1
ATOM 5584 C CA . MET B 1 330 ? 17.203 -24.688 -11.031 1 83.06 330 MET B CA 1
ATOM 5585 C C . MET B 1 330 ? 17.406 -23.906 -9.734 1 83.06 330 MET B C 1
ATOM 5587 O O . MET B 1 330 ? 16.594 -23.047 -9.398 1 83.06 330 MET B O 1
ATOM 5591 N N . ASP B 1 331 ? 18.406 -24.219 -9.07 1 80.19 331 ASP B N 1
ATOM 5592 C CA . ASP B 1 331 ? 18.734 -23.469 -7.855 1 80.19 331 ASP B CA 1
ATOM 5593 C C . ASP B 1 331 ? 19.797 -22.422 -8.125 1 80.19 331 ASP B C 1
ATOM 5595 O O . ASP B 1 331 ? 20.703 -22.641 -8.93 1 80.19 331 ASP B O 1
ATOM 5599 N N . GLY B 1 332 ? 19.688 -21.312 -7.469 1 73.81 332 GLY B N 1
ATOM 5600 C CA . GLY B 1 332 ? 20.734 -20.297 -7.5 1 73.81 332 GLY B CA 1
ATOM 5601 C C . GLY B 1 332 ? 20.625 -19.375 -8.688 1 73.81 332 GLY B C 1
ATOM 5602 O O . GLY B 1 332 ? 21.594 -18.734 -9.078 1 73.81 332 GLY B O 1
ATOM 5603 N N . VAL B 1 333 ? 19.5 -19.375 -9.375 1 71.19 333 VAL B N 1
ATOM 5604 C CA . VAL B 1 333 ? 19.375 -18.516 -10.555 1 71.19 333 VAL B CA 1
ATOM 5605 C C . VAL B 1 333 ? 18.453 -17.344 -10.25 1 71.19 333 VAL B C 1
ATOM 5607 O O . VAL B 1 333 ? 17.547 -17.469 -9.43 1 71.19 333 VAL B O 1
ATOM 5610 N N . THR B 1 334 ? 18.859 -16.234 -10.867 1 66.88 334 THR B N 1
ATOM 5611 C CA . THR B 1 334 ? 17.969 -15.078 -10.844 1 66.88 334 THR B CA 1
ATOM 5612 C C . THR B 1 334 ? 16.812 -15.273 -11.812 1 66.88 334 THR B C 1
ATOM 5614 O O . THR B 1 334 ? 16.828 -16.188 -12.633 1 66.88 334 THR B O 1
ATOM 5617 N N . ASN B 1 335 ? 15.828 -14.422 -11.703 1 64.75 335 ASN B N 1
ATOM 5618 C CA . ASN B 1 335 ? 14.68 -14.469 -12.602 1 64.75 335 ASN B CA 1
ATOM 5619 C C . ASN B 1 335 ? 15.102 -14.359 -14.062 1 64.75 335 ASN B C 1
ATOM 5621 O O . ASN B 1 335 ? 14.609 -15.102 -14.914 1 64.75 335 ASN B O 1
ATOM 5625 N N . GLN B 1 336 ? 15.945 -13.516 -14.258 1 64.31 336 GLN B N 1
ATOM 5626 C CA . GLN B 1 336 ? 16.406 -13.289 -15.625 1 64.31 336 GLN B CA 1
ATOM 5627 C C . GLN B 1 336 ? 17.172 -14.492 -16.156 1 64.31 336 GLN B C 1
ATOM 5629 O O . GLN B 1 336 ? 16.984 -14.883 -17.312 1 64.31 336 GLN B O 1
ATOM 5634 N N . GLN B 1 337 ? 17.922 -15.133 -15.328 1 65.06 337 GLN B N 1
ATOM 5635 C CA . GLN B 1 337 ? 18.703 -16.297 -15.719 1 65.06 337 GLN B CA 1
ATOM 5636 C C . GLN B 1 337 ? 17.812 -17.516 -15.961 1 65.06 337 GLN B C 1
ATOM 5638 O O . GLN B 1 337 ? 18.031 -18.266 -16.922 1 65.06 337 GLN B O 1
ATOM 5643 N N . SER B 1 338 ? 16.812 -17.516 -15.125 1 65.25 338 SER B N 1
ATOM 5644 C CA . SER B 1 338 ? 15.891 -18.641 -15.266 1 65.25 338 SER B CA 1
ATOM 5645 C C . SER B 1 338 ? 15.164 -18.594 -16.609 1 65.25 338 SER B C 1
ATOM 5647 O O . SER B 1 338 ? 15.023 -19.609 -17.281 1 65.25 338 SER B O 1
ATOM 5649 N N . ALA B 1 339 ? 14.812 -17.422 -16.953 1 65.5 339 ALA B N 1
ATOM 5650 C CA . ALA B 1 339 ? 14.102 -17.25 -18.219 1 65.5 339 ALA B CA 1
ATOM 5651 C C . ALA B 1 339 ? 14.992 -17.594 -19.391 1 65.5 339 ALA B C 1
ATOM 5653 O O . ALA B 1 339 ? 14.555 -18.25 -20.344 1 65.5 339 ALA B O 1
ATOM 5654 N N . ARG B 1 340 ? 16.188 -17.188 -19.375 1 66.19 340 ARG B N 1
ATOM 5655 C CA . ARG B 1 340 ? 17.125 -17.484 -20.453 1 66.19 340 ARG B CA 1
ATOM 5656 C C . ARG B 1 340 ? 17.406 -18.969 -20.547 1 66.19 340 ARG B C 1
ATOM 5658 O O . ARG B 1 340 ? 17.422 -19.531 -21.641 1 66.19 340 ARG B O 1
ATOM 5665 N N . CYS B 1 341 ? 17.594 -19.578 -19.453 1 67.88 341 CYS B N 1
ATOM 5666 C CA . CYS B 1 341 ? 17.859 -21 -19.422 1 67.88 341 CYS B CA 1
ATOM 5667 C C . CYS B 1 341 ? 16.672 -21.797 -19.953 1 67.88 341 CYS B C 1
ATOM 5669 O O . CYS B 1 341 ? 16.844 -22.734 -20.734 1 67.88 341 CYS B O 1
ATOM 5671 N N . LEU B 1 342 ? 15.625 -21.312 -19.562 1 67.5 342 LEU B N 1
ATOM 5672 C CA . LEU B 1 342 ? 14.414 -22 -19.984 1 67.5 342 LEU B CA 1
ATOM 5673 C C . LEU B 1 342 ? 14.25 -21.922 -21.5 1 67.5 342 LEU B C 1
ATOM 5675 O O . LEU B 1 342 ? 13.875 -22.906 -22.141 1 67.5 342 LEU B O 1
ATOM 5679 N N . ARG B 1 343 ? 14.609 -20.859 -21.984 1 70.25 343 ARG B N 1
ATOM 5680 C CA . ARG B 1 343 ? 14.523 -20.688 -23.422 1 70.25 343 ARG B CA 1
ATOM 5681 C C . ARG B 1 343 ? 15.438 -21.672 -24.156 1 70.25 343 ARG B C 1
ATOM 5683 O O . ARG B 1 343 ? 15.047 -22.266 -25.156 1 70.25 343 ARG B O 1
ATOM 5690 N N . LEU B 1 344 ? 16.578 -21.844 -23.641 1 70.81 344 LEU B N 1
ATOM 5691 C CA . LEU B 1 344 ? 17.562 -22.719 -24.266 1 70.81 344 LEU B CA 1
ATOM 5692 C C . LEU B 1 344 ? 17.141 -24.172 -24.141 1 70.81 344 LEU B C 1
ATOM 5694 O O . LEU B 1 344 ? 17.281 -24.953 -25.109 1 70.81 344 LEU B O 1
ATOM 5698 N N . VAL B 1 345 ? 16.609 -24.469 -23.031 1 71.19 345 VAL B N 1
ATOM 5699 C CA . VAL B 1 345 ? 16.156 -25.828 -22.797 1 71.19 345 VAL B CA 1
ATOM 5700 C C . VAL B 1 345 ? 14.984 -26.156 -23.703 1 71.19 345 VAL B C 1
ATOM 5702 O O . VAL B 1 345 ? 14.93 -27.234 -24.312 1 71.19 345 VAL B O 1
ATOM 5705 N N . VAL B 1 346 ? 14.188 -25.234 -23.844 1 71.06 346 VAL B N 1
ATOM 5706 C CA . VAL B 1 346 ? 12.992 -25.422 -24.656 1 71.06 346 VAL B CA 1
ATOM 5707 C C . VAL B 1 346 ? 13.391 -25.625 -26.109 1 71.06 346 VAL B C 1
ATOM 5709 O O . VAL B 1 346 ? 12.859 -26.5 -26.797 1 71.06 346 VAL B O 1
ATOM 5712 N N . GLN B 1 347 ? 14.266 -24.844 -26.562 1 72.56 347 GLN B N 1
ATOM 5713 C CA . GLN B 1 347 ? 14.75 -24.969 -27.922 1 72.56 347 GLN B CA 1
ATOM 5714 C C . GLN B 1 347 ? 15.352 -26.359 -28.172 1 72.56 347 GLN B C 1
ATOM 5716 O O . GLN B 1 347 ? 15.094 -26.969 -29.203 1 72.56 347 GLN B O 1
ATOM 5721 N N . LYS B 1 348 ? 16 -26.75 -27.234 1 73.56 348 LYS B N 1
ATOM 5722 C CA . LYS B 1 348 ? 16.672 -28.047 -27.375 1 73.56 348 LYS B CA 1
ATOM 5723 C C . LYS B 1 348 ? 15.656 -29.188 -27.344 1 73.56 348 LYS B C 1
ATOM 5725 O O . LYS B 1 348 ? 15.75 -30.125 -28.141 1 73.56 348 LYS B O 1
ATOM 5730 N N . VAL B 1 349 ? 14.789 -29.109 -26.484 1 74.25 349 VAL B N 1
ATOM 5731 C CA . VAL B 1 349 ? 13.758 -30.141 -26.375 1 74.25 349 VAL B CA 1
ATOM 5732 C C . VAL B 1 349 ? 12.977 -30.234 -27.688 1 74.25 349 VAL B C 1
ATOM 5734 O O . VAL B 1 349 ? 12.703 -31.344 -28.172 1 74.25 349 VAL B O 1
ATOM 5737 N N . ARG B 1 350 ? 12.773 -29.25 -28.266 1 72.81 350 ARG B N 1
ATOM 5738 C CA . ARG B 1 350 ? 12.039 -29.234 -29.516 1 72.81 350 ARG B CA 1
ATOM 5739 C C . ARG B 1 350 ? 12.852 -29.859 -30.641 1 72.81 350 ARG B C 1
ATOM 5741 O O . ARG B 1 350 ? 12.312 -30.578 -31.484 1 72.81 350 ARG B O 1
ATOM 5748 N N . GLN B 1 351 ? 14 -29.453 -30.609 1 75 351 GLN B N 1
ATOM 5749 C CA . GLN B 1 351 ? 14.891 -30.047 -31.609 1 75 351 GLN B CA 1
ATOM 5750 C C . GLN B 1 351 ? 14.93 -31.562 -31.469 1 75 351 GLN B C 1
ATOM 5752 O O . GLN B 1 351 ? 14.906 -32.281 -32.469 1 75 351 GLN B O 1
ATOM 5757 N N . LEU B 1 352 ? 14.883 -31.938 -30.266 1 72.25 352 LEU B N 1
ATOM 5758 C CA . LEU B 1 352 ? 14.961 -33.375 -30 1 72.25 352 LEU B CA 1
ATOM 5759 C C . LEU B 1 352 ? 13.672 -34.062 -30.406 1 72.25 352 LEU B C 1
ATOM 5761 O O . LEU B 1 352 ? 13.703 -35.188 -30.922 1 72.25 352 LEU B O 1
ATOM 5765 N N . ILE B 1 353 ? 12.656 -33.344 -30.281 1 71.94 353 ILE B N 1
ATOM 5766 C CA . ILE B 1 353 ? 11.359 -33.906 -30.656 1 71.94 353 ILE B CA 1
ATOM 5767 C C . ILE B 1 353 ? 11.266 -34.031 -32.156 1 71.94 353 ILE B C 1
ATOM 5769 O O . ILE B 1 353 ? 10.789 -35.031 -32.688 1 71.94 353 ILE B O 1
ATOM 5773 N N . LYS B 1 354 ? 11.672 -33.031 -32.812 1 70.56 354 LYS B N 1
ATOM 5774 C CA . LYS B 1 354 ? 11.656 -33.031 -34.281 1 70.56 354 LYS B CA 1
ATOM 5775 C C . LYS B 1 354 ? 12.516 -34.156 -34.812 1 70.56 354 LYS B C 1
ATOM 5777 O O . LYS B 1 354 ? 12.141 -34.812 -35.812 1 70.56 354 LYS B O 1
ATOM 5782 N N . LEU B 1 355 ? 13.609 -34.312 -34.219 1 61.34 355 LEU B N 1
ATOM 5783 C CA . LEU B 1 355 ? 14.531 -35.375 -34.625 1 61.34 355 LEU B CA 1
ATOM 5784 C C . LEU B 1 355 ? 13.93 -36.75 -34.406 1 61.34 355 LEU B C 1
ATOM 5786 O O . LEU B 1 355 ? 14.125 -37.656 -35.219 1 61.34 355 LEU B O 1
ATOM 5790 N N . ALA B 1 356 ? 13.18 -36.781 -33.344 1 59.94 356 ALA B N 1
ATOM 5791 C CA . ALA B 1 356 ? 12.555 -38.062 -33.031 1 59.94 356 ALA B CA 1
ATOM 5792 C C . ALA B 1 356 ? 11.414 -38.375 -33.969 1 59.94 356 ALA B C 1
ATOM 5794 O O . ALA B 1 356 ? 11.133 -39.531 -34.25 1 59.94 356 ALA B O 1
ATOM 5795 N N . ASP B 1 357 ? 10.805 -37.406 -34.594 1 59.09 357 ASP B N 1
ATOM 5796 C CA . ASP B 1 357 ? 9.672 -37.594 -35.5 1 59.09 357 ASP B CA 1
ATOM 5797 C C . ASP B 1 357 ? 10.141 -37.75 -36.938 1 59.09 357 ASP B C 1
ATOM 5799 O O . ASP B 1 357 ? 9.352 -38.094 -37.812 1 59.09 357 ASP B O 1
ATOM 5803 N N . ASP B 1 358 ? 11.305 -37.469 -37.219 1 54.16 358 ASP B N 1
ATOM 5804 C CA . ASP B 1 358 ? 11.82 -37.625 -38.562 1 54.16 358 ASP B CA 1
ATOM 5805 C C . ASP B 1 358 ? 11.914 -39.125 -38.938 1 54.16 358 ASP B C 1
ATOM 5807 O O . ASP B 1 358 ? 12.586 -39.875 -38.25 1 54.16 358 ASP B O 1
ATOM 5811 N N . PRO B 1 359 ? 10.969 -39.562 -39.781 1 51.34 359 PRO B N 1
ATOM 5812 C CA . PRO B 1 359 ? 10.945 -40.969 -40.25 1 51.34 359 PRO B CA 1
ATOM 5813 C C . PRO B 1 359 ? 12.32 -41.469 -40.656 1 51.34 359 PRO B C 1
ATOM 5815 O O . PRO B 1 359 ? 12.57 -42.688 -40.656 1 51.34 359 PRO B O 1
ATOM 5818 N N . LYS B 1 360 ? 13.094 -40.719 -41.188 1 52.09 360 LYS B N 1
ATOM 5819 C CA . LYS B 1 360 ? 14.391 -41.188 -41.688 1 52.09 360 LYS B CA 1
ATOM 5820 C C . LYS B 1 360 ? 15.234 -41.719 -40.531 1 52.09 360 LYS B C 1
ATOM 5822 O O . LYS B 1 360 ? 16.016 -42.656 -40.719 1 52.09 360 LYS B O 1
ATOM 5827 N N . ASN B 1 361 ? 15.102 -41.188 -39.375 1 46 361 ASN B N 1
ATOM 5828 C CA . ASN B 1 361 ? 15.852 -41.656 -38.188 1 46 361 ASN B CA 1
ATOM 5829 C C . ASN B 1 361 ? 15.227 -42.906 -37.594 1 46 361 ASN B C 1
ATOM 5831 O O . ASN B 1 361 ? 15.82 -43.531 -36.719 1 46 361 ASN B O 1
ATOM 5835 N N . GLN B 1 362 ? 13.93 -43.188 -37.844 1 43.94 362 GLN B N 1
ATOM 5836 C CA . GLN B 1 362 ? 13.289 -44.406 -37.406 1 43.94 362 GLN B CA 1
ATOM 5837 C C . GLN B 1 362 ? 13.914 -45.625 -38.062 1 43.94 362 GLN B C 1
ATOM 5839 O O . GLN B 1 362 ? 13.852 -46.75 -37.531 1 43.94 362 GLN B O 1
ATOM 5844 N N . ARG B 1 363 ? 14.391 -45.594 -39.25 1 41.12 363 ARG B N 1
ATOM 5845 C CA . ARG B 1 363 ? 14.922 -46.719 -40 1 41.12 363 ARG B CA 1
ATOM 5846 C C . ARG B 1 363 ? 16.297 -47.125 -39.469 1 41.12 363 ARG B C 1
ATOM 5848 O O . ARG B 1 363 ? 16.703 -48.281 -39.625 1 41.12 363 ARG B O 1
ATOM 5855 N N . GLN B 1 364 ? 17.078 -46.188 -38.938 1 38.34 364 GLN B N 1
ATOM 5856 C CA . GLN B 1 364 ? 18.438 -46.594 -38.656 1 38.34 364 GLN B CA 1
ATOM 5857 C C . GLN B 1 364 ? 18.516 -47.438 -37.375 1 38.34 364 GLN B C 1
ATOM 5859 O O . GLN B 1 364 ? 19.484 -48.188 -37.156 1 38.34 364 GLN B O 1
ATOM 5864 N N . SER B 1 365 ? 17.562 -47.25 -36.406 1 37.44 365 SER B N 1
ATOM 5865 C CA . SER B 1 365 ? 17.766 -48 -35.156 1 37.44 365 SER B CA 1
ATOM 5866 C C . SER B 1 365 ? 17.391 -49.469 -35.312 1 37.44 365 SER B C 1
ATOM 5868 O O . SER B 1 365 ? 17.609 -50.281 -34.406 1 37.44 365 SER B O 1
ATOM 5870 N N . SER B 1 366 ? 16.547 -49.844 -36.25 1 34.5 366 SER B N 1
ATOM 5871 C CA . SER B 1 366 ? 16.172 -51.25 -36.344 1 34.5 366 SER B CA 1
ATOM 5872 C C . SER B 1 366 ? 17.375 -52.094 -36.75 1 34.5 366 SER B C 1
ATOM 5874 O O . SER B 1 366 ? 17.328 -53.344 -36.656 1 34.5 366 SER B O 1
ATOM 5876 N N . SER B 1 367 ? 18.297 -51.5 -37.469 1 33.81 367 SER B N 1
ATOM 5877 C CA . SER B 1 367 ? 19.188 -52.5 -38.062 1 33.81 367 SER B CA 1
ATOM 5878 C C . SER B 1 367 ? 20.297 -52.906 -37.094 1 33.81 367 SER B C 1
ATOM 5880 O O . SER B 1 367 ? 21.109 -53.781 -37.375 1 33.81 367 SER B O 1
ATOM 5882 N N . GLY B 1 368 ? 20.531 -52 -36 1 30.94 368 GLY B N 1
ATOM 5883 C CA . GLY B 1 368 ? 21.859 -52.281 -35.5 1 30.94 368 GLY B CA 1
ATOM 5884 C C . GLY B 1 368 ? 21.906 -53.406 -34.5 1 30.94 368 GLY B C 1
ATOM 5885 O O . GLY B 1 368 ? 22.953 -53.75 -33.938 1 30.94 368 GLY B O 1
ATOM 5886 N N . GLY B 1 369 ? 20.781 -53.688 -33.719 1 30.05 369 GLY B N 1
ATOM 5887 C CA . GLY B 1 369 ? 21.078 -54.406 -32.5 1 30.05 369 GLY B CA 1
ATOM 5888 C C . GLY B 1 369 ? 21.297 -55.906 -32.719 1 30.05 369 GLY B C 1
ATOM 5889 O O . GLY B 1 369 ? 20.484 -56.719 -32.281 1 30.05 369 GLY B O 1
ATOM 5890 N N . SER B 1 370 ? 21.797 -56.406 -33.812 1 28.03 370 SER B N 1
ATOM 5891 C CA . SER B 1 370 ? 22.031 -57.844 -33.781 1 28.03 370 SER B CA 1
ATOM 5892 C C . SER B 1 370 ? 23.047 -58.188 -32.688 1 28.03 370 SER B C 1
ATOM 5894 O O . SER B 1 370 ? 24.25 -58 -32.875 1 28.03 370 SER B O 1
ATOM 5896 N N . SER B 1 371 ? 22.797 -57.875 -31.422 1 28.36 371 SER B N 1
ATOM 5897 C CA . SER B 1 371 ? 23.672 -58.281 -30.328 1 28.36 371 SER B CA 1
ATOM 5898 C C . SER B 1 371 ? 23.828 -59.781 -30.297 1 28.36 371 SER B C 1
ATOM 5900 O O . SER B 1 371 ? 22.844 -60.531 -30.328 1 28.36 371 SER B O 1
ATOM 5902 N N . ARG B 1 372 ? 24.969 -60.375 -30.719 1 30.33 372 ARG B N 1
ATOM 5903 C CA . ARG B 1 372 ? 25.328 -61.75 -30.469 1 30.33 372 ARG B CA 1
ATOM 5904 C C . ARG B 1 372 ? 25.188 -62.125 -29 1 30.33 372 ARG B C 1
ATOM 5906 O O . ARG B 1 372 ? 25.797 -61.469 -28.141 1 30.33 372 ARG B O 1
ATOM 5913 N N . ARG B 1 373 ? 24.234 -62.875 -28.531 1 28 373 ARG B N 1
ATOM 5914 C CA . ARG B 1 373 ? 23.781 -63.469 -27.266 1 28 373 ARG B CA 1
ATOM 5915 C C . ARG B 1 373 ? 24.828 -64.438 -26.734 1 28 373 ARG B C 1
ATOM 5917 O O . ARG B 1 373 ? 24.484 -65.562 -26.391 1 28 373 ARG B O 1
ATOM 5924 N N . SER B 1 374 ? 26.141 -64.375 -26.859 1 26.97 374 SER B N 1
ATOM 5925 C CA . SER B 1 374 ? 26.688 -65.688 -26.5 1 26.97 374 SER B CA 1
ATOM 5926 C C . SER B 1 374 ? 26.438 -66 -25.031 1 26.97 374 SER B C 1
ATOM 5928 O O . SER B 1 374 ? 26.203 -65.125 -24.234 1 26.97 374 SER B O 1
ATOM 5930 N N . SER B 1 375 ? 26.688 -67.312 -24.5 1 22.2 375 SER B N 1
ATOM 5931 C CA . SER B 1 375 ? 26.406 -68.438 -23.625 1 22.2 375 SER B CA 1
ATOM 5932 C C . SER B 1 375 ? 27.109 -68.312 -22.266 1 22.2 375 SER B C 1
ATOM 5934 O O . SER B 1 375 ? 28.344 -68.125 -22.219 1 22.2 375 SER B O 1
ATOM 5936 N N . SER B 1 376 ? 26.5 -67.75 -21.234 1 20.86 376 SER B N 1
ATOM 5937 C CA . SER B 1 376 ? 26.906 -67.562 -19.844 1 20.86 376 SER B CA 1
ATOM 5938 C C . SER B 1 376 ? 27.172 -68.875 -19.172 1 20.86 376 SER B C 1
ATOM 5940 O O . SER B 1 376 ? 26.234 -69.688 -18.922 1 20.86 376 SER B O 1
ATOM 5942 N N . LYS B 1 377 ? 28.281 -69.562 -19.578 1 27.5 377 LYS B N 1
ATOM 5943 C CA . LYS B 1 377 ? 28.672 -70.812 -18.891 1 27.5 377 LYS B CA 1
ATOM 5944 C C . LYS B 1 377 ? 28.781 -70.625 -17.391 1 27.5 377 LYS B C 1
ATOM 5946 O O . LYS B 1 377 ? 29.531 -69.75 -16.938 1 27.5 377 LYS B O 1
ATOM 5951 N N . THR B 1 378 ? 27.844 -71.188 -16.469 1 21.44 378 THR B N 1
ATOM 5952 C CA . THR B 1 378 ? 27.5 -71.188 -15.047 1 21.44 378 THR B CA 1
ATOM 5953 C C . THR B 1 378 ? 28.75 -71.5 -14.195 1 21.44 378 THR B C 1
ATOM 5955 O O . THR B 1 378 ? 29.016 -70.75 -13.242 1 21.44 378 THR B O 1
ATOM 5958 N N . ARG B 1 379 ? 29.016 -72.812 -13.805 1 22.55 379 ARG B N 1
ATOM 5959 C CA . ARG B 1 379 ? 28.812 -73.562 -12.57 1 22.55 379 ARG B CA 1
ATOM 5960 C C . ARG B 1 379 ? 30.062 -73.5 -11.695 1 22.55 379 ARG B C 1
ATOM 5962 O O . ARG B 1 379 ? 29.984 -73.188 -10.508 1 22.55 379 ARG B O 1
ATOM 5969 N N . LYS B 1 380 ? 30.844 -74.5 -11.633 1 25.66 380 LYS B N 1
ATOM 5970 C CA . LYS B 1 380 ? 31.031 -75.438 -10.523 1 25.66 380 LYS B CA 1
ATOM 5971 C C . LYS B 1 380 ? 32.281 -75.062 -9.727 1 25.66 380 LYS B C 1
ATOM 5973 O O . LYS B 1 380 ? 33.406 -75.062 -10.266 1 25.66 380 LYS B O 1
ATOM 5978 N N . LEU B 1 381 ? 32.062 -74.125 -8.672 1 26.53 381 LEU B N 1
ATOM 5979 C CA . LEU B 1 381 ? 33.031 -73.812 -7.621 1 26.53 381 LEU B CA 1
ATOM 5980 C C . LEU B 1 381 ? 33.594 -75.125 -7.004 1 26.53 381 LEU B C 1
ATOM 5982 O O . LEU B 1 381 ? 32.875 -75.875 -6.379 1 26.53 381 LEU B O 1
ATOM 5986 N N . SER B 1 382 ? 34.469 -75.75 -7.652 1 21.77 382 SER B N 1
ATOM 5987 C CA . SER B 1 382 ? 35.125 -76.938 -7.098 1 21.77 382 SER B CA 1
ATOM 5988 C C . SER B 1 382 ? 35.75 -76.625 -5.738 1 21.77 382 SER B C 1
ATOM 5990 O O . SER B 1 382 ? 36.562 -75.688 -5.609 1 21.77 382 SER B O 1
ATOM 5992 N N . ARG B 1 383 ? 35 -77 -4.578 1 23.27 383 ARG B N 1
ATOM 5993 C CA . ARG B 1 383 ? 35.344 -77.125 -3.168 1 23.27 383 ARG B CA 1
ATOM 5994 C C . ARG B 1 383 ? 36.594 -77.938 -2.979 1 23.27 383 ARG B C 1
ATOM 5996 O O . ARG B 1 383 ? 36.531 -79.188 -3.086 1 23.27 383 ARG B O 1
ATOM 6003 N N . LYS B 1 384 ? 37.688 -77.75 -3.66 1 24.47 384 LYS B N 1
ATOM 6004 C CA . LYS B 1 384 ? 38.812 -78.625 -3.379 1 24.47 384 LYS B CA 1
ATOM 6005 C C . LYS B 1 384 ? 39 -78.812 -1.876 1 24.47 384 LYS B C 1
ATOM 6007 O O . LYS B 1 384 ? 38.938 -77.812 -1.111 1 24.47 384 LYS B O 1
ATOM 6012 N N . THR B 1 385 ? 39.031 -80.125 -1.447 1 21.91 385 THR B N 1
ATOM 6013 C CA . THR B 1 385 ? 39.219 -81.25 -0.511 1 21.91 385 THR B CA 1
ATOM 6014 C C . THR B 1 385 ? 40.281 -80.938 0.52 1 21.91 385 THR B C 1
ATOM 6016 O O . THR B 1 385 ? 40.062 -81.062 1.725 1 21.91 385 THR B O 1
ATOM 6019 N N . SER B 1 386 ? 41.469 -81.438 0.408 1 22.23 386 SER B N 1
ATOM 6020 C CA . SER B 1 386 ? 42.062 -82.562 1.095 1 22.23 386 SER B CA 1
ATOM 6021 C C . SER B 1 386 ? 42.875 -82.125 2.299 1 22.23 386 SER B C 1
ATOM 6023 O O . SER B 1 386 ? 43.125 -80.938 2.5 1 22.23 386 SER B O 1
ATOM 6025 N N . SER B 1 387 ? 44.188 -82.438 2.354 1 25.31 387 SER B N 1
ATOM 6026 C CA . SER B 1 387 ? 44.844 -83.25 3.348 1 25.31 387 SER B CA 1
ATOM 6027 C C . SER B 1 387 ? 45.531 -82.438 4.422 1 25.31 387 SER B C 1
ATOM 6029 O O . SER B 1 387 ? 46.062 -83 5.387 1 25.31 387 SER B O 1
ATOM 6031 N N . PRO B 1 388 ? 45.625 -81 4.363 1 31.95 388 PRO B N 1
ATOM 6032 C CA . PRO B 1 388 ? 46.781 -81 5.254 1 31.95 388 PRO B CA 1
ATOM 6033 C C . PRO B 1 388 ? 46.5 -81.625 6.605 1 31.95 388 PRO B C 1
ATOM 6035 O O . PRO B 1 388 ? 45.344 -81.75 6.988 1 31.95 388 PRO B O 1
ATOM 6038 N N . THR B 1 389 ? 47.5 -81.875 7.684 1 23.48 389 THR B N 1
ATOM 6039 C CA . THR B 1 389 ? 47.438 -82.438 9.023 1 23.48 389 THR B CA 1
ATOM 6040 C C . THR B 1 389 ? 46.438 -81.625 9.875 1 23.48 389 THR B C 1
ATOM 6042 O O . THR B 1 389 ? 46.375 -80.375 9.805 1 23.48 389 THR B O 1
#

InterPro domains:
  IPR012338 Beta-lactamase/transpeptidase-like [G3DSA:3.40.710.10] (63-362)
  IPR012338 Beta-lactamase/transpeptidase-like [SSF56601] (82-326)
  IPR015868 Glutaminase [PF04960] (83-290)
  IPR015868 Glutaminase [PTHR12544] (82-283)

pLDDT: mean 73.09, std 27.74, range [16.84, 98.44]